Protein 4OZR (pdb70)

Secondary structure (DSSP, 8-state):
-PPP-THHHHHHHHHHHHHHTSS-S-----STTHHHHHHHHHHHHHHHHSTTSTTS-HHHHHHHHHHHHHHHHHHHHHTT--SS-------THHHHHHHHHHHHHT--HHHHHHHHHHHHT---TT-TTHHHHHHHHHHHHHHHHHHHHHHS--SS-THHHHHHHHHHHHHHHHHHHHHHHHHHHHHS---SSS---/-TT--TTHHHHHHHHHHHHHHHHHTSTTTTTS-HHHHHHHHHHHHHHHHHHHHHHHGGGSSSEEE-SSS-EEEHHHHHHHT-HHHHHHHIIIIIHHHHHHT--HHHHHHHHHHHHS-TTSTT-SSHHHHHHHHHHHHHHHHHHHHHH-TT-TTHHHHHHTHHHHHHHHHHHS-S-TTTT-GGGGHHHHTTTT----

Solvent-accessible surface area: 21493 Å² total; per-residue (Å²): 210,91,138,36,78,123,45,62,42,24,14,107,99,1,39,123,32,16,62,91,45,68,124,25,111,106,93,175,143,47,73,140,62,100,73,51,108,20,13,54,89,15,6,42,53,11,0,123,69,3,45,18,9,104,138,9,57,162,106,1,22,87,26,0,32,153,43,0,23,24,7,7,44,13,4,73,53,6,65,81,36,90,95,66,75,131,100,96,203,128,78,78,56,26,12,65,46,7,2,130,43,2,86,58,12,122,18,58,61,9,1,10,0,0,0,14,0,0,0,0,0,5,40,23,62,117,27,114,29,26,146,45,0,31,101,24,6,55,84,0,11,37,0,0,47,32,20,3,49,69,166,60,199,47,235,42,10,23,25,4,2,39,0,2,10,0,4,12,22,0,23,26,11,8,36,55,32,58,96,115,74,124,64,84,66,111,79,79,139,180,80,91,139,138,151,58,157,132,50,94,74,45,56,92,20,69,52,38,66,70,69,26,79,158,98,10,52,88,53,0,97,140,25,89,94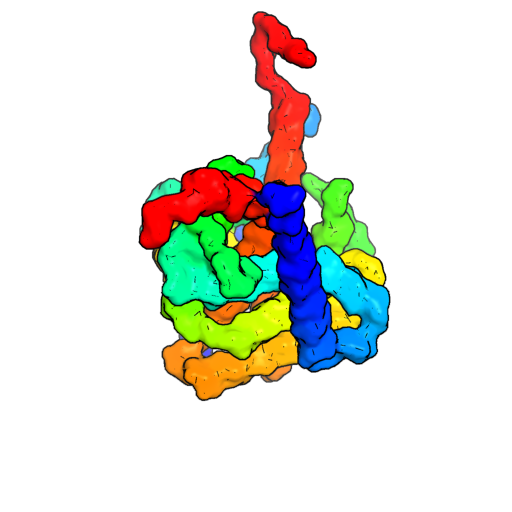,1,68,88,6,54,133,61,0,24,62,27,2,28,154,60,5,78,23,19,0,20,13,0,10,21,0,28,105,0,33,168,42,167,90,1,4,22,36,26,118,74,39,50,5,96,116,126,37,0,89,117,18,58,4,4,110,12,2,38,44,0,27,85,20,0,2,25,41,3,68,112,18,110,9,46,201,66,2,16,17,21,1,20,8,1,15,0,2,20,26,31,24,156,54,27,154,32,19,153,79,0,45,78,5,22,40,113,22,3,36,65,1,43,84,59,8,143,87,62,64,98,160,68,117,47,8,8,6,58,0,2,19,10,10,2,6,1,32,15,0,5,51,88,4,114,107,63,36,112,74,28,164,57,33,13,66,68,48,34,69,82,129,121,142,62,86,106,122

Foldseek 3Di:
DDDDDCVVVVLVVLLVLCVVLLDDPDDVVVPNCVVLVSNLVSLVSSLVSHPLSVVDDPVLLVQLSVQQVQLLVLLSVLVVADPDDDDPCQPCVLSVVLSVLSVVLVQDRSLSSLLSLLSSLDQDPPRPCNVSSVVVSVSSLVSLVNVCVPPPDDVVNPVSVVSVCSSVSSVVSSVSVVVVVVVVVVVDDDDDPDDDD/DLLPLLCVVVVVVVVLVVVLVLQCPPPPSVVFDPVQQVQLCVQQVLLLQLLVQLLVCLPDPQWTARDDPDIGHLVNCVVLVRSVLSVLSVVLHSVLCNVLVPDPVLSSLLSLLSSLDLPGPPRPPSVSSVVVSVVSLVVNQVVCCVVVVPCNCVSVSSVVSNVSSVVSSVVCVVPPVSVSVVSCVVSVCVVVVDPD

Sequence (393 aa):
KPISPEEQEELIHRLVYFQNEYEQPSDDEDFRHITEITILTVQLIVEFAKRLPGFDKLLREDQIALLKACSSEVMMLRMARRYDVGSDSILATVDDLLRFCRQMYGMKVDNAEYALLTAIVIFSERPSLIEGWKVEKIQEIYLEALKVYVDNRRKPRSGTIFAKLLSVLTELRTLGNLNSEMCFSLKLKNKKLPPFLAEAANAVANICQATNTQLYQLVEWAKHIPHFSSLPIEDQVLLLRAGWNELLIAAFSHRSVEVRDGIVLGAGITVHRNSAHQQAGVGTIFDRVLTELVAKMRDMNMDRTELGSLRSIILFNPEVRGLKSGQEVELLREKVYAALEEYTRVTRPEEPGRFAKLLLRLPALRSIGLKCLEHHLFFFRLIGDIPIDTFLMDMLG

B-factor: mean 56.28, std 26.5, range [16.67, 193.62]

Radius of gyration: 22.84 Å; Cα contacts (8 Å, |Δi|>4): 346; chains: 2; bounding box: 64×42×73 Å

Nearest PDB structures (foldseek):
  4ozr-assembly1_E  TM=1.005E+00  e=4.031E-26  Pediculus humanus corporis
  2nxx-assembly4_H  TM=9.150E-01  e=2.242E-17  Tribolium castaneum
  1z5x-assembly1_E  TM=9.210E-01  e=8.944E-17  Bemisia tabaci
  2acl-assembly1_B  TM=8.586E-01  e=4.633E-10  Mus musculus
  4dor-assembly2_A  TM=7.286E-01  e=1.455E-05  Homo sapiens

Structure (mmCIF, N/CA/C/O backbone):
data_4OZR
#
_entry.id   4OZR
#
_cell.length_a   153.671
_cell.length_b   42.430
_cell.length_c   86.669
_cell.angle_alpha   90.00
_cell.angle_beta   117.70
_cell.angle_gamma   90.00
#
_symmetry.space_group_name_H-M   'C 1 2 1'
#
loop_
_entity.id
_entity.type
_entity.pdbx_description
1 polymer 'Ecdysone receptor'
2 polymer 'Retinoid X receptor'
3 water water
#
loop_
_atom_site.group_PDB
_atom_site.id
_atom_site.type_symbol
_atom_site.label_atom_id
_atom_site.label_alt_id
_atom_site.label_comp_id
_atom_site.label_asym_id
_atom_site.label_entity_id
_atom_site.label_seq_id
_atom_site.pdbx_PDB_ins_code
_atom_site.Cartn_x
_atom_site.Cartn_y
_atom_site.Cartn_z
_atom_site.occupancy
_atom_site.B_iso_or_equiv
_atom_site.auth_seq_id
_atom_site.auth_comp_id
_atom_site.auth_asym_id
_atom_site.auth_atom_id
_atom_site.pdbx_PDB_model_num
ATOM 1 N N . LYS A 1 1 ? 17.719 -12.589 13.609 1.00 100.68 282 LYS E N 1
ATOM 2 C CA . LYS A 1 1 ? 18.315 -13.543 12.681 1.00 104.94 282 LYS E CA 1
ATOM 3 C C . LYS A 1 1 ? 17.412 -14.723 12.273 1.00 108.63 282 LYS E C 1
ATOM 4 O O . LYS A 1 1 ? 17.524 -15.210 11.148 1.00 112.90 282 LYS E O 1
ATOM 10 N N . PRO A 1 2 ? 16.506 -15.180 13.165 1.00 105.12 283 PRO E N 1
ATOM 11 C CA . PRO A 1 2 ? 15.524 -16.157 12.693 1.00 101.33 283 PRO E CA 1
ATOM 12 C C . PRO A 1 2 ? 14.725 -15.619 11.523 1.00 93.78 283 PRO E C 1
ATOM 13 O O . PRO A 1 2 ? 14.616 -14.402 11.358 1.00 90.53 283 PRO E O 1
ATOM 17 N N . ILE A 1 3 ? 14.173 -16.525 10.723 1.00 89.37 284 ILE E N 1
ATOM 18 C CA . ILE A 1 3 ? 13.567 -16.170 9.442 1.00 83.46 284 ILE E CA 1
ATOM 19 C C . ILE A 1 3 ? 12.038 -16.064 9.479 1.00 81.86 284 ILE E C 1
ATOM 20 O O . ILE A 1 3 ? 11.372 -16.697 10.302 1.00 90.39 284 ILE E O 1
ATOM 25 N N . SER A 1 4 ? 11.495 -15.245 8.582 1.00 69.97 285 SER E N 1
ATOM 26 C CA . SER A 1 4 ? 10.052 -15.124 8.413 1.00 59.78 285 SER E CA 1
ATOM 27 C C . SER A 1 4 ? 9.591 -15.953 7.219 1.00 63.32 285 SER E C 1
ATOM 28 O O . SER A 1 4 ? 10.086 -15.770 6.108 1.00 70.87 285 SER E O 1
ATOM 31 N N . PRO A 1 5 ? 8.645 -16.877 7.450 1.00 62.47 286 PRO E N 1
ATOM 32 C CA . PRO A 1 5 ? 8.072 -17.729 6.409 1.00 70.09 286 PRO E CA 1
ATOM 33 C C . PRO A 1 5 ? 6.928 -17.008 5.730 1.00 71.15 286 PRO E C 1
ATOM 34 O O . PRO A 1 5 ? 7.005 -15.799 5.519 1.00 68.97 286 PRO E O 1
ATOM 38 N N . GLU A 1 6 ? 5.867 -17.743 5.413 1.00 71.88 287 GLU E N 1
ATOM 39 C CA A GLU A 1 6 ? 4.737 -17.075 4.759 0.50 65.78 287 GLU E CA 1
ATOM 40 C CA B GLU A 1 6 ? 4.645 -17.233 4.819 0.50 65.13 287 GLU E CA 1
ATOM 41 C C . GLU A 1 6 ? 3.825 -16.380 5.780 1.00 64.20 287 GLU E C 1
ATOM 42 O O . GLU A 1 6 ? 2.600 -16.338 5.656 1.00 56.67 287 GLU E O 1
ATOM 53 N N . GLN A 1 7 ? 4.474 -15.771 6.768 1.00 55.58 288 GLN E N 1
ATOM 54 C CA . GLN A 1 7 ? 3.827 -14.800 7.630 1.00 39.09 288 GLN E CA 1
ATOM 55 C C . GLN A 1 7 ? 3.840 -13.543 6.780 1.00 37.55 288 GLN E C 1
ATOM 56 O O . GLN A 1 7 ? 3.112 -12.581 7.029 1.00 37.08 288 GLN E O 1
ATOM 62 N N . GLU A 1 8 ? 4.686 -13.579 5.752 1.00 46.88 289 GLU E N 1
ATOM 63 C CA . GLU A 1 8 ? 4.812 -12.485 4.803 1.00 50.57 289 GLU E CA 1
ATOM 64 C C . GLU A 1 8 ? 3.606 -12.364 3.879 1.00 51.23 289 GLU E C 1
ATOM 65 O O . GLU A 1 8 ? 3.316 -11.279 3.403 1.00 53.96 289 GLU E O 1
ATOM 71 N N . GLU A 1 9 ? 2.911 -13.466 3.616 1.00 49.60 290 GLU E N 1
ATOM 72 C CA . GLU A 1 9 ? 1.669 -13.387 2.855 1.00 53.20 290 GLU E CA 1
ATOM 73 C C . GLU A 1 9 ? 0.602 -12.707 3.702 1.00 50.12 290 GLU E C 1
ATOM 74 O O . GLU A 1 9 ? -0.148 -11.852 3.219 1.00 49.29 290 GLU E O 1
ATOM 76 N N . LEU A 1 10 ? 0.542 -13.108 4.969 1.00 32.12 291 LEU E N 1
ATOM 77 C CA . LEU A 1 10 ? -0.322 -12.471 5.950 1.00 31.29 291 LEU E CA 1
ATOM 78 C C . LEU A 1 10 ? -0.062 -10.970 5.964 1.00 31.66 291 LEU E C 1
ATOM 79 O O . LEU A 1 10 ? -0.991 -10.168 5.887 1.00 36.03 291 LEU E O 1
ATOM 84 N N . ILE A 1 11 ? 1.212 -10.600 6.045 1.00 27.75 292 ILE E N 1
ATOM 85 C CA . ILE A 1 11 ? 1.608 -9.194 6.018 1.00 28.79 292 ILE E CA 1
ATOM 86 C C . ILE A 1 11 ? 1.209 -8.508 4.704 1.00 33.13 292 ILE E C 1
ATOM 87 O O . ILE A 1 11 ? 0.815 -7.341 4.694 1.00 28.29 292 ILE E O 1
ATOM 92 N N . HIS A 1 12 ? 1.291 -9.247 3.601 1.00 30.42 293 HIS E N 1
ATOM 93 C CA . HIS A 1 12 ? 0.941 -8.716 2.288 1.00 32.32 293 HIS E CA 1
ATOM 94 C C . HIS A 1 12 ? -0.539 -8.367 2.207 1.00 42.32 293 HIS E C 1
ATOM 95 O O . HIS A 1 12 ? -0.897 -7.272 1.777 1.00 38.22 293 HIS E O 1
ATOM 102 N N . ARG A 1 13 ? -1.401 -9.295 2.614 1.00 45.34 294 ARG E N 1
ATOM 103 C CA . ARG A 1 13 ? -2.838 -9.037 2.554 1.00 41.68 294 ARG E CA 1
ATOM 104 C C . ARG A 1 13 ? -3.253 -8.024 3.615 1.00 38.29 294 ARG E C 1
ATOM 105 O O . ARG A 1 13 ? -4.214 -7.281 3.428 1.00 33.94 294 ARG E O 1
ATOM 113 N N . LEU A 1 14 ? -2.517 -7.990 4.721 1.00 36.03 295 LEU E N 1
ATOM 114 C CA . LEU A 1 14 ? -2.761 -7.005 5.767 1.00 32.23 295 LEU E CA 1
ATOM 115 C C . LEU A 1 14 ? -2.510 -5.599 5.231 1.00 35.92 295 LEU E C 1
ATOM 116 O O . LEU A 1 14 ? -3.353 -4.711 5.375 1.00 36.77 295 LEU E O 1
ATOM 121 N N . VAL A 1 15 ? -1.354 -5.409 4.599 1.00 33.87 296 VAL E N 1
ATOM 122 C CA . VAL A 1 15 ? -1.011 -4.129 3.986 1.00 35.89 296 VAL E CA 1
ATOM 123 C C . VAL A 1 15 ? -1.989 -3.776 2.869 1.00 40.05 296 VAL E C 1
ATOM 124 O O . VAL A 1 15 ? -2.446 -2.636 2.764 1.00 49.52 296 VAL E O 1
ATOM 128 N N . TYR A 1 16 ? -2.315 -4.769 2.048 1.00 30.03 297 TYR E N 1
ATOM 129 C CA . TYR A 1 16 ? -3.217 -4.587 0.917 1.00 32.31 297 TYR E CA 1
ATOM 130 C C . TYR A 1 16 ? -4.589 -4.088 1.351 1.00 31.48 297 TYR E C 1
ATOM 131 O O . TYR A 1 16 ? -5.072 -3.065 0.861 1.00 35.75 297 TYR E O 1
ATOM 140 N N . PHE A 1 17 ? -5.211 -4.815 2.274 1.00 39.85 298 PHE E N 1
ATOM 141 C CA . PHE A 1 17 ? -6.539 -4.456 2.756 1.00 37.71 298 PHE E CA 1
ATOM 142 C C . PHE A 1 17 ? -6.514 -3.201 3.622 1.00 28.33 298 PHE E C 1
ATOM 143 O O . PHE A 1 17 ? -7.506 -2.478 3.700 1.00 44.82 298 PHE E O 1
ATOM 151 N N . GLN A 1 18 ? -5.381 -2.941 4.268 1.00 40.53 299 GLN E N 1
ATOM 152 C CA . GLN A 1 18 ? -5.210 -1.686 4.989 1.00 38.68 299 GLN E CA 1
ATOM 153 C C . GLN A 1 18 ? -5.292 -0.536 3.999 1.00 32.66 299 GLN E C 1
ATOM 154 O O . GLN A 1 18 ? -5.963 0.466 4.242 1.00 33.02 299 GLN E O 1
ATOM 160 N N . ASN A 1 19 ? -4.608 -0.700 2.874 1.00 45.66 300 ASN E N 1
ATOM 161 C CA . ASN A 1 19 ? -4.574 0.317 1.833 1.00 47.60 300 ASN E CA 1
ATOM 162 C C . ASN A 1 19 ? -5.898 0.494 1.104 1.00 46.15 300 ASN E C 1
ATOM 163 O O . ASN A 1 19 ? -6.255 1.603 0.715 1.00 48.41 300 ASN E O 1
ATOM 168 N N . GLU A 1 20 ? -6.620 -0.603 0.908 1.00 46.84 301 GLU E N 1
ATOM 169 C CA . GLU A 1 20 ? -7.907 -0.540 0.227 1.00 51.68 301 GLU E CA 1
ATOM 170 C C . GLU A 1 20 ? -8.947 0.220 1.044 1.00 49.66 301 GLU E C 1
ATOM 171 O O . GLU A 1 20 ? -9.723 1.005 0.501 1.00 52.02 301 GLU E O 1
ATOM 177 N N . TYR A 1 21 ? -8.945 -0.007 2.353 1.00 75.74 302 TYR E N 1
ATOM 178 C CA . TYR A 1 21 ? -9.989 0.519 3.226 1.00 78.79 302 TYR E CA 1
ATOM 179 C C . TYR A 1 21 ? -9.528 1.700 4.076 1.00 59.89 302 TYR E C 1
ATOM 180 O O . TYR A 1 21 ? -10.055 1.934 5.162 1.00 63.85 302 TYR E O 1
ATOM 189 N N . GLU A 1 22 ? -8.550 2.447 3.574 1.00 69.38 303 GLU E N 1
ATOM 190 C CA . GLU A 1 22 ? -8.004 3.582 4.310 1.00 71.63 303 GLU E CA 1
ATOM 191 C C . GLU A 1 22 ? -8.789 4.863 4.050 1.00 76.24 303 GLU E C 1
ATOM 192 O O . GLU A 1 22 ? -8.685 5.825 4.809 1.00 78.42 303 GLU E O 1
ATOM 198 N N . GLN A 1 23 ? -9.574 4.876 2.980 1.00 70.88 304 GLN E N 1
ATOM 199 C CA . GLN A 1 23 ? -10.341 6.062 2.624 1.00 82.08 304 GLN E CA 1
ATOM 200 C C . GLN A 1 23 ? -11.635 5.682 1.908 1.00 85.26 304 GLN E C 1
ATOM 201 O O . GLN A 1 23 ? -11.649 4.745 1.111 1.00 88.22 304 GLN E O 1
ATOM 207 N N . PRO A 1 24 ? -12.730 6.397 2.219 1.00 84.45 305 PRO E N 1
ATOM 208 C CA . PRO A 1 24 ? -14.048 6.287 1.588 1.00 85.88 305 PRO E CA 1
ATOM 209 C C . PRO A 1 24 ? -14.002 6.027 0.087 1.00 89.55 305 PRO E C 1
ATOM 210 O O . PRO A 1 24 ? -13.386 6.798 -0.649 1.00 96.60 305 PRO E O 1
ATOM 214 N N . SER A 1 25 ? -14.646 4.949 -0.351 1.00 88.54 306 SER E N 1
ATOM 215 C CA . SER A 1 25 ? -14.815 4.678 -1.774 1.00 94.34 306 SER E CA 1
ATOM 216 C C . SER A 1 25 ? -15.610 5.816 -2.399 1.00 101.47 306 SER E C 1
ATOM 217 O O . SER A 1 25 ? -15.202 6.400 -3.402 1.00 106.56 306 SER E O 1
ATOM 220 N N . ASP A 1 26 ? -16.753 6.119 -1.793 1.00 103.96 307 ASP E N 1
ATOM 221 C CA A ASP A 1 26 ? -17.592 7.236 -2.216 0.50 113.27 307 ASP E CA 1
ATOM 222 C CA B ASP A 1 26 ? -17.541 7.272 -2.199 0.50 113.22 307 ASP E CA 1
ATOM 223 C C . ASP A 1 26 ? -18.239 7.912 -1.008 1.00 114.08 307 ASP E C 1
ATOM 224 O O . ASP A 1 26 ? -18.772 7.233 -0.131 1.00 107.98 307 ASP E O 1
ATOM 233 N N . GLU A 1 27 ? -18.211 9.239 -0.981 1.00 120.85 308 GLU E N 1
ATOM 234 C CA . GLU A 1 27 ? -18.731 9.998 0.148 1.00 122.99 308 GLU E CA 1
ATOM 235 C C . GLU A 1 27 ? -20.147 10.506 -0.098 1.00 127.91 308 GLU E C 1
ATOM 236 O O . GLU A 1 27 ? -20.813 10.959 0.829 1.00 130.65 308 GLU E O 1
ATOM 242 N N . ASP A 1 28 ? -20.587 10.432 -1.352 1.00 128.61 309 ASP E N 1
ATOM 243 C CA . ASP A 1 28 ? -21.938 10.835 -1.756 1.00 134.79 309 ASP E CA 1
ATOM 244 C C . ASP A 1 28 ? -22.284 12.286 -1.408 1.00 138.69 309 ASP E C 1
ATOM 245 O O . ASP A 1 28 ? -21.478 13.194 -1.619 1.00 135.34 309 ASP E O 1
ATOM 250 N N . PHE A 1 29 ? -26.750 19.392 13.961 1.00 145.11 328 PHE E N 1
ATOM 251 C CA . PHE A 1 29 ? -25.394 19.409 13.422 1.00 143.60 328 PHE E CA 1
ATOM 252 C C . PHE A 1 29 ? -24.609 18.182 13.867 1.00 140.49 328 PHE E C 1
ATOM 253 O O . PHE A 1 29 ? -23.379 18.195 13.887 1.00 136.28 328 PHE E O 1
ATOM 255 N N . ARG A 1 30 ? -25.329 17.127 14.231 1.00 116.46 329 ARG E N 1
ATOM 256 C CA . ARG A 1 30 ? -24.704 15.879 14.644 1.00 113.71 329 ARG E CA 1
ATOM 257 C C . ARG A 1 30 ? -25.081 14.759 13.683 1.00 116.64 329 ARG E C 1
ATOM 258 O O . ARG A 1 30 ? -25.127 13.591 14.064 1.00 119.70 329 ARG E O 1
ATOM 260 N N . HIS A 1 31 ? -25.353 15.123 12.434 1.00 117.29 330 HIS E N 1
ATOM 261 C CA . HIS A 1 31 ? -25.724 14.148 11.416 1.00 114.34 330 HIS E CA 1
ATOM 262 C C . HIS A 1 31 ? -24.729 14.165 10.259 1.00 115.84 330 HIS E C 1
ATOM 263 O O . HIS A 1 31 ? -24.739 13.282 9.403 1.00 117.36 330 HIS E O 1
ATOM 265 N N . ILE A 1 32 ? -23.865 15.175 10.243 1.00 115.21 331 ILE E N 1
ATOM 266 C CA . ILE A 1 32 ? -22.798 15.257 9.250 1.00 109.99 33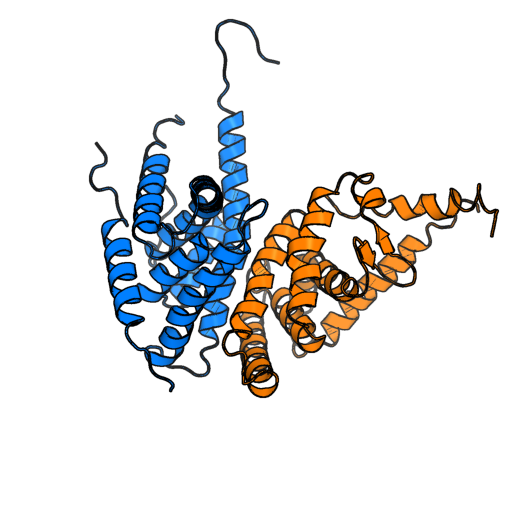1 ILE E CA 1
ATOM 267 C C . ILE A 1 32 ? -21.594 14.443 9.762 1.00 101.46 331 ILE E C 1
ATOM 268 O O . ILE A 1 32 ? -20.497 14.471 9.202 1.00 96.67 331 ILE E O 1
ATOM 273 N N . THR A 1 33 ? -21.830 13.694 10.835 1.00 99.76 332 THR E N 1
ATOM 274 C CA . THR A 1 33 ? -20.873 12.704 11.315 1.00 98.79 332 THR E CA 1
ATOM 275 C C . THR A 1 33 ? -21.223 11.311 10.785 1.00 101.65 332 THR E C 1
ATOM 276 O O . THR A 1 33 ? -20.938 10.298 11.422 1.00 99.52 332 THR E O 1
ATOM 280 N N . GLU A 1 34 ? -21.848 11.276 9.611 1.00 103.26 333 GLU E N 1
ATOM 281 C CA . GLU A 1 34 ? -22.034 10.038 8.863 1.00 99.66 333 GLU E CA 1
ATOM 282 C C . GLU A 1 34 ? -20.663 9.576 8.371 1.00 89.99 333 GLU E C 1
ATOM 283 O O . GLU A 1 34 ? -20.444 8.401 8.040 1.00 87.57 333 GLU E O 1
ATOM 289 N N . ILE A 1 35 ? -19.729 10.519 8.347 1.00 83.05 334 ILE E N 1
ATOM 290 C CA . ILE A 1 35 ? -18.342 10.200 8.081 1.00 78.39 334 ILE E CA 1
ATOM 291 C C . ILE A 1 35 ? -17.846 9.188 9.119 1.00 70.65 334 ILE E C 1
ATOM 292 O O . ILE A 1 35 ? -17.057 8.309 8.796 1.00 65.99 334 ILE E O 1
ATOM 297 N N . THR A 1 36 ? -18.354 9.280 10.348 1.00 58.35 335 THR E N 1
ATOM 298 C CA . THR A 1 36 ? -17.958 8.359 11.413 1.00 57.20 335 THR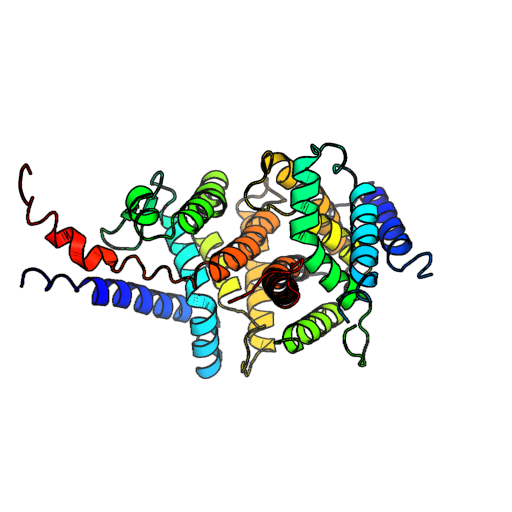 E CA 1
ATOM 299 C C . THR A 1 36 ? -18.412 6.927 11.137 1.00 57.53 335 THR E C 1
ATOM 300 O O . THR A 1 36 ? -17.612 5.997 11.223 1.00 56.49 335 THR E O 1
ATOM 304 N N . ILE A 1 37 ? -19.687 6.747 10.797 1.00 63.36 336 ILE E N 1
ATOM 305 C CA . ILE A 1 37 ? -20.182 5.422 10.435 1.00 64.61 336 ILE E CA 1
ATOM 306 C C . ILE A 1 37 ? -19.454 4.925 9.183 1.00 60.59 336 ILE E C 1
ATOM 307 O O . ILE A 1 37 ? -19.301 3.718 8.973 1.00 56.54 336 ILE E O 1
ATOM 312 N N . LEU A 1 38 ? -18.991 5.867 8.364 1.00 48.33 337 LEU E N 1
ATOM 313 C CA . LEU A 1 38 ? -18.167 5.524 7.204 1.00 67.12 337 LEU E CA 1
ATOM 314 C C . LEU A 1 38 ? -16.799 4.913 7.596 1.00 63.53 337 LEU E C 1
ATOM 315 O O . LEU A 1 38 ? -16.467 3.791 7.176 1.00 64.20 337 LEU E O 1
ATOM 320 N N . THR A 1 39 ? -16.011 5.626 8.406 1.00 61.82 338 THR E N 1
ATOM 321 C CA . THR A 1 39 ? -14.714 5.082 8.823 1.00 56.66 338 THR E CA 1
ATOM 322 C C . THR A 1 39 ? -14.918 3.794 9.598 1.00 49.54 338 THR E C 1
ATOM 323 O O . THR A 1 39 ? -14.110 2.872 9.503 1.00 45.71 338 THR E O 1
ATOM 327 N N . VAL A 1 40 ? -15.999 3.743 10.370 1.00 37.78 339 VAL E N 1
ATOM 328 C CA . VAL A 1 40 ? -16.357 2.537 11.102 1.00 48.45 339 VAL E CA 1
ATOM 329 C C . VAL A 1 40 ? -16.517 1.368 10.141 1.00 51.50 339 VAL E C 1
ATOM 330 O O . VAL A 1 40 ? -15.840 0.351 10.285 1.00 54.63 339 VAL E O 1
ATOM 334 N N . GLN A 1 41 ? -17.389 1.524 9.146 1.00 38.16 340 GLN E N 1
ATOM 335 C CA . GLN A 1 41 ? -17.625 0.443 8.193 1.00 48.44 340 GLN E CA 1
ATOM 336 C C . GLN A 1 41 ? -16.338 0.036 7.461 1.00 50.67 340 GLN E C 1
ATOM 337 O O . GLN A 1 41 ? -16.115 -1.152 7.204 1.00 53.99 340 GLN E O 1
ATOM 343 N N . LEU A 1 42 ? -15.478 1.010 7.164 1.00 49.67 341 LEU E N 1
ATOM 344 C CA . LEU A 1 42 ? -14.153 0.691 6.623 1.00 52.19 341 LEU E CA 1
ATOM 345 C C . LEU A 1 42 ? -13.373 -0.225 7.575 1.00 51.50 341 LEU E C 1
ATOM 346 O O . LEU A 1 42 ? -12.778 -1.237 7.160 1.00 47.05 341 LEU E O 1
ATOM 351 N N . ILE A 1 43 ? -13.394 0.137 8.856 1.00 43.39 342 ILE E N 1
ATOM 352 C CA . ILE A 1 43 ? -12.711 -0.625 9.894 1.00 29.51 342 ILE E CA 1
ATOM 353 C C . ILE A 1 43 ? -13.221 -2.059 9.965 1.00 32.14 342 ILE E C 1
ATOM 354 O O . ILE A 1 43 ? -12.425 -2.999 10.039 1.00 28.70 342 ILE E O 1
ATOM 359 N N . VAL A 1 44 ? -14.539 -2.240 9.930 1.00 37.61 343 VAL E N 1
ATOM 360 C CA . VAL A 1 44 ? -15.074 -3.601 9.956 1.00 45.11 343 VAL E CA 1
ATOM 361 C C . VAL A 1 44 ? -14.793 -4.365 8.659 1.00 48.00 343 VAL E C 1
ATOM 362 O O . VAL A 1 44 ? -14.708 -5.589 8.673 1.00 46.61 343 VAL E O 1
ATOM 366 N N . GLU A 1 45 ? -14.630 -3.654 7.545 1.00 45.53 344 GLU E N 1
ATOM 367 C CA . GLU A 1 45 ? -14.166 -4.314 6.323 1.00 52.54 344 GLU E CA 1
ATOM 368 C C . GLU A 1 45 ? -12.763 -4.889 6.538 1.00 58.34 344 GLU E C 1
ATOM 369 O O . GLU A 1 45 ? -12.502 -6.081 6.272 1.00 32.84 344 GLU E O 1
ATOM 375 N N . PHE A 1 46 ? -11.867 -4.033 7.029 1.00 30.97 345 PHE E N 1
ATOM 376 C CA . PHE A 1 46 ? -10.507 -4.461 7.345 1.00 44.38 345 PHE E CA 1
ATOM 377 C C . PHE A 1 46 ? -10.498 -5.658 8.295 1.00 36.28 345 PHE E C 1
ATOM 378 O O . PHE A 1 46 ? -9.771 -6.626 8.075 1.00 35.15 345 PHE E O 1
ATOM 386 N N . ALA A 1 47 ? -11.314 -5.591 9.344 1.00 27.42 346 ALA E N 1
ATOM 387 C CA . ALA A 1 47 ? -11.398 -6.673 10.321 1.00 34.18 346 ALA E CA 1
ATOM 388 C C . ALA A 1 47 ? -11.960 -7.951 9.704 1.00 36.20 346 ALA E C 1
ATOM 389 O O . ALA A 1 47 ? -11.588 -9.058 10.093 1.00 37.04 346 ALA E O 1
ATOM 391 N N . LYS A 1 48 ? -12.862 -7.787 8.742 1.00 33.35 347 LYS E N 1
ATOM 392 C CA . LYS A 1 48 ? -13.464 -8.910 8.037 1.00 39.73 347 LYS E CA 1
ATOM 393 C C . LYS A 1 48 ? -12.402 -9.635 7.236 1.00 50.06 347 LYS E C 1
ATOM 394 O O . LYS A 1 48 ? -12.341 -10.865 7.241 1.00 57.42 347 LYS E O 1
ATOM 400 N N . ARG A 1 49 ? -11.556 -8.868 6.554 1.00 52.40 348 ARG E N 1
ATOM 401 C CA . ARG A 1 49 ? -10.481 -9.472 5.769 1.00 47.34 348 ARG E CA 1
ATOM 402 C C . ARG A 1 49 ? -9.439 -10.182 6.637 1.00 32.91 348 ARG E C 1
ATOM 403 O O . ARG A 1 49 ? -8.714 -11.059 6.166 1.00 50.80 348 ARG E O 1
ATOM 411 N N . LEU A 1 50 ? -9.379 -9.801 7.909 1.00 41.70 349 LEU E N 1
ATOM 412 C CA . LEU A 1 50 ? -8.404 -10.354 8.844 1.00 37.03 349 LEU E CA 1
ATOM 413 C C . LEU A 1 50 ? -8.618 -11.840 9.121 1.00 38.58 349 LEU E C 1
ATOM 414 O O . LEU A 1 50 ? -9.696 -12.246 9.556 1.00 36.33 349 LEU E O 1
ATOM 419 N N . PRO A 1 51 ? -7.585 -12.655 8.860 1.00 40.99 350 PRO E N 1
ATOM 420 C CA . PRO A 1 51 ? -7.590 -14.097 9.135 1.00 48.75 350 PRO E CA 1
ATOM 421 C C . PRO A 1 51 ? -7.821 -14.413 10.610 1.00 50.50 350 PRO E C 1
ATOM 422 O O . PRO A 1 51 ? -7.160 -13.839 11.476 1.00 47.21 350 PRO E O 1
ATOM 426 N N . GLY A 1 52 ? -8.749 -15.323 10.883 1.00 56.24 351 GLY E N 1
ATOM 427 C CA . GLY A 1 52 ? -9.058 -15.717 12.245 1.00 45.41 351 GLY E CA 1
ATOM 428 C C . GLY A 1 52 ? -10.299 -15.036 12.790 1.00 36.42 351 GLY E C 1
ATOM 429 O O . GLY A 1 52 ? -10.845 -15.447 13.813 1.00 39.37 351 GLY E O 1
ATOM 430 N N . PHE A 1 53 ? -10.747 -13.990 12.102 1.00 33.05 352 PHE E N 1
ATOM 431 C CA . PHE A 1 53 ? -11.919 -13.234 12.532 1.00 38.79 352 PHE E CA 1
ATOM 432 C C . PHE A 1 53 ? -13.194 -14.024 12.270 1.00 47.45 352 PHE E C 1
ATOM 433 O O . PHE A 1 53 ? -14.181 -13.892 12.994 1.00 42.51 352 PHE E O 1
ATOM 441 N N . ASP A 1 54 ? -13.163 -14.847 11.226 1.00 58.14 353 ASP E N 1
ATOM 442 C CA . ASP A 1 54 ? -14.296 -15.695 10.875 1.00 60.96 353 ASP E CA 1
ATOM 443 C C . ASP A 1 54 ? -14.477 -16.824 11.886 1.00 57.63 353 ASP E C 1
ATOM 444 O O . ASP A 1 54 ? -15.571 -17.370 12.030 1.00 60.33 353 ASP E O 1
ATOM 449 N N . LYS A 1 55 ? -13.397 -17.167 12.581 1.00 50.88 354 LYS E N 1
ATOM 450 C CA . LYS A 1 55 ? -13.421 -18.220 13.591 1.00 42.77 354 LYS E CA 1
ATOM 451 C C . LYS A 1 55 ? -14.188 -17.769 14.829 1.00 49.98 354 LYS E C 1
ATOM 452 O O . LYS A 1 55 ? -14.610 -18.590 15.644 1.00 57.88 354 LYS E O 1
ATOM 458 N N . LEU A 1 56 ? -14.376 -16.458 14.949 1.00 48.93 355 LEU E N 1
ATOM 459 C CA . LEU A 1 56 ? -15.094 -15.873 16.074 1.00 44.99 355 LEU E CA 1
ATOM 460 C C . LEU A 1 56 ? -16.606 -15.983 15.883 1.00 50.00 355 LEU E C 1
ATOM 461 O O . LEU A 1 56 ? -17.098 -16.039 14.754 1.00 51.10 355 LEU E O 1
ATOM 466 N N . LEU A 1 57 ? -17.342 -16.029 16.990 1.00 59.09 356 LEU E N 1
ATOM 467 C CA . LEU A 1 57 ? -18.797 -15.977 16.925 1.00 64.60 356 LEU E CA 1
ATOM 468 C C . LEU A 1 57 ? -19.276 -14.528 16.898 1.00 59.05 356 LEU E C 1
ATOM 469 O O . LEU A 1 57 ? -18.630 -13.640 17.453 1.00 47.34 356 LEU E O 1
ATOM 474 N N . ARG A 1 58 ? -20.417 -14.317 16.250 1.00 65.97 357 ARG E N 1
ATOM 475 C CA . ARG A 1 58 ? -20.944 -12.992 15.921 1.00 46.80 357 ARG E 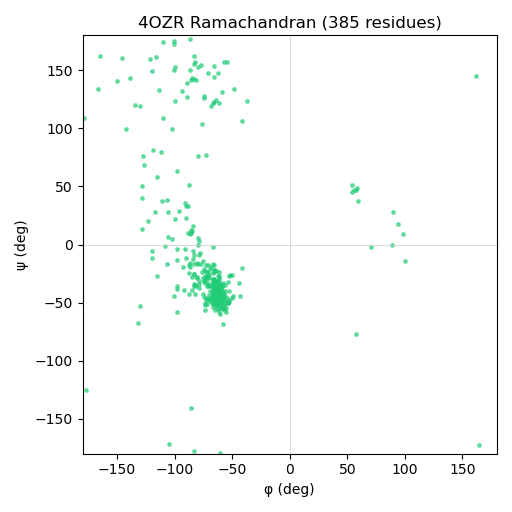CA 1
ATOM 476 C C . ARG A 1 58 ? -20.866 -11.934 17.029 1.00 59.21 357 ARG E C 1
ATOM 477 O O . ARG A 1 58 ? -20.655 -10.758 16.748 1.00 53.62 357 ARG E O 1
ATOM 485 N N . GLU A 1 59 ? -20.998 -12.351 18.283 1.00 46.37 358 GLU E N 1
ATOM 486 C CA . GLU A 1 59 ? -21.032 -11.404 19.399 1.00 61.45 358 GLU E CA 1
ATOM 487 C C . GLU A 1 59 ? -19.644 -10.958 19.849 1.00 61.47 358 GLU E C 1
ATOM 488 O O . GLU A 1 59 ? -19.447 -9.808 20.250 1.00 66.09 358 GLU E O 1
ATOM 494 N N . ASP A 1 60 ? -18.678 -11.873 19.767 1.00 58.43 359 ASP E N 1
ATOM 495 C CA . ASP A 1 60 ? -17.272 -11.517 20.019 1.00 48.94 359 ASP E CA 1
ATOM 496 C C . ASP A 1 60 ? -16.761 -10.516 18.992 1.00 34.24 359 ASP E C 1
ATOM 497 O O . ASP A 1 60 ? -15.989 -9.613 19.333 1.00 33.46 359 ASP E O 1
ATOM 502 N N . GLN A 1 61 ? -17.196 -10.668 17.744 1.00 34.77 360 GLN E N 1
ATOM 503 C CA . GLN A 1 61 ? -16.842 -9.740 16.680 1.00 38.33 360 GLN E CA 1
ATOM 504 C C . GLN A 1 61 ? -17.421 -8.365 16.965 1.00 38.26 360 GLN E C 1
ATOM 505 O O . GLN A 1 61 ? -16.710 -7.366 16.853 1.00 32.53 360 GLN E O 1
ATOM 511 N N . ILE A 1 62 ? -18.702 -8.318 17.341 1.00 38.83 361 ILE E N 1
ATOM 512 C CA . ILE A 1 62 ? -19.351 -7.058 17.703 1.00 45.54 361 ILE E CA 1
ATOM 513 C C . ILE A 1 62 ? -18.593 -6.385 18.834 1.00 40.61 361 ILE E C 1
ATOM 514 O O . ILE A 1 62 ? -18.242 -5.216 18.740 1.00 48.50 361 ILE E O 1
ATOM 519 N N . ALA A 1 63 ? -18.332 -7.138 19.898 1.00 39.46 362 ALA E N 1
ATOM 520 C CA . ALA A 1 63 ? -17.632 -6.599 21.061 1.00 44.60 362 ALA E CA 1
ATOM 521 C C . ALA A 1 63 ? -16.266 -6.030 20.690 1.00 39.63 362 ALA E C 1
ATOM 522 O O . ALA A 1 63 ? -15.926 -4.909 21.084 1.00 35.65 362 ALA E O 1
ATOM 524 N N . LEU A 1 64 ? -15.493 -6.800 19.926 1.00 32.11 363 LEU E N 1
ATOM 525 C CA . LEU A 1 64 ? -14.173 -6.354 19.492 1.00 27.53 363 LEU E CA 1
ATOM 526 C C . LEU A 1 64 ? -14.230 -5.074 18.661 1.00 45.49 363 LEU E C 1
ATOM 527 O O . LEU A 1 64 ? -13.504 -4.117 18.936 1.00 26.35 363 LEU E O 1
ATOM 532 N N . LEU A 1 65 ? -15.092 -5.062 17.647 1.00 27.79 364 LEU E N 1
ATOM 533 C CA . LEU A 1 65 ? -15.216 -3.897 16.773 1.00 41.31 364 LEU E CA 1
ATOM 534 C C . LEU A 1 65 ? -15.645 -2.652 17.541 1.00 29.04 364 LEU E C 1
ATOM 535 O O . LEU A 1 65 ? -15.085 -1.567 17.370 1.00 68.42 364 LEU E O 1
ATOM 540 N N . LYS A 1 66 ? -16.646 -2.828 18.392 1.00 48.03 365 LYS E N 1
ATOM 541 C CA . LYS A 1 66 ? -17.210 -1.740 19.173 1.00 43.72 365 LYS E CA 1
ATOM 542 C C . LYS A 1 66 ? -16.199 -1.208 20.186 1.00 44.18 365 LYS E C 1
ATOM 543 O O . LYS A 1 66 ? -16.199 -0.020 20.512 1.00 39.04 365 LYS E O 1
ATOM 549 N N . ALA A 1 67 ? -15.329 -2.089 20.670 1.00 47.14 366 ALA E N 1
ATOM 550 C CA . ALA A 1 67 ? -14.317 -1.703 21.649 1.00 30.49 366 ALA E CA 1
ATOM 551 C C . ALA A 1 67 ? -13.075 -1.078 21.013 1.00 43.85 366 ALA E C 1
ATOM 552 O O . ALA A 1 67 ? -12.369 -0.299 21.655 1.00 55.09 366 ALA E O 1
ATOM 554 N N . CYS A 1 68 ? -12.812 -1.417 19.755 1.00 28.99 367 CYS E N 1
ATOM 555 C CA . CYS A 1 68 ? -11.550 -1.046 19.120 1.00 32.10 367 CYS E CA 1
ATOM 556 C C . CYS A 1 68 ? -11.679 0.075 18.094 1.00 36.49 367 CYS E C 1
ATOM 557 O O . CYS A 1 68 ? -10.679 0.685 17.717 1.00 38.88 367 CYS E O 1
ATOM 560 N N . SER A 1 69 ? -12.903 0.333 17.640 1.00 33.96 368 SER E N 1
ATOM 561 C CA . SER A 1 69 ? -13.153 1.299 16.568 1.00 38.96 368 SER E CA 1
ATOM 562 C C . SER A 1 69 ? -12.471 2.657 16.784 1.00 30.31 368 SER E C 1
ATOM 563 O O . SER A 1 69 ? -11.870 3.212 15.865 1.00 44.19 368 SER E O 1
ATOM 566 N N . SER A 1 70 ? -12.554 3.180 18.002 1.00 31.58 369 SER E N 1
ATOM 567 C CA . SER A 1 70 ? -11.914 4.451 18.327 1.00 41.02 369 SER E CA 1
ATOM 568 C C . SER A 1 70 ? -10.391 4.405 18.216 1.00 44.94 369 SER E C 1
ATOM 569 O O . SER A 1 70 ? -9.787 5.246 17.548 1.00 53.62 369 SER E O 1
ATOM 572 N N . GLU A 1 71 ? -9.778 3.425 18.873 1.00 36.50 370 GLU E N 1
ATOM 573 C CA . GLU A 1 71 ? -8.327 3.260 18.837 1.00 34.43 370 GLU E CA 1
ATOM 574 C C . GLU A 1 71 ? -7.829 3.123 17.399 1.00 38.70 370 GLU E C 1
ATOM 575 O O . GLU A 1 71 ? -6.821 3.732 17.004 1.00 48.82 370 GLU E O 1
ATOM 581 N N . VAL A 1 72 ? -8.549 2.321 16.622 1.00 35.58 371 VAL E N 1
ATOM 582 C CA . VAL A 1 72 ? -8.257 2.154 15.208 1.00 36.50 371 VAL E CA 1
ATOM 583 C C . VAL A 1 72 ? -8.387 3.484 14.473 1.00 30.30 371 VAL E C 1
ATOM 584 O O . VAL A 1 72 ? -7.600 3.770 13.582 1.00 40.62 371 VAL E O 1
ATOM 588 N N . MET A 1 73 ? -9.371 4.299 14.850 1.00 45.81 372 MET E N 1
ATOM 589 C CA . MET A 1 73 ? -9.488 5.636 14.271 1.00 49.80 372 MET E CA 1
ATOM 590 C C . MET A 1 73 ? -8.257 6.481 14.593 1.00 53.84 372 MET E C 1
ATOM 591 O O . MET A 1 73 ? -7.798 7.267 13.760 1.00 64.80 372 MET E O 1
ATOM 596 N N . MET A 1 74 ? -7.717 6.307 15.798 1.00 48.01 373 MET E N 1
ATOM 597 C CA . MET A 1 74 ? -6.515 7.032 16.207 1.00 48.37 373 MET E CA 1
ATOM 598 C C . MET A 1 74 ? -5.298 6.615 15.383 1.00 48.05 373 MET E C 1
ATOM 599 O O . MET A 1 74 ? -4.507 7.462 14.957 1.00 46.32 373 MET E O 1
ATOM 604 N N . LEU A 1 75 ? -5.140 5.310 15.174 1.00 47.25 374 LEU E N 1
ATOM 605 C CA . LEU A 1 75 ? -4.060 4.807 14.320 1.00 43.23 374 LEU E CA 1
ATOM 606 C C . LEU A 1 75 ? -4.227 5.309 12.881 1.00 44.01 374 LEU E C 1
ATOM 607 O O . LEU A 1 75 ? -3.264 5.705 12.217 1.00 53.51 374 LEU E O 1
ATOM 612 N N . ARG A 1 76 ? -5.476 5.298 12.429 1.00 43.90 375 ARG E N 1
ATOM 613 C CA . ARG A 1 76 ? -5.876 5.744 11.104 1.00 37.41 375 ARG E CA 1
ATOM 614 C C . ARG A 1 76 ? -5.538 7.215 10.926 1.00 43.32 375 ARG E C 1
ATOM 615 O O . ARG A 1 76 ? -5.299 7.685 9.812 1.00 50.88 375 ARG E O 1
ATOM 623 N N . MET A 1 77 ? -5.537 7.942 12.038 1.00 44.77 376 MET E N 1
ATOM 624 C CA . MET A 1 77 ? -5.223 9.363 12.024 1.00 52.79 376 MET E CA 1
ATOM 625 C C . MET A 1 77 ? -3.716 9.592 12.035 1.00 48.66 376 MET E C 1
ATOM 626 O O . MET A 1 77 ? -3.198 10.443 11.308 1.00 54.52 376 MET E O 1
ATOM 631 N N . ALA A 1 78 ? -3.021 8.820 12.864 1.00 52.85 377 ALA E N 1
ATOM 632 C CA . ALA A 1 78 ? -1.574 8.930 12.995 1.00 53.21 377 ALA E CA 1
ATOM 633 C C . ALA A 1 78 ? -0.861 8.532 11.707 1.00 55.56 377 ALA E C 1
ATOM 634 O O . ALA A 1 78 ? 0.226 9.033 11.415 1.00 58.79 377 ALA E O 1
ATOM 636 N N . ARG A 1 79 ? -1.470 7.630 10.941 1.00 51.31 378 ARG E N 1
ATOM 637 C CA . ARG A 1 79 ? -0.883 7.212 9.671 1.00 56.32 378 ARG E CA 1
ATOM 638 C C . ARG A 1 79 ? -1.109 8.268 8.588 1.00 66.36 378 ARG E C 1
ATOM 639 O O . ARG A 1 79 ? -0.441 8.266 7.554 1.00 72.03 378 ARG E O 1
ATOM 647 N N . ARG A 1 80 ? -2.052 9.171 8.837 1.00 70.50 379 ARG E N 1
ATOM 648 C CA . ARG A 1 80 ? -2.344 10.256 7.908 1.00 74.42 379 ARG E CA 1
ATOM 649 C C . ARG A 1 80 ? -1.534 11.501 8.258 1.00 78.59 379 ARG E C 1
ATOM 650 O O . ARG A 1 80 ? -1.359 12.395 7.430 1.00 75.03 379 ARG E O 1
ATOM 652 N N . TYR A 1 81 ? -1.045 11.547 9.494 1.00 82.88 380 TYR E N 1
ATOM 653 C CA . TYR A 1 81 ? -0.265 12.678 9.983 1.00 88.94 380 TYR E CA 1
ATOM 654 C C . TYR A 1 81 ? 1.029 12.858 9.198 1.00 92.71 380 TYR E C 1
ATOM 655 O O . TYR A 1 81 ? 1.622 11.889 8.723 1.00 90.61 380 TYR E O 1
ATOM 664 N N . ASP A 1 82 ? 1.450 14.112 9.069 1.00 99.75 381 ASP E N 1
ATOM 665 C CA . ASP A 1 82 ? 2.743 14.460 8.493 1.00 103.23 381 ASP E CA 1
ATOM 666 C C . ASP A 1 82 ? 3.044 15.919 8.798 1.00 108.59 381 ASP E C 1
ATOM 667 O O . ASP A 1 82 ? 2.179 16.779 8.632 1.00 112.60 381 ASP E O 1
ATOM 672 N N . VAL A 1 83 ? 4.264 16.199 9.247 1.00 110.61 382 VAL E N 1
ATOM 673 C CA . VAL A 1 83 ? 4.667 17.576 9.516 1.00 119.29 382 VAL E CA 1
ATOM 674 C C . VAL A 1 83 ? 4.614 18.433 8.249 1.00 121.22 382 VAL E C 1
ATOM 675 O O . VAL A 1 83 ? 5.269 18.131 7.250 1.00 120.88 382 VAL E O 1
ATOM 679 N N . GLY A 1 84 ? 3.820 19.498 8.300 1.00 121.95 383 GLY E N 1
ATOM 680 C CA . GLY A 1 84 ? 3.056 19.810 9.494 1.00 120.69 383 GLY E CA 1
ATOM 681 C C . GLY A 1 84 ? 2.559 21.241 9.579 1.00 128.80 383 GLY E C 1
ATOM 682 O O . GLY A 1 84 ? 3.238 22.168 9.136 1.00 138.33 383 GLY E O 1
ATOM 683 N N . SER A 1 85 ? 1.368 21.428 10.144 1.00 126.21 384 SER E N 1
ATOM 684 C CA . SER A 1 85 ? 0.526 20.327 10.613 1.00 119.09 384 SER E CA 1
ATOM 685 C C . SER A 1 85 ? -0.947 20.662 10.415 1.00 119.34 384 SER E C 1
ATOM 686 O O . SER A 1 85 ? -1.312 21.827 10.265 1.00 120.77 384 SER E O 1
ATOM 689 N N . ASP A 1 86 ? -1.792 19.636 10.419 1.00 116.82 385 ASP E N 1
ATOM 690 C CA . ASP A 1 86 ? -3.225 19.837 10.239 1.00 118.66 385 ASP E CA 1
ATOM 691 C C . ASP A 1 86 ? -4.027 19.425 11.468 1.00 120.41 385 ASP E C 1
ATOM 692 O O . ASP A 1 86 ? -3.540 18.685 12.324 1.00 117.71 385 ASP E O 1
ATOM 697 N N . SER A 1 87 ? -5.262 19.911 11.544 1.00 123.01 386 SER E N 1
ATOM 698 C CA . SER A 1 87 ? -6.130 19.631 12.681 1.00 118.08 386 SER E CA 1
ATOM 699 C C . SER A 1 87 ? -7.156 18.537 12.385 1.00 114.93 386 SER E C 1
ATOM 700 O O . SER A 1 87 ? -7.272 18.061 11.255 1.00 114.01 386 SER E O 1
ATOM 703 N N . ILE A 1 88 ? -7.911 18.167 13.415 1.00 115.98 387 ILE E N 1
ATOM 704 C CA . ILE A 1 88 ? -8.793 17.001 13.377 1.00 109.51 387 ILE E CA 1
ATOM 705 C C . ILE A 1 88 ? -10.171 17.285 12.768 1.00 106.21 387 ILE E C 1
ATOM 706 O O . ILE A 1 88 ? -10.740 18.360 12.959 1.00 104.68 387 ILE E O 1
ATOM 711 N N . LEU A 1 89 ? -10.691 16.312 12.024 1.00 102.18 388 LEU E N 1
ATOM 712 C CA . LEU A 1 89 ? -12.051 16.376 11.501 1.00 101.86 388 LEU E CA 1
ATOM 713 C C . LEU A 1 89 ? -12.914 15.276 12.107 1.00 88.76 388 LEU E C 1
ATOM 714 O O . LEU A 1 89 ? -13.984 14.954 11.588 1.00 83.87 388 LEU E O 1
ATOM 719 N N . ALA A 1 90 ? -10.456 19.706 25.267 1.00 111.59 407 ALA E N 1
ATOM 720 C CA . ALA A 1 90 ? -10.869 18.314 25.169 1.00 108.10 407 ALA E CA 1
ATOM 721 C C . ALA A 1 90 ? -9.657 17.396 25.101 1.00 112.07 407 ALA E C 1
ATOM 722 O O . ALA A 1 90 ? -9.770 16.242 24.683 1.00 106.50 407 ALA E O 1
ATOM 724 N N . THR A 1 91 ? -8.504 17.924 25.506 1.00 118.54 408 THR E N 1
ATOM 725 C CA . THR A 1 91 ? -7.272 17.148 25.609 1.00 122.13 408 THR E CA 1
ATOM 726 C C . THR A 1 91 ? -6.869 16.497 24.281 1.00 119.31 408 THR E C 1
ATOM 727 O O . THR A 1 91 ? -6.536 15.312 24.234 1.00 110.61 408 THR E O 1
ATOM 731 N N . VAL A 1 92 ? -6.906 17.277 23.205 1.00 123.29 409 VAL E N 1
ATOM 732 C CA . VAL A 1 92 ? -6.574 16.775 21.873 1.00 119.30 409 VAL E CA 1
ATOM 733 C C . VAL A 1 92 ? -5.070 16.847 21.592 1.00 123.74 409 VAL E C 1
ATOM 734 O O . VAL A 1 92 ? -4.556 16.200 20.665 1.00 123.86 409 VAL E O 1
ATOM 738 N N . ASP A 1 93 ? -4.366 17.624 22.410 1.00 117.81 410 ASP E N 1
ATOM 739 C CA . ASP A 1 93 ? -2.920 17.751 22.288 1.00 115.32 410 ASP E CA 1
ATOM 740 C C . ASP A 1 93 ? -2.225 16.428 22.598 1.00 102.66 410 ASP E C 1
ATOM 741 O O . ASP A 1 93 ? -1.060 16.241 22.259 1.00 100.36 410 ASP E O 1
ATOM 746 N N . ASP A 1 94 ? -2.941 15.517 23.251 1.00 95.22 411 ASP E N 1
ATOM 747 C CA . ASP A 1 94 ? -2.419 14.179 23.501 1.00 89.93 411 ASP E CA 1
ATOM 748 C C . ASP A 1 94 ? -2.586 13.300 22.272 1.00 74.58 411 ASP E C 1
ATOM 749 O O . ASP A 1 94 ? -1.814 12.368 22.054 1.00 67.35 411 ASP E O 1
ATOM 754 N N . LEU A 1 95 ? -3.611 13.593 21.481 1.00 67.85 412 LEU E N 1
ATOM 755 C CA . LEU A 1 95 ? -3.825 12.899 20.221 1.00 62.86 412 LEU E CA 1
ATOM 756 C C . LEU A 1 95 ? -2.751 13.361 19.243 1.00 63.55 412 LEU E C 1
ATOM 757 O O . LEU A 1 95 ? -2.118 12.548 18.558 1.00 52.32 412 LEU E O 1
ATOM 762 N N . LEU A 1 96 ? -2.530 14.672 19.192 1.00 70.88 413 LEU E N 1
ATOM 763 C CA . LEU A 1 96 ? -1.470 15.205 18.340 1.00 79.69 413 LEU E CA 1
ATOM 764 C C . LEU A 1 96 ? -0.085 14.742 18.801 1.00 77.82 413 LEU E C 1
ATOM 765 O O . LEU A 1 96 ? 0.782 14.435 17.977 1.00 80.07 413 LEU E O 1
ATOM 770 N N . ARG A 1 97 ? 0.114 14.680 20.116 1.00 73.21 414 ARG E N 1
ATOM 771 C CA . ARG A 1 97 ? 1.366 14.166 20.665 1.00 72.99 414 ARG E CA 1
ATOM 772 C C . ARG A 1 97 ? 1.551 12.702 20.288 1.00 64.92 414 ARG E C 1
ATOM 773 O O . ARG A 1 97 ? 2.662 12.265 19.998 1.00 60.09 414 ARG E O 1
ATOM 781 N N . PHE A 1 98 ? 0.452 11.954 20.300 1.00 51.62 415 PHE E N 1
ATOM 782 C CA . PHE A 1 98 ? 0.452 10.560 19.879 1.00 47.15 415 PHE E CA 1
ATOM 783 C C . PHE A 1 98 ? 0.905 10.464 18.429 1.00 53.23 415 PHE E C 1
ATOM 784 O O . PHE A 1 98 ? 1.727 9.612 18.075 1.00 47.51 415 PHE E O 1
ATOM 792 N N . CYS A 1 99 ? 0.368 11.350 17.594 1.00 58.78 416 CYS E N 1
ATOM 793 C CA . CYS A 1 99 ? 0.764 11.410 16.191 1.00 58.37 416 CYS E CA 1
ATOM 794 C C . CYS A 1 99 ? 2.256 11.701 16.038 1.00 63.06 416 CYS E C 1
ATOM 795 O O . CYS A 1 99 ? 2.928 11.110 15.189 1.00 60.13 416 CYS E O 1
ATOM 798 N N . ARG A 1 100 ? 2.767 12.610 16.865 1.00 68.96 417 ARG E N 1
ATOM 799 C CA . ARG A 1 100 ? 4.187 12.956 16.837 1.00 66.87 417 ARG E CA 1
ATOM 800 C C . ARG A 1 100 ? 5.067 11.788 17.284 1.00 64.43 417 ARG E C 1
ATOM 801 O O . ARG A 1 100 ? 6.177 11.605 16.779 1.00 56.72 417 ARG E O 1
ATOM 809 N N . GLN A 1 101 ? 4.562 11.000 18.229 1.00 64.55 418 GLN E N 1
ATOM 810 C CA . GLN A 1 101 ? 5.258 9.806 18.688 1.00 64.36 418 GLN E CA 1
ATOM 811 C C . GLN A 1 101 ? 5.327 8.795 17.554 1.00 55.98 418 GLN E C 1
ATOM 812 O O . GLN A 1 101 ? 6.381 8.220 17.282 1.00 50.70 418 GLN E O 1
ATOM 818 N N . MET A 1 102 ? 4.189 8.589 16.897 1.00 44.95 419 MET E N 1
ATOM 819 C CA . MET A 1 102 ? 4.099 7.658 15.777 1.00 47.39 419 MET E CA 1
ATOM 820 C C . MET A 1 102 ? 5.026 8.042 14.629 1.00 54.74 419 MET E C 1
ATOM 821 O O . MET A 1 102 ? 5.722 7.191 14.075 1.00 52.97 419 MET E O 1
ATOM 826 N N . TYR A 1 103 ? 5.032 9.323 14.275 1.00 49.31 420 TYR E N 1
ATOM 827 C CA . TYR A 1 103 ? 5.919 9.810 13.224 1.00 55.46 420 TYR E CA 1
ATOM 828 C C . TYR A 1 103 ? 7.378 9.697 13.658 1.00 57.93 420 TYR E C 1
ATOM 829 O O . TYR A 1 103 ? 8.265 9.469 12.835 1.00 62.39 420 TYR E O 1
ATOM 838 N N . GLY A 1 104 ? 7.618 9.858 14.956 1.00 54.44 421 GLY E N 1
ATOM 839 C CA . GLY A 1 104 ? 8.959 9.755 15.500 1.00 56.34 421 GLY E CA 1
ATOM 840 C C . GLY A 1 104 ? 9.543 8.360 15.381 1.00 53.61 421 GLY E C 1
ATOM 841 O O . GLY A 1 104 ? 10.749 8.195 15.204 1.00 55.85 421 GLY E O 1
ATOM 842 N N . MET A 1 105 ? 8.684 7.350 15.475 1.00 49.20 422 MET E N 1
ATOM 843 C CA . MET A 1 105 ? 9.134 5.965 15.396 1.00 49.02 422 MET E CA 1
ATOM 844 C C . MET A 1 105 ? 9.283 5.486 13.954 1.00 54.90 422 MET E C 1
ATOM 845 O O . MET A 1 105 ? 9.809 4.403 13.715 1.00 61.83 422 MET E O 1
ATOM 850 N N . LYS A 1 106 ? 8.827 6.300 13.005 1.00 53.33 423 LYS E N 1
ATOM 851 C CA . LYS A 1 106 ? 8.846 5.937 11.587 1.00 55.32 423 LYS E CA 1
ATOM 852 C C . LYS A 1 106 ? 8.146 4.607 11.324 1.00 52.30 423 LYS E C 1
ATOM 853 O O . LYS A 1 106 ? 8.699 3.715 10.683 1.00 57.57 423 LYS E O 1
ATOM 859 N N . VAL A 1 107 ? 6.925 4.485 11.830 1.00 44.64 424 VAL E N 1
ATOM 860 C CA . VAL A 1 107 ? 6.143 3.270 11.671 1.00 43.04 424 VAL E CA 1
ATOM 861 C C . VAL A 1 107 ? 5.731 3.078 10.217 1.00 49.05 424 VAL E C 1
ATOM 862 O O . VAL A 1 107 ? 5.032 3.917 9.650 1.00 54.30 424 VAL E O 1
ATOM 866 N N . ASP A 1 108 ? 6.162 1.974 9.614 1.00 49.39 425 ASP E N 1
ATOM 867 C CA . ASP A 1 108 ? 5.810 1.688 8.224 1.00 51.01 425 ASP E CA 1
ATOM 868 C C . ASP A 1 108 ? 4.424 1.041 8.116 1.00 54.35 425 ASP E C 1
ATOM 869 O O . ASP A 1 108 ? 3.741 0.855 9.123 1.00 57.12 425 ASP E O 1
ATOM 874 N N . ASN A 1 109 ? 4.018 0.695 6.900 1.00 50.36 426 ASN E N 1
ATOM 875 C CA . ASN A 1 109 ? 2.661 0.214 6.659 1.00 44.48 426 ASN E CA 1
ATOM 876 C C . ASN A 1 109 ? 2.336 -1.187 7.193 1.00 41.13 426 ASN E C 1
ATOM 877 O O . ASN A 1 109 ? 1.205 -1.460 7.583 1.00 39.19 426 ASN E O 1
ATOM 882 N N . ALA A 1 110 ? 3.322 -2.074 7.193 1.00 42.17 427 ALA E N 1
ATOM 883 C CA . ALA A 1 110 ? 3.132 -3.416 7.736 1.00 45.07 427 ALA E CA 1
ATOM 884 C C . ALA A 1 110 ? 3.012 -3.379 9.257 1.00 29.27 427 ALA E C 1
ATOM 885 O O . ALA A 1 110 ? 2.262 -4.155 9.851 1.00 58.31 427 ALA E O 1
ATOM 887 N N . GLU A 1 111 ? 3.764 -2.479 9.880 1.00 36.07 428 GLU E N 1
ATOM 888 C CA . GLU A 1 111 ? 3.689 -2.287 11.320 1.00 37.04 428 GLU E CA 1
ATOM 889 C C . GLU A 1 111 ? 2.360 -1.651 11.700 1.00 41.61 428 GLU E C 1
ATOM 890 O O . GLU A 1 111 ? 1.801 -1.956 12.749 1.00 36.35 428 GLU E O 1
ATOM 896 N N . TYR A 1 112 ? 1.859 -0.766 10.842 1.00 40.97 429 TYR E N 1
ATOM 897 C CA . TYR A 1 112 ? 0.558 -0.147 11.060 1.00 35.79 429 TYR E CA 1
ATOM 898 C C . TYR A 1 112 ? -0.564 -1.172 10.928 1.00 35.57 429 TYR E C 1
ATOM 899 O O . TYR A 1 112 ? -1.482 -1.209 11.748 1.00 32.50 429 TYR E O 1
ATOM 908 N N . ALA A 1 113 ? -0.481 -1.998 9.888 1.00 37.33 430 ALA E N 1
ATOM 909 C CA . ALA A 1 113 ? -1.491 -3.019 9.632 1.00 38.87 430 ALA E CA 1
ATOM 910 C C . ALA A 1 113 ? -1.511 -4.052 10.753 1.00 33.85 430 ALA E C 1
ATOM 911 O O . ALA A 1 113 ? -2.573 -4.383 11.290 1.00 39.03 430 ALA E O 1
ATOM 913 N N . LEU A 1 114 ? -0.330 -4.554 11.102 1.00 27.00 431 LEU E N 1
ATOM 914 C CA . LEU A 1 114 ? -0.199 -5.514 12.190 1.00 26.25 431 LEU E CA 1
ATOM 915 C C . LEU A 1 114 ? -0.652 -4.916 13.518 1.00 30.77 431 LEU E C 1
ATOM 916 O O . LEU A 1 114 ? -1.288 -5.594 14.320 1.00 30.00 431 LEU E O 1
ATOM 921 N N . LEU A 1 115 ? -0.332 -3.644 13.744 1.00 22.38 432 LEU E N 1
ATOM 922 C CA . LEU A 1 115 ? -0.787 -2.963 14.951 1.00 32.83 432 LEU E CA 1
ATOM 923 C C . LEU A 1 115 ? -2.302 -2.891 14.980 1.00 28.45 432 LEU E C 1
ATOM 924 O O . LEU A 1 115 ? -2.907 -3.067 16.025 1.00 30.32 432 LEU E O 1
ATOM 929 N N . THR A 1 116 ? -2.904 -2.630 13.826 1.00 22.43 433 THR E N 1
ATOM 930 C CA . THR A 1 116 ? -4.353 -2.544 13.719 1.00 22.70 433 THR E CA 1
ATOM 931 C C . THR A 1 116 ? -4.979 -3.894 14.043 1.00 40.93 433 THR E C 1
ATOM 932 O O . THR A 1 116 ? -5.956 -3.976 14.793 1.00 33.84 433 THR E O 1
ATOM 936 N N . ALA A 1 117 ? -4.401 -4.951 13.480 1.00 42.69 434 ALA E N 1
ATOM 937 C CA . ALA A 1 117 ? -4.873 -6.308 13.730 1.00 39.39 434 ALA E CA 1
ATOM 938 C C . ALA A 1 117 ? -4.788 -6.648 15.214 1.00 38.72 434 ALA E C 1
ATOM 939 O O . ALA A 1 117 ? -5.728 -7.192 15.791 1.00 43.90 434 ALA E O 1
ATOM 941 N N . ILE A 1 118 ? -3.659 -6.312 15.827 1.00 33.23 435 ILE E N 1
ATOM 942 C CA . ILE A 1 118 ? -3.437 -6.576 17.244 1.00 32.57 435 ILE E CA 1
ATOM 943 C C . ILE A 1 118 ? -4.402 -5.771 18.125 1.00 28.62 435 ILE E C 1
ATOM 944 O O . ILE A 1 118 ? -4.855 -6.250 19.166 1.00 32.89 435 ILE E O 1
ATOM 949 N N . VAL A 1 119 ? -4.726 -4.556 17.689 1.00 24.09 436 VAL E N 1
ATOM 950 C CA . VAL A 1 119 ? -5.699 -3.715 18.377 1.00 32.91 436 VAL E CA 1
ATOM 951 C C . VAL A 1 119 ? -7.070 -4.373 18.335 1.00 21.73 436 VAL E C 1
ATOM 952 O O . VAL A 1 119 ? -7.742 -4.502 19.357 1.00 31.58 436 VAL E O 1
ATOM 956 N N . ILE A 1 120 ? -7.472 -4.792 17.139 1.00 32.65 437 ILE E N 1
ATOM 957 C CA . ILE A 1 120 ? -8.748 -5.469 16.942 1.00 29.01 437 ILE E CA 1
ATOM 958 C C . ILE A 1 120 ? -8.850 -6.747 17.778 1.00 36.71 437 ILE E C 1
ATOM 959 O O . ILE A 1 120 ? -9.867 -6.993 18.430 1.00 38.22 437 ILE E O 1
ATOM 964 N N . PHE A 1 121 ? -7.788 -7.547 17.774 1.00 33.09 438 PHE E N 1
ATOM 965 C CA . PHE A 1 121 ? -7.776 -8.797 18.528 1.00 22.37 438 PHE E CA 1
ATOM 966 C C . PHE A 1 121 ? -7.230 -8.633 19.944 1.00 37.26 438 PHE E C 1
ATOM 967 O O . PHE A 1 121 ? -6.565 -9.527 20.466 1.00 35.55 438 PHE E O 1
ATOM 975 N N . SER A 1 122 ? -7.518 -7.495 20.567 1.00 37.91 439 SER E N 1
ATOM 976 C CA . SER A 1 122 ? -7.094 -7.258 21.942 1.00 37.27 439 SER E CA 1
ATOM 977 C C . SER A 1 122 ? -8.062 -7.899 22.929 1.00 45.23 439 SER E C 1
ATOM 978 O O . SER A 1 122 ? -9.226 -8.136 22.604 1.00 50.23 439 SER E O 1
ATOM 981 N N . GLU A 1 123 ? -7.575 -8.178 24.133 1.00 46.14 440 GLU E N 1
ATOM 982 C CA . GLU A 1 123 ? -8.408 -8.763 25.175 1.00 47.98 440 GLU E CA 1
ATOM 983 C C . GLU A 1 123 ? -9.328 -7.711 25.777 1.00 48.08 440 GLU E C 1
ATOM 984 O O . GLU A 1 123 ? -8.898 -6.877 26.572 1.00 57.12 440 GLU E O 1
ATOM 986 N N . ARG A 1 124 ? -10.597 -7.753 25.386 1.00 40.94 441 ARG E N 1
ATOM 987 C CA . ARG A 1 124 ? -11.588 -6.820 25.901 1.00 45.61 441 ARG E CA 1
ATOM 988 C C . ARG A 1 124 ? -12.422 -7.495 26.984 1.00 49.63 441 ARG E C 1
ATOM 989 O O . ARG A 1 124 ? -12.617 -8.710 26.950 1.00 53.94 441 ARG E O 1
ATOM 997 N N . PRO A 1 125 ? -12.912 -6.711 27.955 1.00 52.55 442 PRO E N 1
ATOM 998 C CA . PRO A 1 125 ? -13.739 -7.278 29.026 1.00 50.58 442 PRO E CA 1
ATOM 999 C C . PRO A 1 125 ? -15.067 -7.819 28.503 1.00 44.51 442 PRO E C 1
ATOM 1000 O O . PRO A 1 125 ? -15.562 -7.354 27.476 1.00 44.43 442 PRO E O 1
ATOM 1004 N N . SER A 1 126 ? -15.621 -8.799 29.211 1.00 53.85 443 SER E N 1
ATOM 1005 C CA . SER A 1 126 ? -16.909 -9.406 28.868 1.00 69.99 443 SER E CA 1
ATOM 1006 C C . SER A 1 126 ? -16.949 -10.043 27.477 1.00 62.36 443 SER E C 1
ATOM 1007 O O . SER A 1 126 ? -17.962 -9.974 26.783 1.00 61.94 443 SER E O 1
ATOM 1010 N N . LEU A 1 127 ? -15.842 -10.658 27.074 1.00 55.28 444 LEU E N 1
ATOM 1011 C CA . LEU A 1 127 ? -15.832 -11.500 25.885 1.00 47.77 444 LEU E CA 1
ATOM 1012 C C . LEU A 1 127 ? -16.193 -12.919 26.306 1.00 49.95 444 LEU E C 1
ATOM 1013 O O . LEU A 1 127 ? -15.738 -13.385 27.348 1.00 53.69 444 LEU E O 1
ATOM 1018 N N . ILE A 1 128 ? -17.012 -13.608 25.517 1.00 48.69 445 ILE E N 1
ATOM 1019 C CA . ILE A 1 128 ? -17.357 -14.994 25.838 1.00 50.11 445 ILE E CA 1
ATOM 1020 C C . ILE A 1 128 ? -16.181 -15.930 25.558 1.00 48.67 445 ILE E C 1
ATOM 1021 O O . ILE A 1 128 ? -15.976 -16.917 26.265 1.00 71.05 445 ILE E O 1
ATOM 1026 N N . GLU A 1 129 ? -15.397 -15.603 24.537 1.00 50.99 446 GLU E N 1
ATOM 1027 C CA . GLU A 1 129 ? -14.211 -16.388 24.208 1.00 53.59 446 GLU E CA 1
ATOM 1028 C C . GLU A 1 129 ? -12.965 -15.515 24.102 1.00 53.90 446 GLU E C 1
ATOM 1029 O O . GLU A 1 129 ? -12.494 -15.227 23.003 1.00 56.84 446 GLU E O 1
ATOM 1035 N N . GLY A 1 130 ? -12.433 -15.100 25.247 1.00 39.88 447 GLY E N 1
ATOM 1036 C CA . GLY A 1 130 ? -11.237 -14.278 25.278 1.00 36.92 447 GLY E CA 1
ATOM 1037 C C . GLY A 1 130 ? -9.983 -15.073 24.974 1.00 36.16 447 GLY E C 1
ATOM 1038 O O . GLY A 1 130 ? -9.021 -14.546 24.410 1.00 52.98 447 GLY E O 1
ATOM 1039 N N . TRP A 1 131 ? -10.000 -16.349 25.352 1.00 38.93 448 TRP E N 1
ATOM 1040 C CA . TRP A 1 131 ? -8.883 -17.259 25.105 1.00 61.66 448 TRP E CA 1
ATOM 1041 C C . TRP A 1 131 ? -8.546 -17.346 23.620 1.00 54.37 448 TRP E C 1
ATOM 1042 O O . TRP A 1 131 ? -7.375 -17.343 23.238 1.00 59.43 448 TRP E O 1
ATOM 1053 N N . LYS A 1 132 ? -9.581 -17.414 22.789 1.00 40.47 449 LYS E N 1
ATOM 1054 C CA . LYS A 1 132 ? -9.409 -17.531 21.347 1.00 41.36 449 LYS E CA 1
ATOM 1055 C C . LYS A 1 132 ? -8.779 -16.251 20.792 1.00 35.38 449 LYS E C 1
ATOM 1056 O O . LYS A 1 132 ? -7.737 -16.300 20.129 1.00 37.63 449 LYS E O 1
ATOM 1062 N N . VAL A 1 133 ? -9.406 -15.113 21.095 1.00 31.76 450 VAL E N 1
ATOM 1063 C CA . VAL A 1 133 ? -8.920 -13.794 20.687 1.00 28.83 450 VAL E CA 1
ATOM 1064 C C . VAL A 1 133 ? -7.453 -13.615 21.048 1.00 27.48 450 VAL E C 1
ATOM 1065 O O . VAL A 1 133 ? -6.655 -13.165 20.232 1.00 25.84 450 VAL E O 1
ATOM 1069 N N . GLU A 1 134 ? -7.115 -13.985 22.278 1.00 29.45 451 GLU E N 1
ATOM 1070 C CA . GLU A 1 134 ? -5.739 -13.964 22.762 1.00 30.58 451 GLU E CA 1
ATOM 1071 C C . GLU A 1 134 ? -4.833 -14.829 21.884 1.00 32.25 451 GLU E C 1
ATOM 1072 O O . GLU A 1 134 ? -3.807 -14.364 21.357 1.00 31.54 451 GLU E O 1
ATOM 1078 N N . LYS A 1 135 ? -5.231 -16.089 21.726 1.00 38.70 452 LYS E N 1
ATOM 1079 C CA . LYS A 1 135 ? -4.457 -17.064 20.965 1.00 43.24 452 LYS E CA 1
ATOM 1080 C C . LYS A 1 135 ? -4.162 -16.635 19.531 1.00 47.54 452 LYS E C 1
ATOM 1081 O O . LYS A 1 135 ? -3.058 -16.860 19.034 1.00 60.24 452 LYS E O 1
ATOM 1087 N N . ILE A 1 136 ? -5.132 -16.023 18.861 1.00 35.46 453 ILE E N 1
ATOM 1088 C CA . ILE A 1 136 ? -4.875 -15.580 17.494 1.00 37.31 453 ILE E CA 1
ATOM 1089 C C . ILE A 1 136 ? -4.170 -14.227 17.449 1.00 46.99 453 ILE E C 1
ATOM 1090 O O . ILE A 1 136 ? -3.482 -13.920 16.478 1.00 59.99 453 ILE E O 1
ATOM 1095 N N . GLN A 1 137 ? -4.339 -13.419 18.494 1.00 42.20 454 GLN E N 1
ATOM 1096 C CA . GLN A 1 137 ? -3.582 -12.175 18.610 1.00 36.97 454 GLN E CA 1
ATOM 1097 C C . GLN A 1 137 ? -2.097 -12.503 18.700 1.00 37.85 454 GLN E C 1
ATOM 1098 O O . GLN A 1 137 ? -1.246 -11.754 18.203 1.00 39.30 454 GLN E O 1
ATOM 1104 N N . GLU A 1 138 ? -1.799 -13.632 19.342 1.00 39.25 455 GLU E N 1
ATOM 1105 C CA . GLU A 1 138 ? -0.428 -14.125 19.439 1.00 42.57 455 GLU E CA 1
ATOM 1106 C C . GLU A 1 138 ? 0.265 -14.267 18.082 1.00 42.01 455 GLU E C 1
ATOM 1107 O O . GLU A 1 138 ? 1.477 -14.087 17.985 1.00 49.16 455 GLU E O 1
ATOM 1113 N N . ILE A 1 139 ? -0.494 -14.591 17.037 1.00 32.93 456 ILE E N 1
ATOM 1114 C CA . ILE A 1 139 ? 0.112 -14.825 15.727 1.00 41.89 456 ILE E CA 1
ATOM 1115 C C . ILE A 1 139 ? 0.424 -13.526 14.981 1.00 46.76 456 ILE E C 1
ATOM 1116 O O . ILE A 1 139 ? 1.349 -13.477 14.171 1.00 48.10 456 ILE E O 1
ATOM 1121 N N . TYR A 1 140 ? -0.344 -12.477 15.256 1.00 38.89 457 TYR E N 1
ATOM 1122 C CA . TYR A 1 140 ? -0.061 -11.173 14.673 1.00 37.78 457 TYR E CA 1
ATOM 1123 C C . TYR A 1 140 ? 1.074 -10.530 15.451 1.00 35.78 457 TYR E C 1
ATOM 1124 O O . TYR A 1 140 ? 1.910 -9.818 14.886 1.00 32.49 457 TYR E O 1
ATOM 1133 N N . LEU A 1 141 ? 1.101 -10.800 16.754 1.00 36.33 458 LEU E N 1
ATOM 1134 C CA . LEU A 1 141 ? 2.231 -10.416 17.585 1.00 33.25 458 LEU E CA 1
ATOM 1135 C C . LEU A 1 141 ? 3.484 -11.131 17.104 1.00 39.87 458 LEU E C 1
ATOM 1136 O O . LEU A 1 141 ? 4.586 -10.604 17.207 1.00 41.20 458 LEU E O 1
ATOM 1141 N N . GLU A 1 142 ? 3.303 -12.340 16.581 1.00 44.40 459 GLU E N 1
ATOM 1142 C CA . GLU A 1 142 ? 4.411 -13.147 16.089 1.00 45.71 459 GLU E CA 1
ATOM 1143 C C . GLU A 1 142 ? 4.928 -12.592 14.770 1.00 45.99 459 GLU E C 1
ATOM 1144 O O . GLU A 1 142 ? 6.135 -12.389 14.600 1.00 41.75 459 GLU E O 1
ATOM 1146 N N . ALA A 1 143 ? 4.006 -12.357 13.839 1.00 46.35 460 ALA E N 1
ATOM 1147 C CA . ALA A 1 143 ? 4.341 -11.761 12.554 1.00 27.75 460 ALA E CA 1
ATOM 1148 C C . ALA A 1 143 ? 5.081 -10.452 12.778 1.00 33.58 460 ALA E C 1
ATOM 1149 O O . ALA A 1 143 ? 6.136 -10.227 12.194 1.00 46.71 460 ALA E O 1
ATOM 1151 N N . LEU A 1 144 ? 4.535 -9.606 13.647 1.00 28.16 461 LEU E N 1
ATOM 1152 C CA . LEU A 1 144 ? 5.167 -8.335 13.986 1.00 26.13 461 LEU E CA 1
ATOM 1153 C C . LEU A 1 144 ? 6.537 -8.533 14.626 1.00 27.81 461 LEU E C 1
ATOM 1154 O O . LEU A 1 144 ? 7.472 -7.780 14.353 1.00 29.27 461 LEU E O 1
ATOM 1159 N N . LYS A 1 145 ? 6.647 -9.551 15.475 1.00 51.72 462 LYS E N 1
ATOM 1160 C CA . LYS A 1 145 ? 7.892 -9.850 16.177 1.00 30.12 462 LYS E CA 1
ATOM 1161 C C . LYS A 1 145 ? 9.012 -10.188 15.204 1.00 44.90 462 LYS E C 1
ATOM 1162 O O . LYS A 1 145 ? 10.056 -9.536 15.197 1.00 34.28 462 LYS E O 1
ATOM 1168 N N . VAL A 1 146 ? 8.791 -11.210 14.382 1.00 33.03 463 VAL E N 1
ATOM 1169 C CA . VAL A 1 146 ? 9.803 -11.634 13.423 1.00 45.19 463 VAL E CA 1
A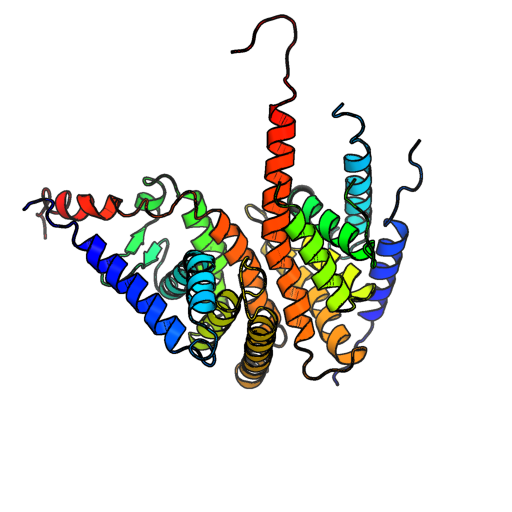TOM 1170 C C . VAL A 1 146 ? 9.999 -10.600 12.319 1.00 50.18 463 VAL E C 1
ATOM 1171 O O . VAL A 1 146 ? 11.038 -10.576 11.660 1.00 51.60 463 VAL E O 1
ATOM 1175 N N . TYR A 1 147 ? 8.999 -9.747 12.117 1.00 49.62 464 TYR E N 1
ATOM 1176 C CA . TYR A 1 147 ? 9.109 -8.688 11.122 1.00 44.58 464 TYR E CA 1
ATOM 1177 C C . TYR A 1 147 ? 10.068 -7.605 11.588 1.00 46.67 464 TYR E C 1
ATOM 1178 O O . TYR A 1 147 ? 10.983 -7.220 10.860 1.00 55.77 464 TYR E O 1
ATOM 1187 N N . VAL A 1 148 ? 9.837 -7.116 12.803 1.00 42.18 465 VAL E N 1
ATOM 1188 C CA . VAL A 1 148 ? 10.624 -6.038 13.397 1.00 37.56 465 VAL E CA 1
ATOM 1189 C C . VAL A 1 148 ? 12.126 -6.317 13.362 1.00 45.23 465 VAL E C 1
ATOM 1190 O O . VAL A 1 148 ? 12.905 -5.460 12.951 1.00 53.02 465 VAL E O 1
ATOM 1194 N N . ASP A 1 149 ? 12.526 -7.520 13.766 1.00 39.99 466 ASP E N 1
ATOM 1195 C CA . ASP A 1 149 ? 13.940 -7.877 13.809 1.00 61.55 466 ASP E CA 1
ATOM 1196 C C . ASP A 1 149 ? 14.453 -8.455 12.488 1.00 66.21 466 ASP E C 1
ATOM 1197 O O . ASP A 1 149 ? 15.335 -9.316 12.478 1.00 74.34 466 ASP E O 1
ATOM 1202 N N . ASN A 1 150 ? 13.899 -7.978 11.378 1.00 59.54 467 ASN E N 1
ATOM 1203 C CA . ASN A 1 150 ? 14.334 -8.404 10.052 1.00 61.81 467 ASN E CA 1
ATOM 1204 C C . ASN A 1 150 ? 14.617 -7.215 9.129 1.00 72.74 467 ASN E C 1
ATOM 1205 O O . ASN A 1 150 ? 15.699 -7.109 8.550 1.00 90.58 467 ASN E O 1
ATOM 1210 N N . ARG A 1 151 ? 13.638 -6.319 9.021 1.00 90.80 468 ARG E N 1
ATOM 1211 C CA . ARG A 1 151 ? 13.691 -5.186 8.096 1.00 93.02 468 ARG E CA 1
ATOM 1212 C C . ARG A 1 151 ? 14.273 -3.925 8.720 1.00 92.16 468 ARG E C 1
ATOM 1213 O O . ARG A 1 151 ? 15.021 -3.191 8.068 1.00 98.59 468 ARG E O 1
ATOM 1221 N N . ARG A 1 152 ? 13.923 -3.677 9.981 1.00 86.94 469 ARG E N 1
ATOM 1222 C CA . ARG A 1 152 ? 14.478 -2.566 10.758 1.00 87.65 469 ARG E CA 1
ATOM 1223 C C . ARG A 1 152 ? 15.985 -2.724 10.890 1.00 97.44 469 ARG E C 1
ATOM 1224 O O . ARG A 1 152 ? 16.554 -3.678 10.371 1.00 104.39 469 ARG E O 1
ATOM 1232 N N . LYS A 1 153 ? 16.637 -1.795 11.582 1.00 99.37 470 LYS E N 1
ATOM 1233 C CA . LYS A 1 153 ? 18.078 -1.902 11.798 1.00 104.43 470 LYS E CA 1
ATOM 1234 C C . LYS A 1 153 ? 18.338 -2.164 13.272 1.00 105.77 470 LYS E C 1
ATOM 1235 O O . LYS A 1 153 ? 18.718 -1.246 14.022 1.00 103.79 470 LYS E O 1
ATOM 1241 N N . PRO A 1 154 ? 18.167 -3.425 13.699 1.00 105.59 471 PRO E N 1
ATOM 1242 C CA . PRO A 1 154 ? 18.061 -3.322 15.148 1.00 108.77 471 PRO E CA 1
ATOM 1243 C C . PRO A 1 154 ? 19.085 -4.039 16.054 1.00 117.24 471 PRO E C 1
ATOM 1244 O O . PRO A 1 154 ? 19.708 -5.054 15.737 1.00 122.76 471 PRO E O 1
ATOM 1248 N N . ARG A 1 155 ? 19.288 -3.384 17.190 1.00 117.76 472 ARG E N 1
ATOM 1249 C CA . ARG A 1 155 ? 19.400 -4.013 18.494 1.00 121.78 472 ARG E CA 1
ATOM 1250 C C . ARG A 1 155 ? 18.504 -3.096 19.311 1.00 119.13 472 ARG E C 1
ATOM 1251 O O . ARG A 1 155 ? 18.742 -1.890 19.359 1.00 117.57 472 ARG E O 1
ATOM 1259 N N . SER A 1 156 ? 17.446 -3.632 19.909 1.00 112.47 473 SER E N 1
ATOM 1260 C CA . SER A 1 156 ? 17.103 -5.055 19.871 1.00 107.56 473 SER E CA 1
ATOM 1261 C C . SER A 1 156 ? 16.291 -5.614 18.676 1.00 109.87 473 SER E C 1
ATOM 1262 O O . SER A 1 156 ? 16.581 -6.726 18.234 1.00 115.95 473 SER E O 1
ATOM 1265 N N . GLY A 1 157 ? 15.289 -4.904 18.145 1.00 101.90 474 GLY E N 1
ATOM 1266 C CA . GLY A 1 157 ? 14.921 -3.546 18.498 1.00 91.63 474 GLY E CA 1
ATOM 1267 C C . GLY A 1 157 ? 13.991 -3.432 19.675 1.00 86.17 474 GLY E C 1
ATOM 1268 O O . GLY A 1 157 ? 13.060 -4.227 19.844 1.00 84.21 474 GLY E O 1
ATOM 1269 N N . THR A 1 158 ? 14.227 -2.413 20.490 1.00 76.63 475 THR E N 1
ATOM 1270 C CA . THR A 1 158 ? 13.326 -2.123 21.594 1.00 65.08 475 THR E CA 1
ATOM 1271 C C . THR A 1 158 ? 12.120 -1.370 21.035 1.00 58.78 475 THR E C 1
ATOM 1272 O O . THR A 1 158 ? 11.249 -0.918 21.773 1.00 59.63 475 THR E O 1
ATOM 1276 N N . ILE A 1 159 ? 12.094 -1.257 19.710 1.00 27.28 476 ILE E N 1
ATOM 1277 C CA . ILE A 1 159 ? 11.013 -0.633 18.963 1.00 34.62 476 ILE E CA 1
ATOM 1278 C C . ILE A 1 159 ? 9.773 -1.518 18.870 1.00 31.69 476 ILE E C 1
ATOM 1279 O O . ILE A 1 159 ? 8.700 -1.051 18.486 1.00 42.12 476 ILE E O 1
ATOM 1284 N N . PHE A 1 160 ? 9.926 -2.798 19.199 1.00 26.21 477 PHE E N 1
ATOM 1285 C CA . PHE A 1 160 ? 8.793 -3.719 19.244 1.00 28.87 477 PHE E CA 1
ATOM 1286 C C . PHE A 1 160 ? 7.938 -3.404 20.466 1.00 28.41 477 PHE E C 1
ATOM 1287 O O . PHE A 1 160 ? 6.714 -3.302 20.375 1.00 28.47 477 PHE E O 1
ATOM 1295 N N . ALA A 1 161 ? 8.600 -3.230 21.606 1.00 20.97 478 ALA E N 1
ATOM 1296 C CA . ALA A 1 161 ? 7.933 -2.804 22.828 1.00 25.37 478 ALA E CA 1
ATOM 1297 C C . ALA A 1 161 ? 7.349 -1.402 22.652 1.00 25.41 478 ALA E C 1
ATOM 1298 O O . ALA A 1 161 ? 6.248 -1.114 23.126 1.00 35.06 478 ALA E O 1
ATOM 1300 N N . LYS A 1 162 ? 8.100 -0.535 21.977 1.00 27.55 479 LYS E N 1
ATOM 1301 C CA . LYS A 1 162 ? 7.646 0.820 21.679 1.00 24.56 479 LYS E CA 1
ATOM 1302 C C . LYS A 1 162 ? 6.398 0.784 20.803 1.00 33.34 479 LYS E C 1
ATOM 1303 O O . LYS A 1 162 ? 5.527 1.650 20.899 1.00 34.87 479 LYS E O 1
ATOM 1309 N N . LEU A 1 163 ? 6.323 -0.225 19.943 1.00 37.11 480 LEU E N 1
ATOM 1310 C CA . LEU A 1 163 ? 5.159 -0.422 19.091 1.00 43.71 480 LEU E CA 1
ATOM 1311 C C . LEU A 1 163 ? 3.992 -0.959 19.908 1.00 41.79 480 LEU E C 1
ATOM 1312 O O . LEU A 1 163 ? 2.830 -0.669 19.616 1.00 43.20 480 LEU E O 1
ATOM 1317 N N . LEU A 1 164 ? 4.311 -1.738 20.938 1.00 36.27 481 LEU E N 1
ATOM 1318 C CA . LEU A 1 164 ? 3.286 -2.317 21.802 1.00 23.86 481 LEU E CA 1
ATOM 1319 C C . LEU A 1 164 ? 2.753 -1.351 22.869 1.00 28.02 481 LEU E C 1
ATOM 1320 O O . LEU A 1 164 ? 1.704 -1.601 23.461 1.00 38.17 481 LEU E O 1
ATOM 1325 N N . SER A 1 165 ? 3.471 -0.255 23.115 1.00 21.90 482 SER E N 1
ATOM 1326 C CA . SER A 1 165 ? 3.013 0.761 24.066 1.00 27.87 482 SER E CA 1
ATOM 1327 C C . SER A 1 165 ? 1.860 1.570 23.471 1.00 38.99 482 SER E C 1
ATOM 1328 O O . SER A 1 165 ? 1.043 2.183 24.190 1.00 56.82 482 SER E O 1
ATOM 1331 N N . VAL A 1 166 ? 1.803 1.559 22.143 1.00 34.58 483 VAL E N 1
ATOM 1332 C CA . VAL A 1 166 ? 0.748 2.237 21.407 1.00 35.50 483 VAL E CA 1
ATOM 1333 C C . VAL A 1 166 ? -0.632 1.758 21.838 1.00 40.41 483 VAL E C 1
ATOM 1334 O O . VAL A 1 166 ? -1.566 2.545 21.885 1.00 44.98 483 VAL E O 1
ATOM 1338 N N . LEU A 1 167 ? -0.749 0.478 22.178 1.00 23.28 484 LEU E N 1
ATOM 1339 C CA . LEU A 1 167 ? -2.011 -0.070 22.658 1.00 33.30 484 LEU E CA 1
ATOM 1340 C C . LEU A 1 167 ? -2.375 0.578 23.989 1.00 30.16 484 LEU E C 1
ATOM 1341 O O . LEU A 1 167 ? -3.532 0.958 24.228 1.00 29.41 484 LEU E O 1
ATOM 1346 N N . THR A 1 168 ? -1.366 0.706 24.847 1.00 26.82 485 THR E N 1
ATOM 1347 C CA . THR A 1 168 ? -1.534 1.314 26.159 1.00 29.86 485 THR E CA 1
ATOM 1348 C C . THR A 1 168 ? -2.003 2.760 26.035 1.00 34.70 485 THR E C 1
ATOM 1349 O O . THR A 1 168 ? -2.854 3.206 26.806 1.00 44.20 485 THR E O 1
ATOM 1353 N N . GLU A 1 169 ? -1.467 3.491 25.061 1.00 31.43 486 GLU E N 1
ATOM 1354 C CA . GLU A 1 169 ? -1.959 4.857 24.830 1.00 38.75 486 GLU E CA 1
ATOM 1355 C C . GLU A 1 169 ? -3.368 4.887 24.207 1.00 35.06 486 GLU E C 1
ATOM 1356 O O . GLU A 1 169 ? -4.198 5.762 24.514 1.00 44.09 486 GLU E O 1
ATOM 1362 N N . LEU A 1 170 ? -3.630 3.916 23.338 1.00 31.03 487 LEU E N 1
ATOM 1363 C CA . LEU A 1 170 ? -4.920 3.785 22.674 1.00 32.03 487 LEU E CA 1
ATOM 1364 C C . LEU A 1 170 ? -6.027 3.464 23.668 1.00 37.23 487 LEU E C 1
ATOM 1365 O O . LEU A 1 170 ? -7.198 3.723 23.400 1.00 42.74 487 LEU E O 1
ATOM 1370 N N . ARG A 1 171 ? -5.661 2.887 24.809 1.00 27.35 488 ARG E N 1
ATOM 1371 C CA . ARG A 1 171 ? -6.637 2.696 25.878 1.00 28.76 488 ARG E CA 1
ATOM 1372 C C . ARG A 1 171 ? -7.141 4.049 26.376 1.00 32.00 488 ARG E C 1
ATOM 1373 O O . ARG A 1 171 ? -8.346 4.262 26.522 1.00 35.34 488 ARG E O 1
ATOM 1381 N N . THR A 1 172 ? -6.205 4.961 26.620 1.00 33.96 489 THR E N 1
ATOM 1382 C CA . THR A 1 172 ? -6.524 6.310 27.075 1.00 33.74 489 THR E CA 1
ATOM 1383 C C . THR A 1 172 ? -7.331 7.068 26.029 1.00 33.66 489 THR E C 1
ATOM 1384 O O . THR A 1 172 ? -8.421 7.590 26.316 1.00 34.59 489 THR E O 1
ATOM 1388 N N . LEU A 1 173 ? -6.791 7.128 24.815 1.00 36.92 490 LEU E N 1
ATOM 1389 C CA . LEU A 1 173 ? -7.459 7.851 23.735 1.00 39.41 490 LEU E CA 1
ATOM 1390 C C . LEU A 1 173 ? -8.867 7.311 23.470 1.00 40.37 490 LEU E C 1
ATOM 1391 O O . LEU A 1 173 ? -9.815 8.077 23.288 1.00 42.89 490 LEU E O 1
ATOM 1396 N N . GLY A 1 174 ? -8.990 5.988 23.468 1.00 30.56 491 GLY E N 1
ATOM 1397 C CA . GLY A 1 174 ? -10.257 5.327 23.228 1.00 30.48 491 GLY E CA 1
ATOM 1398 C C . GLY A 1 174 ? -11.249 5.606 24.335 1.00 39.14 491 GLY E C 1
ATOM 1399 O O . GLY A 1 174 ? -12.418 5.863 24.069 1.00 39.43 491 GLY E O 1
ATOM 1400 N N . ASN A 1 175 ? -10.783 5.548 25.579 1.00 30.36 492 ASN E N 1
ATOM 1401 C CA . ASN A 1 175 ? -11.612 5.910 26.723 1.00 31.10 492 ASN E CA 1
ATOM 1402 C C . ASN A 1 175 ? -12.174 7.322 26.571 1.00 42.24 492 ASN E C 1
ATOM 1403 O O . ASN A 1 175 ? -13.393 7.539 26.629 1.00 45.26 492 ASN E O 1
ATOM 1408 N N . LEU A 1 176 ? -11.274 8.277 26.361 1.00 33.70 493 LEU E N 1
ATOM 1409 C CA . LEU A 1 176 ? -11.663 9.670 26.155 1.00 50.54 493 LEU E CA 1
ATOM 1410 C C . LEU A 1 176 ? -12.694 9.840 25.032 1.00 51.64 493 LEU E C 1
ATOM 1411 O O . LEU A 1 176 ? -13.735 10.477 25.220 1.00 56.83 493 LEU E O 1
ATOM 1416 N N . ASN A 1 177 ? -12.404 9.259 23.871 1.00 46.01 494 ASN E N 1
ATOM 1417 C CA . ASN A 1 177 ? -13.277 9.395 22.709 1.00 55.39 494 ASN E CA 1
ATOM 1418 C C . ASN A 1 177 ? -14.646 8.758 22.953 1.00 65.96 494 ASN E C 1
ATOM 1419 O O . ASN A 1 177 ? -15.665 9.291 22.523 1.00 73.95 494 ASN E O 1
ATOM 1424 N N . SER A 1 178 ? -14.666 7.624 23.650 1.00 59.44 495 SER E N 1
ATOM 1425 C CA . SER A 1 178 ? -15.924 6.990 24.038 1.00 58.98 495 SER E CA 1
ATOM 1426 C C . SER A 1 178 ? -16.725 7.912 24.947 1.00 57.21 495 SER E C 1
ATOM 1427 O O . SER A 1 178 ? -17.941 8.038 24.799 1.00 64.34 495 SER E O 1
ATOM 1430 N N . GLU A 1 179 ? -16.033 8.564 25.877 1.00 56.78 496 GLU E N 1
ATOM 1431 C CA . GLU A 1 179 ? -16.674 9.541 26.755 1.00 52.27 496 GLU E CA 1
ATOM 1432 C C . GLU A 1 179 ? -17.290 10.711 25.980 1.00 58.08 496 GLU E C 1
ATOM 1433 O O . GLU A 1 179 ? -18.444 11.082 26.217 1.00 65.27 496 GLU E O 1
ATOM 1439 N N . MET A 1 180 ? -16.528 11.286 25.052 1.00 54.73 497 MET E N 1
ATOM 1440 C CA . MET A 1 180 ? -17.015 12.429 24.278 1.00 55.22 497 MET E CA 1
ATOM 1441 C C . MET A 1 180 ? -18.172 12.038 23.353 1.00 56.99 497 MET E C 1
ATOM 1442 O O . MET A 1 180 ? -19.113 12.811 23.164 1.00 59.76 497 MET E O 1
ATOM 1447 N N . CYS A 1 181 ? -18.101 10.833 22.794 1.00 58.77 498 CYS E N 1
ATOM 1448 C CA . CYS A 1 181 ? -19.144 10.329 21.910 1.00 63.40 498 CYS E CA 1
ATOM 1449 C C . CYS A 1 181 ? -20.406 10.123 22.721 1.00 70.22 498 CYS E C 1
ATOM 1450 O O . CYS A 1 181 ? -21.523 10.367 22.259 1.00 77.26 498 CYS E O 1
ATOM 1453 N N . PHE A 1 182 ? -20.210 9.669 23.950 1.00 67.78 499 PHE E N 1
ATOM 1454 C CA . PHE A 1 182 ? -21.324 9.428 24.846 1.00 67.41 499 PHE E CA 1
ATOM 1455 C C . PHE A 1 182 ? -22.027 10.709 25.273 1.00 72.69 499 PHE E C 1
ATOM 1456 O O . PHE A 1 182 ? -23.256 10.799 25.214 1.00 73.17 499 PHE E O 1
ATOM 1464 N N . SER A 1 183 ? -21.246 11.684 25.732 1.00 70.13 500 SER E N 1
ATOM 1465 C CA . SER A 1 183 ? -21.789 12.988 26.092 1.00 72.90 500 SER E CA 1
ATOM 1466 C C . SER A 1 183 ? -22.479 13.619 24.890 1.00 72.47 500 SER E C 1
ATOM 1467 O O . SER A 1 183 ? -23.500 14.298 25.028 1.00 74.98 500 SER E O 1
ATOM 1470 N N . LEU A 1 184 ? -21.915 13.384 23.710 1.00 70.01 501 LEU E N 1
ATOM 1471 C CA . LEU A 1 184 ? -22.531 13.841 22.475 1.00 71.43 501 LEU E CA 1
ATOM 1472 C C . LEU A 1 184 ? -23.908 13.205 22.328 1.00 73.17 501 LEU E C 1
ATOM 1473 O O . LEU A 1 184 ? -24.883 13.891 22.029 1.00 73.31 501 LEU E O 1
ATOM 1478 N N . LYS A 1 185 ? -23.984 11.896 22.556 1.00 76.83 502 LYS E N 1
ATOM 1479 C CA . LYS A 1 185 ? -25.256 11.179 22.482 1.00 74.14 502 LYS E CA 1
ATOM 1480 C C . LYS A 1 185 ? -26.274 11.708 23.494 1.00 71.41 502 LYS E C 1
ATOM 1481 O O . LYS A 1 185 ? -27.475 11.743 23.220 1.00 73.75 502 LYS E O 1
ATOM 1483 N N . LEU A 1 186 ? -25.787 12.118 24.662 1.00 65.76 503 LEU E N 1
ATOM 1484 C CA . LEU A 1 186 ? -26.651 12.665 25.703 1.00 51.88 503 LEU E CA 1
ATOM 1485 C C . LEU A 1 186 ? -27.208 14.035 25.330 1.00 74.07 503 LEU E C 1
ATOM 1486 O O . LEU A 1 186 ? -28.404 14.288 25.476 1.00 74.81 503 LEU E O 1
ATOM 1491 N N . LYS A 1 187 ? -26.338 14.915 24.845 1.00 77.33 504 LYS E N 1
ATOM 1492 C CA . LYS A 1 187 ? -26.729 16.289 24.531 1.00 79.41 504 LYS E CA 1
ATOM 1493 C C . LYS A 1 187 ? -27.814 16.398 23.454 1.00 87.08 504 LYS E C 1
ATOM 1494 O O . LYS A 1 187 ? -28.533 17.397 23.397 1.00 90.27 504 LYS E O 1
ATOM 1496 N N . ASN A 1 188 ? -27.929 15.376 22.607 1.00 92.06 505 ASN E N 1
ATOM 1497 C CA . ASN A 1 188 ? -28.941 15.362 21.549 1.00 94.29 505 ASN E CA 1
ATOM 1498 C C . ASN A 1 188 ? -30.119 14.464 21.935 1.00 102.48 505 ASN E C 1
ATOM 1499 O O . ASN A 1 188 ? -30.056 13.244 21.784 1.00 105.60 505 ASN E O 1
ATOM 1504 N N . LYS A 1 189 ? -31.198 15.077 22.414 1.00 108.29 506 LYS E N 1
ATOM 1505 C CA . LYS A 1 189 ? -32.254 14.341 23.116 1.00 110.73 506 LYS E CA 1
ATOM 1506 C C . LYS A 1 189 ? -33.331 13.645 22.271 1.00 118.21 506 LYS E C 1
ATOM 1507 O O . LYS A 1 189 ? -33.615 14.026 21.135 1.00 123.97 506 LYS E O 1
ATOM 1513 N N . LYS A 1 190 ? -33.919 12.615 22.875 1.00 115.38 507 LYS E N 1
ATOM 1514 C CA . LYS A 1 190 ? -35.044 11.864 22.330 1.00 107.89 507 LYS E CA 1
ATOM 1515 C C . LYS A 1 190 ? -36.348 12.460 22.860 1.00 110.57 507 LYS E C 1
ATOM 1516 O O . LYS A 1 190 ? -36.462 12.677 24.066 1.00 119.30 507 LYS E O 1
ATOM 1522 N N . LEU A 1 191 ? -37.328 12.704 21.980 1.00 104.80 508 LEU E N 1
ATOM 1523 C CA . LEU A 1 191 ? -38.602 13.321 22.398 1.00 105.46 508 LEU E CA 1
ATOM 1524 C C . LEU A 1 191 ? -39.677 13.543 21.318 1.00 106.76 508 LEU E C 1
ATOM 1525 O O . LEU A 1 191 ? -39.527 14.420 20.466 1.00 111.27 508 LEU E O 1
ATOM 1530 N N . PRO A 1 192 ? -40.768 12.758 21.357 1.00 107.83 509 PRO E N 1
ATOM 1531 C CA . PRO A 1 192 ? -42.014 13.248 20.753 1.00 118.09 509 PRO E CA 1
ATOM 1532 C C . PRO A 1 192 ? -42.730 14.141 21.766 1.00 134.91 509 PRO E C 1
ATOM 1533 O O . PRO A 1 192 ? -42.395 14.055 22.945 1.00 132.44 509 PRO E O 1
ATOM 1537 N N . PRO A 1 193 ? -43.685 14.983 21.320 1.00 76.23 510 PRO E N 1
ATOM 1538 C CA . PRO A 1 193 ? -44.390 15.934 22.191 1.00 85.48 510 PRO E CA 1
ATOM 1539 C C . PRO A 1 193 ? -44.804 15.414 23.571 1.00 89.28 510 PRO E C 1
ATOM 1540 O O . PRO A 1 193 ? -45.736 14.619 23.728 1.00 87.34 510 PRO E O 1
ATOM 1544 N N . PHE A 1 194 ? -44.048 15.906 24.544 1.00 94.52 511 PHE E N 1
ATOM 1545 C CA . PHE A 1 194 ? -44.199 15.736 25.984 1.00 98.56 511 PHE E CA 1
ATOM 1546 C C . PHE A 1 194 ? -42.822 16.183 26.472 1.00 111.21 511 PHE E C 1
ATOM 1547 O O . PHE A 1 194 ? -42.023 16.647 25.659 1.00 119.24 511 PHE E O 1
ATOM 1555 N N . LEU A 1 195 ? -42.508 16.039 27.750 1.00 107.69 512 LEU E N 1
ATOM 1556 C CA . LEU A 1 195 ? -41.502 16.929 28.336 1.00 100.92 512 LEU E CA 1
ATOM 1557 C C . LEU A 1 195 ? -40.131 16.375 28.740 1.00 99.29 512 LEU E C 1
ATOM 1558 O O . LEU A 1 195 ? -39.880 15.173 28.685 1.00 99.35 512 LEU E O 1
ATOM 1563 N N . ALA A 1 196 ? -39.259 17.294 29.157 1.00 101.47 513 ALA E N 1
ATOM 1564 C CA . ALA A 1 196 ? -37.908 16.982 29.618 1.00 101.68 513 ALA E CA 1
ATOM 1565 C C . ALA A 1 196 ? -37.544 17.822 30.847 1.00 101.34 513 ALA E C 1
ATOM 1566 O O . ALA A 1 196 ? -37.910 18.996 30.936 1.00 103.98 513 ALA E O 1
ATOM 1568 N N . GLU A 1 197 ? -36.813 17.223 31.784 1.00 98.67 514 GLU E N 1
ATOM 1569 C CA . GLU A 1 197 ? -36.450 17.896 33.030 1.00 95.40 514 GLU E CA 1
ATOM 1570 C C . GLU A 1 197 ? -35.355 18.940 32.829 1.00 96.33 514 GLU E C 1
ATOM 1571 O O . GLU A 1 197 ? -34.826 19.492 33.797 1.00 97.40 514 GLU E O 1
ATOM 1573 N N . ALA B 2 1 ? -11.968 5.821 71.024 1.00 97.21 194 ALA U N 1
ATOM 1574 C CA . ALA B 2 1 ? -11.077 4.676 71.194 1.00 95.33 194 ALA U CA 1
ATOM 1575 C C . ALA B 2 1 ? -11.559 3.457 70.411 1.00 93.71 194 ALA U C 1
ATOM 1576 O O . ALA B 2 1 ? -10.771 2.567 70.079 1.00 90.65 194 ALA U O 1
ATOM 1578 N N . ALA B 2 2 ? -12.857 3.422 70.127 1.00 96.29 195 ALA U N 1
ATOM 1579 C CA . ALA B 2 2 ? -13.452 2.320 69.385 1.00 101.36 195 ALA U CA 1
ATOM 1580 C C . ALA B 2 2 ? -13.167 2.509 67.906 1.00 104.27 195 ALA U C 1
ATOM 1581 O O . ALA B 2 2 ? -12.931 1.546 67.176 1.00 100.83 195 ALA U O 1
ATOM 1583 N N . ASN B 2 3 ? -13.197 3.762 67.468 1.00 108.16 196 ASN U N 1
ATOM 1584 C CA . ASN B 2 3 ? -12.821 4.088 66.100 1.00 104.61 196 ASN U CA 1
ATOM 1585 C C . ASN B 2 3 ? -11.520 4.866 66.041 1.00 104.26 196 ASN U C 1
ATOM 1586 O O . ASN B 2 3 ? -11.361 5.769 65.222 1.00 107.70 196 ASN U O 1
ATOM 1591 N N . ALA B 2 4 ? -10.598 4.501 66.925 1.00 103.88 197 ALA U N 1
ATOM 1592 C CA . ALA B 2 4 ? -9.227 4.982 66.866 1.00 99.51 197 ALA U CA 1
ATOM 1593 C C . ALA B 2 4 ? -8.437 4.029 65.977 1.00 94.25 197 ALA U C 1
ATOM 1594 O O . ALA B 2 4 ? -7.208 4.093 65.901 1.00 98.82 197 ALA U O 1
ATOM 1596 N N . VAL B 2 5 ? -9.171 3.144 65.308 1.00 93.10 198 VAL U N 1
ATOM 1597 C CA . VAL B 2 5 ? -8.607 2.164 64.393 1.00 94.05 198 VAL U CA 1
ATOM 1598 C C . VAL B 2 5 ? -8.551 2.753 62.982 1.00 90.15 198 VAL U C 1
ATOM 1599 O O . VAL B 2 5 ? -8.711 2.051 61.984 1.00 85.65 198 VAL U O 1
ATOM 1603 N N . ALA B 2 6 ? -8.328 4.062 62.912 1.00 90.09 199 ALA U N 1
ATOM 1604 C CA . ALA B 2 6 ? -8.074 4.735 61.646 1.00 81.52 199 ALA U CA 1
ATOM 1605 C C . ALA B 2 6 ? -6.586 4.646 61.317 1.00 88.98 199 ALA U C 1
ATOM 1606 O O . ALA B 2 6 ? -6.098 5.319 60.410 1.00 97.94 199 ALA U O 1
ATOM 1608 N N . ASN B 2 7 ? -5.885 3.791 62.062 1.00 89.47 200 ASN U N 1
ATOM 1609 C CA . ASN B 2 7 ? -4.468 3.521 61.849 1.00 89.37 200 ASN U CA 1
ATOM 1610 C C . ASN B 2 7 ? -4.178 3.127 60.403 1.00 92.53 200 ASN U C 1
ATOM 1611 O O . ASN B 2 7 ? -3.073 3.330 59.894 1.00 100.42 200 ASN U O 1
ATOM 1616 N N . ILE B 2 8 ? -5.198 2.560 59.757 1.00 88.66 201 ILE U N 1
ATOM 1617 C CA . ILE B 2 8 ? -5.162 2.215 58.339 1.00 87.92 201 ILE U CA 1
ATOM 1618 C C . ILE B 2 8 ? -4.698 3.382 57.474 1.00 84.36 201 ILE U C 1
ATOM 1619 O O . ILE B 2 8 ? -4.161 3.182 56.386 1.00 85.35 201 ILE U O 1
ATOM 1624 N N . CYS B 2 9 ? -4.919 4.599 57.963 1.00 78.97 202 CYS U N 1
ATOM 1625 C CA . CYS B 2 9 ? -4.385 5.786 57.319 1.00 72.85 202 CYS U CA 1
ATOM 1626 C C . CYS B 2 9 ? -2.865 5.682 57.324 1.00 68.66 202 CYS U C 1
ATOM 1627 O O . CYS B 2 9 ? -2.224 5.893 56.303 1.00 66.73 202 CYS U O 1
ATOM 1630 N N . GLN B 2 10 ? -2.298 5.326 58.473 1.00 67.63 203 GLN U N 1
ATOM 1631 C CA . GLN B 2 10 ? -0.850 5.165 58.594 1.00 71.78 203 GLN U CA 1
ATOM 1632 C C . GLN B 2 10 ? -0.350 3.915 57.869 1.00 75.40 203 GLN U C 1
ATOM 1633 O O . GLN B 2 10 ? 0.819 3.837 57.493 1.00 79.72 203 GLN U O 1
ATOM 1635 N N . ALA B 2 11 ? -1.234 2.940 57.677 1.00 69.22 204 ALA U N 1
ATOM 1636 C CA . ALA B 2 11 ? -0.876 1.721 56.953 1.00 65.70 204 ALA U CA 1
ATOM 1637 C C . ALA B 2 11 ? -0.721 2.019 55.465 1.00 64.99 204 ALA U C 1
ATOM 1638 O O . ALA B 2 11 ? 0.261 1.623 54.830 1.00 64.06 204 ALA U O 1
ATOM 1640 N N . THR B 2 12 ? -1.709 2.719 54.920 1.00 62.32 205 THR U N 1
ATOM 1641 C CA . THR B 2 12 ? -1.670 3.172 53.539 1.00 57.53 205 THR U CA 1
ATOM 1642 C C . THR B 2 12 ? -0.551 4.187 53.358 1.00 59.04 205 THR U C 1
ATOM 1643 O O . THR B 2 12 ? 0.026 4.293 52.281 1.00 70.58 205 THR U O 1
ATOM 1647 N N . ASN B 2 13 ? -0.254 4.938 54.414 1.00 58.65 206 ASN U N 1
ATOM 1648 C CA . ASN B 2 13 ? 0.877 5.856 54.392 1.00 60.57 206 ASN U CA 1
ATOM 1649 C C . ASN B 2 13 ? 2.178 5.080 54.264 1.00 63.52 206 ASN U C 1
ATOM 1650 O O . ASN B 2 13 ? 3.077 5.477 53.524 1.00 71.31 206 ASN U O 1
ATOM 1655 N N . THR B 2 14 ? 2.267 3.970 54.988 1.00 57.88 207 THR U N 1
ATOM 1656 C CA . THR B 2 14 ? 3.420 3.087 54.890 1.00 55.74 207 THR U CA 1
ATOM 1657 C C . THR B 2 14 ? 3.528 2.548 53.468 1.00 52.08 207 THR U C 1
ATOM 1658 O O . THR B 2 14 ? 4.608 2.534 52.880 1.00 50.54 207 THR U O 1
ATOM 1662 N N . GLN B 2 15 ? 2.393 2.130 52.917 1.00 51.79 208 GLN U N 1
ATOM 1663 C CA . GLN B 2 15 ? 2.336 1.578 51.567 1.00 44.88 208 GLN U CA 1
ATOM 1664 C C . GLN B 2 15 ? 2.837 2.576 50.522 1.00 46.93 208 GLN U C 1
ATOM 1665 O O . GLN B 2 15 ? 3.665 2.240 49.672 1.00 47.09 208 GLN U O 1
ATOM 1671 N N . LEU B 2 16 ? 2.328 3.802 50.600 1.00 47.69 209 LEU U N 1
ATOM 1672 C CA . LEU B 2 16 ? 2.718 4.882 49.697 1.00 49.57 209 LEU U CA 1
ATOM 1673 C C . LEU B 2 16 ? 4.197 5.246 49.846 1.00 44.46 209 LEU U C 1
ATOM 1674 O O . LEU B 2 16 ? 4.912 5.380 48.850 1.00 39.98 209 LEU U O 1
ATOM 1679 N N . TYR B 2 17 ? 4.644 5.400 51.090 1.00 45.34 210 TYR U N 1
ATOM 1680 C CA . TYR B 2 17 ? 6.050 5.629 51.386 1.00 53.74 210 TYR U CA 1
ATOM 1681 C C . TYR B 2 17 ? 6.913 4.558 50.732 1.00 56.29 210 TYR U C 1
ATOM 1682 O O . TYR B 2 17 ? 7.985 4.842 50.206 1.00 65.13 210 TYR U O 1
ATOM 1691 N N . GLN B 2 18 ? 6.427 3.323 50.765 1.00 53.58 211 GLN U N 1
ATOM 1692 C CA . GLN B 2 18 ? 7.149 2.196 50.189 1.00 50.79 211 GLN U CA 1
ATOM 1693 C C . GLN B 2 18 ? 7.099 2.213 48.669 1.00 49.65 211 GLN U C 1
ATOM 1694 O O . GLN B 2 18 ? 7.989 1.683 48.009 1.00 56.47 211 GLN U O 1
ATOM 1700 N N . LEU B 2 19 ? 6.053 2.815 48.116 1.00 24.83 212 LEU U N 1
ATOM 1701 C CA . LEU B 2 19 ? 5.997 3.031 46.679 1.00 23.27 212 LEU U CA 1
ATOM 1702 C C . LEU B 2 19 ? 7.096 4.016 46.298 1.00 40.86 212 LEU U C 1
ATOM 1703 O O . LEU B 2 19 ? 7.827 3.808 45.325 1.00 34.61 212 LEU U O 1
ATOM 1708 N N . VAL B 2 20 ? 7.213 5.083 47.085 1.00 23.42 213 VAL U N 1
ATOM 1709 C CA . VAL B 2 20 ? 8.236 6.098 46.853 1.00 23.50 213 VAL U CA 1
ATOM 1710 C C . VAL B 2 20 ? 9.642 5.513 46.971 1.00 29.41 213 VAL U C 1
ATOM 1711 O O . VAL B 2 20 ? 10.502 5.771 46.131 1.00 34.39 213 VAL U O 1
ATOM 1715 N N . GLU B 2 21 ? 9.865 4.719 48.014 1.00 33.16 214 GLU U N 1
ATOM 1716 C CA . GLU B 2 21 ? 11.156 4.078 48.235 1.00 27.55 214 GLU U CA 1
ATOM 1717 C C . GLU B 2 21 ? 11.478 3.085 47.129 1.00 40.49 214 GLU U C 1
ATOM 1718 O O . GLU B 2 21 ? 12.629 2.970 46.705 1.00 38.97 214 GLU U O 1
ATOM 1724 N N . TRP B 2 22 ? 10.459 2.366 46.668 1.00 42.23 215 TRP U N 1
ATOM 1725 C CA . TRP B 2 22 ? 10.633 1.438 45.561 1.00 36.72 215 TRP U CA 1
ATOM 1726 C C . TRP B 2 22 ? 11.065 2.189 44.310 1.00 30.96 215 TRP U C 1
ATOM 1727 O O . TRP B 2 22 ? 11.999 1.777 43.623 1.00 35.07 215 TRP U O 1
ATOM 1738 N N . ALA B 2 23 ? 10.382 3.294 44.024 1.00 23.26 216 ALA U N 1
ATOM 1739 C CA . ALA B 2 23 ? 10.707 4.116 42.864 1.00 28.68 216 ALA U CA 1
ATOM 1740 C C . ALA B 2 23 ? 12.133 4.648 42.949 1.00 35.18 216 ALA U C 1
ATOM 1741 O O . ALA B 2 23 ? 12.883 4.602 41.973 1.00 38.08 216 ALA U O 1
ATOM 1743 N N . LYS B 2 24 ? 12.502 5.146 44.125 1.00 35.44 217 LYS U N 1
ATOM 1744 C CA . LYS B 2 24 ? 13.834 5.697 44.347 1.00 38.99 217 LYS U CA 1
ATOM 1745 C C . LYS B 2 24 ? 14.939 4.667 44.113 1.00 37.91 217 LYS U C 1
ATOM 1746 O O . LYS B 2 24 ? 16.024 5.007 43.641 1.00 35.80 217 LYS U O 1
ATOM 1752 N N . HIS B 2 25 ? 14.657 3.410 44.441 1.00 32.22 218 HIS U N 1
ATOM 1753 C CA . HIS B 2 25 ? 15.637 2.341 44.282 1.00 29.35 218 HIS U CA 1
ATOM 1754 C C . HIS B 2 25 ? 15.655 1.774 42.866 1.00 45.94 218 HIS U C 1
ATOM 1755 O O . HIS B 2 25 ? 16.491 0.931 42.539 1.00 43.99 218 HIS U O 1
ATOM 1762 N N . ILE B 2 26 ? 14.730 2.230 42.029 1.00 26.81 219 ILE U N 1
ATOM 1763 C CA . ILE B 2 26 ? 14.740 1.853 40.622 1.00 38.58 219 ILE U CA 1
ATOM 1764 C C . ILE B 2 26 ? 15.862 2.598 39.905 1.00 43.20 219 ILE U C 1
ATOM 1765 O O . ILE B 2 26 ? 15.967 3.819 40.019 1.00 40.80 219 ILE U O 1
ATOM 1770 N N . PRO B 2 27 ? 16.717 1.856 39.180 1.00 45.93 220 PRO U N 1
ATOM 1771 C CA . PRO B 2 27 ? 17.859 2.415 38.449 1.00 45.10 220 PRO U CA 1
ATOM 1772 C C . PRO B 2 27 ? 17.490 3.623 37.592 1.00 50.31 220 PRO U C 1
ATOM 1773 O O . PRO B 2 27 ? 16.470 3.600 36.900 1.00 49.14 220 PRO U O 1
ATOM 1777 N N . HIS B 2 28 ? 18.312 4.666 37.676 1.00 54.89 221 HIS U N 1
ATOM 1778 C CA . HIS B 2 28 ? 18.172 5.886 36.878 1.00 27.30 221 HIS U CA 1
ATOM 1779 C C . HIS B 2 28 ? 16.979 6.769 37.250 1.00 38.29 221 HIS U C 1
ATOM 1780 O O . HIS B 2 28 ? 16.796 7.833 36.661 1.00 43.81 221 HIS U O 1
ATOM 1787 N N . PHE B 2 29 ? 16.174 6.341 38.219 1.00 33.85 222 PHE U N 1
ATOM 1788 C CA . PHE B 2 29 ? 15.019 7.136 38.633 1.00 23.25 222 PHE U CA 1
ATOM 1789 C C . PHE B 2 29 ? 15.429 8.338 39.477 1.00 30.22 222 PHE U C 1
ATOM 1790 O O . PHE B 2 29 ? 14.905 9.435 39.300 1.00 29.43 222 PHE U O 1
ATOM 1798 N N . SER B 2 30 ? 16.363 8.127 40.400 1.00 36.80 223 SER U N 1
ATOM 1799 C CA . SER B 2 30 ? 16.817 9.201 41.277 1.00 48.45 223 SER U CA 1
ATOM 1800 C C . SER B 2 30 ? 17.786 10.137 40.560 1.00 51.82 223 SER U C 1
ATOM 1801 O O . SER B 2 30 ? 18.170 11.177 41.095 1.00 55.56 223 SER U O 1
ATOM 1804 N N . SER B 2 31 ? 18.174 9.762 39.346 1.00 50.90 224 SER U N 1
ATOM 1805 C CA . SER B 2 31 ? 19.101 10.562 38.557 1.00 48.69 224 SER U CA 1
ATOM 1806 C C . SER B 2 31 ? 18.390 11.714 37.851 1.00 49.99 224 SER U C 1
ATOM 1807 O O . SER B 2 31 ? 18.951 12.799 37.702 1.00 52.08 224 SER U O 1
ATOM 1810 N N . LEU B 2 32 ? 17.157 11.475 37.417 1.00 47.86 225 LEU U N 1
ATOM 1811 C CA . LEU B 2 32 ? 16.372 12.509 36.749 1.00 39.71 225 LEU U CA 1
ATOM 1812 C C . LEU B 2 32 ? 15.825 13.504 37.774 1.00 32.89 225 LEU U C 1
ATOM 1813 O O . LEU B 2 32 ? 15.675 13.155 38.945 1.00 41.94 225 LEU U O 1
ATOM 1818 N N . PRO B 2 33 ? 15.549 14.752 37.344 1.00 34.10 226 PRO U N 1
ATOM 1819 C CA . PRO B 2 33 ? 15.164 15.825 38.272 1.00 38.45 226 PRO U CA 1
ATOM 1820 C C . PRO B 2 33 ? 13.969 15.491 39.163 1.00 41.80 226 PRO U C 1
ATOM 1821 O O . PRO B 2 33 ? 13.157 14.630 38.828 1.00 45.96 226 PRO U O 1
ATOM 1825 N N . ILE B 2 34 ? 13.879 16.185 40.293 1.00 52.06 227 ILE U N 1
ATOM 1826 C CA . ILE B 2 34 ? 12.857 15.915 41.299 1.00 49.82 227 ILE U CA 1
ATOM 1827 C C . ILE B 2 34 ? 11.437 16.201 40.804 1.00 57.23 227 ILE U C 1
ATOM 1828 O O . ILE B 2 34 ? 10.514 15.443 41.095 1.00 64.28 227 ILE U O 1
ATOM 1833 N N . GLU B 2 35 ? 11.269 17.281 40.048 1.00 58.05 228 GLU U N 1
ATOM 1834 C CA . GLU B 2 35 ? 9.972 17.615 39.463 1.00 57.71 228 GLU U CA 1
ATOM 1835 C C . GLU B 2 35 ? 9.465 16.463 38.596 1.00 53.23 228 GLU U C 1
ATOM 1836 O O . GLU B 2 35 ? 8.297 16.063 38.684 1.00 56.08 228 GLU U O 1
ATOM 1842 N N . ASP B 2 36 ? 10.360 15.925 37.773 1.00 46.98 229 ASP U N 1
ATOM 1843 C CA . ASP B 2 36 ? 10.047 14.781 36.926 1.00 40.13 229 ASP U CA 1
ATOM 1844 C C . ASP B 2 36 ? 9.647 13.566 37.756 1.00 38.83 229 ASP U C 1
ATOM 1845 O O . ASP B 2 36 ? 8.699 12.862 37.413 1.00 29.42 229 ASP U O 1
ATOM 1850 N N . GLN B 2 37 ? 10.374 13.327 38.844 1.00 40.94 230 GLN U N 1
ATOM 1851 C CA . GLN B 2 37 ? 10.087 12.207 39.737 1.00 42.97 230 GLN U CA 1
ATOM 1852 C C . GLN B 2 37 ? 8.680 12.323 40.307 1.00 39.87 230 GLN U C 1
ATOM 1853 O O . GLN B 2 37 ? 7.891 11.376 40.259 1.00 43.63 230 GLN U O 1
ATOM 1859 N N . VAL B 2 38 ? 8.378 13.500 40.843 1.00 40.25 231 VAL U N 1
ATOM 1860 C CA . VAL B 2 38 ? 7.080 13.774 41.440 1.00 38.08 231 VAL U CA 1
ATOM 1861 C C . VAL B 2 38 ? 5.960 13.606 40.419 1.00 33.83 231 VAL U C 1
ATOM 1862 O O . VAL B 2 38 ? 4.935 12.995 40.713 1.00 30.98 231 VAL U O 1
ATOM 1866 N N . LEU B 2 39 ? 6.167 14.138 39.218 1.00 32.45 232 LEU U N 1
ATOM 1867 C CA . LEU B 2 39 ? 5.181 14.005 38.147 1.00 31.79 232 LEU U CA 1
ATOM 1868 C C . LEU B 2 39 ? 4.937 12.542 37.767 1.00 29.25 232 LEU U C 1
ATOM 1869 O O . LEU B 2 39 ? 3.791 12.114 37.603 1.00 46.52 232 LEU U O 1
ATOM 1874 N N . LEU B 2 40 ? 6.020 11.781 37.639 1.00 27.79 233 LEU U N 1
ATOM 1875 C CA . LEU B 2 40 ? 5.929 10.367 37.284 1.00 41.13 233 LEU U CA 1
ATOM 1876 C C . LEU B 2 40 ? 5.189 9.561 38.344 1.00 41.96 233 LEU U C 1
ATOM 1877 O O . LEU B 2 40 ? 4.310 8.762 38.021 1.00 43.33 233 LEU U O 1
ATOM 1882 N N . LEU B 2 41 ? 5.554 9.771 39.606 1.00 42.83 234 LEU U N 1
ATOM 1883 C CA . LEU B 2 41 ? 4.906 9.078 40.716 1.00 42.56 234 LEU U CA 1
ATOM 1884 C C . LEU B 2 41 ? 3.429 9.436 40.812 1.00 40.89 234 LEU U C 1
ATOM 1885 O O . LEU B 2 41 ? 2.576 8.563 40.979 1.00 41.60 234 LEU U O 1
ATOM 1890 N N . ARG B 2 42 ? 3.135 10.727 40.703 1.00 36.32 235 ARG U N 1
ATOM 1891 C CA . ARG B 2 42 ? 1.763 11.211 40.772 1.00 39.37 235 ARG U CA 1
ATOM 1892 C C . ARG B 2 42 ? 0.916 10.650 39.633 1.00 41.10 235 ARG U C 1
ATOM 1893 O O . ARG B 2 42 ? -0.269 10.367 39.812 1.00 50.12 235 ARG U O 1
ATOM 1901 N N . ALA B 2 43 ? 1.528 10.484 38.466 1.00 35.62 236 ALA U N 1
ATOM 1902 C CA . ALA B 2 43 ? 0.800 9.997 37.299 1.00 37.30 236 ALA U CA 1
ATOM 1903 C C . ALA B 2 43 ? 0.664 8.475 37.257 1.00 41.32 236 ALA U C 1
ATOM 1904 O O . ALA B 2 43 ? -0.169 7.947 36.521 1.00 47.44 236 ALA U O 1
ATOM 1906 N N . GLY B 2 44 ? 1.470 7.769 38.044 1.00 24.12 237 GLY U N 1
ATOM 1907 C CA . GLY B 2 44 ? 1.539 6.325 37.914 1.00 22.62 237 GLY U CA 1
ATOM 1908 C C . GLY B 2 44 ? 1.170 5.484 39.121 1.00 24.65 237 GLY U C 1
ATOM 1909 O O . GLY B 2 44 ? 1.097 4.260 39.014 1.00 37.98 237 GLY U O 1
ATOM 1910 N N . TRP B 2 45 ? 0.919 6.126 40.259 1.00 25.33 238 TRP U N 1
ATOM 1911 C CA . TRP B 2 45 ? 0.742 5.404 41.520 1.00 23.84 238 TRP U CA 1
ATOM 1912 C C . TRP B 2 45 ? -0.399 4.380 41.510 1.00 31.23 238 TRP U C 1
ATOM 1913 O O . TRP B 2 45 ? -0.291 3.324 42.136 1.00 38.36 238 TRP U O 1
ATOM 1924 N N . ASN B 2 46 ? -1.477 4.683 40.794 1.00 27.29 239 ASN U N 1
ATOM 1925 C CA . ASN B 2 46 ? -2.590 3.742 40.671 1.00 39.12 239 ASN U CA 1
ATOM 1926 C C . ASN B 2 46 ? -2.184 2.420 40.025 1.00 47.31 239 ASN U C 1
ATOM 1927 O O . ASN B 2 46 ? -2.324 1.354 40.630 1.00 50.09 239 ASN U O 1
ATOM 1932 N N . GLU B 2 47 ? -1.680 2.498 38.797 1.00 44.72 240 GLU U N 1
ATOM 1933 C CA . GLU B 2 47 ? -1.271 1.310 38.054 1.00 34.05 240 GLU U CA 1
ATOM 1934 C C . GLU B 2 47 ? -0.166 0.541 38.778 1.00 29.56 240 GLU U C 1
ATOM 1935 O O . GLU B 2 47 ? -0.162 -0.692 38.789 1.00 24.14 240 GLU U O 1
ATOM 1941 N N . LEU B 2 48 ? 0.761 1.278 39.383 1.00 20.60 241 LEU U N 1
ATOM 1942 C CA . LEU B 2 48 ? 1.858 0.681 40.139 1.00 32.73 241 LEU U CA 1
ATOM 1943 C C . LEU B 2 48 ? 1.318 -0.136 41.309 1.00 34.56 241 LEU U C 1
ATOM 1944 O O . LEU B 2 48 ? 1.610 -1.337 41.445 1.00 46.62 241 LEU U O 1
ATOM 1949 N N . LEU B 2 49 ? 0.522 0.526 42.145 1.00 33.26 242 LEU U N 1
ATOM 1950 C CA . LEU B 2 49 ? -0.060 -0.114 43.317 1.00 33.37 242 LEU U CA 1
ATOM 1951 C C . LEU B 2 49 ? -0.906 -1.324 42.944 1.00 33.41 242 LEU U C 1
ATOM 1952 O O . LEU B 2 49 ? -0.770 -2.384 43.549 1.00 26.26 242 LEU U O 1
ATOM 1957 N N . ILE B 2 50 ? -1.762 -1.182 41.938 1.00 23.31 243 ILE U N 1
ATOM 1958 C CA . ILE B 2 50 ? -2.601 -2.307 41.544 1.00 25.32 243 ILE U CA 1
ATOM 1959 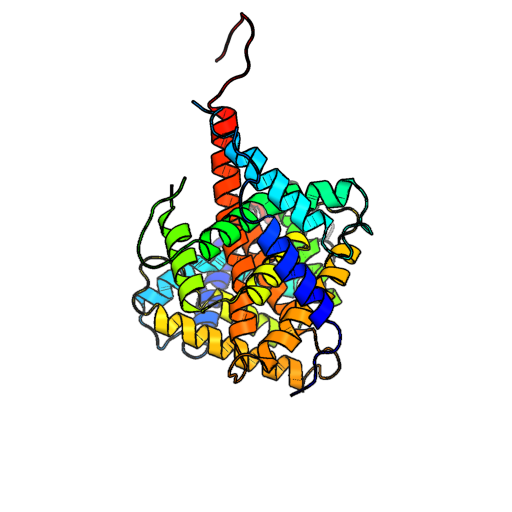C C . ILE B 2 50 ? -1.783 -3.452 40.949 1.00 26.49 243 ILE U C 1
ATOM 1960 O O . ILE B 2 50 ? -2.149 -4.613 41.079 1.00 28.64 243 ILE U O 1
ATOM 1965 N N . ALA B 2 51 ? -0.662 -3.119 40.317 1.00 29.93 244 ALA U N 1
ATOM 1966 C CA . ALA B 2 51 ? 0.222 -4.140 39.768 1.00 21.73 244 ALA U CA 1
ATOM 1967 C C . ALA B 2 51 ? 0.834 -4.950 40.905 1.00 35.35 244 ALA U C 1
ATOM 1968 O O . ALA B 2 51 ? 0.784 -6.190 40.907 1.00 36.20 244 ALA U O 1
ATOM 1970 N N . ALA B 2 52 ? 1.403 -4.238 41.876 1.00 31.10 245 ALA U N 1
ATOM 1971 C CA . ALA B 2 52 ? 1.977 -4.880 43.055 1.00 24.19 245 ALA U CA 1
ATOM 1972 C C . ALA B 2 52 ? 0.954 -5.747 43.801 1.00 43.93 245 ALA U C 1
ATOM 1973 O O . ALA B 2 52 ? 1.196 -6.930 44.057 1.00 36.62 245 ALA U O 1
ATOM 1975 N N . PHE B 2 53 ? -0.189 -5.152 44.135 1.00 26.06 246 PHE U N 1
ATOM 1976 C CA . PHE B 2 53 ? -1.239 -5.843 44.880 1.00 34.96 246 PHE U CA 1
ATOM 1977 C C . PHE B 2 53 ? -1.749 -7.071 44.138 1.00 35.33 246 PHE U C 1
ATOM 1978 O O . PHE B 2 53 ? -1.892 -8.142 44.724 1.00 37.17 246 PHE U O 1
ATOM 1986 N N . SER B 2 54 ? -2.030 -6.909 42.848 1.00 35.09 247 SER U N 1
ATOM 1987 C CA . SER B 2 54 ? -2.538 -8.015 42.047 1.00 31.12 247 SER U CA 1
ATOM 1988 C C . SER B 2 54 ? -1.498 -9.119 41.919 1.00 27.96 247 SER U C 1
ATOM 1989 O O . SER B 2 54 ? -1.848 -10.294 41.825 1.00 36.50 247 SER U O 1
ATOM 1992 N N . HIS B 2 55 ? -0.220 -8.748 41.923 1.00 29.49 248 HIS U N 1
ATOM 1993 C CA . HIS B 2 55 ? 0.827 -9.765 41.915 1.00 28.10 248 HIS U CA 1
ATOM 1994 C C . HIS B 2 55 ? 0.932 -10.464 43.270 1.00 39.14 248 HIS U C 1
ATOM 1995 O O . HIS B 2 55 ? 1.334 -11.625 43.349 1.00 32.09 248 HIS U O 1
ATOM 2002 N N . ARG B 2 56 ? 0.567 -9.756 44.334 1.00 32.91 249 ARG U N 1
ATOM 2003 C CA . ARG B 2 56 ? 0.546 -10.351 45.667 1.00 33.11 249 ARG U CA 1
ATOM 2004 C C . ARG B 2 56 ? -0.651 -11.280 45.845 1.00 34.95 249 ARG U C 1
ATOM 2005 O O . ARG B 2 56 ? -0.594 -12.239 46.613 1.00 49.84 249 ARG U O 1
ATOM 2013 N N . SER B 2 57 ? -1.731 -10.988 45.128 1.00 50.00 250 SER U N 1
ATOM 2014 C CA . SER B 2 57 ? -3.000 -11.683 45.323 1.00 45.31 250 SER U CA 1
ATOM 2015 C C . SER B 2 57 ? -3.087 -12.986 44.536 1.00 43.25 250 SER U C 1
ATOM 2016 O O . SER B 2 57 ? -4.160 -13.577 44.415 1.00 40.43 250 SER U O 1
ATOM 2019 N N . VAL B 2 58 ? -1.954 -13.427 44.002 1.00 46.28 251 VAL U N 1
ATOM 2020 C CA . VAL B 2 58 ? -1.892 -14.676 43.255 1.00 43.64 251 VAL U CA 1
ATOM 2021 C C . VAL B 2 58 ? -2.189 -15.873 44.155 1.00 43.21 251 VAL U C 1
ATOM 2022 O O . VAL B 2 58 ? -2.946 -16.770 43.782 1.00 43.03 251 VAL U O 1
ATOM 2026 N N . GLU B 2 59 ? -1.606 -15.872 45.350 1.00 49.39 252 GLU U N 1
ATOM 2027 C CA . GLU B 2 59 ? -1.726 -17.009 46.260 1.00 63.94 252 GLU U CA 1
ATOM 2028 C C . GLU B 2 59 ? -3.056 -17.067 47.011 1.00 64.57 252 GLU U C 1
ATOM 2029 O O . GLU B 2 59 ? -3.259 -17.941 47.853 1.00 66.58 252 GLU U O 1
ATOM 2035 N N . VAL B 2 60 ? -3.958 -16.137 46.711 1.00 61.60 253 VAL U N 1
ATOM 2036 C CA . VAL B 2 60 ? -5.290 -16.150 47.309 1.00 51.90 253 VAL U CA 1
ATOM 2037 C C . VAL B 2 60 ? -6.362 -16.226 46.227 1.00 54.24 253 VAL U C 1
ATOM 2038 O O . VAL B 2 60 ? -6.114 -15.896 45.067 1.00 55.08 253 VAL U O 1
ATOM 2042 N N . ARG B 2 61 ? -7.557 -16.663 46.611 1.00 65.01 254 ARG U N 1
ATOM 2043 C CA . ARG B 2 61 ? -8.654 -16.781 45.659 1.00 71.99 254 ARG U CA 1
ATOM 2044 C C . ARG B 2 61 ? -9.789 -15.808 45.954 1.00 70.16 254 ARG U C 1
ATOM 2045 O O . ARG B 2 61 ? -10.232 -15.680 47.097 1.00 75.47 254 ARG U O 1
ATOM 2053 N N . ASP B 2 62 ? -10.244 -15.127 44.905 1.00 61.72 255 ASP U N 1
ATOM 2054 C CA . ASP B 2 62 ? -11.331 -14.156 44.997 1.00 58.22 255 ASP U CA 1
ATOM 2055 C C . ASP B 2 62 ? -11.039 -13.064 46.021 1.00 49.44 255 ASP U C 1
ATOM 2056 O O . ASP B 2 62 ? -11.885 -12.736 46.852 1.00 60.40 255 ASP U O 1
ATOM 2061 N N . GLY B 2 63 ? -9.835 -12.508 45.954 1.00 43.59 256 GLY U N 1
ATOM 2062 C CA . GLY B 2 63 ? -9.426 -11.465 46.874 1.00 43.04 256 GLY U CA 1
ATOM 2063 C C . GLY B 2 63 ? -8.193 -10.711 46.416 1.00 42.35 256 GLY U C 1
ATOM 2064 O O . GLY B 2 63 ? -7.449 -11.173 45.550 1.00 42.44 256 GLY U O 1
ATOM 2065 N N . ILE B 2 64 ? -7.985 -9.536 47.000 1.00 43.61 257 ILE U N 1
ATOM 2066 C CA . ILE B 2 64 ? -6.819 -8.712 46.714 1.00 41.88 257 ILE U CA 1
ATOM 2067 C C . ILE B 2 64 ? -6.160 -8.293 48.020 1.00 44.74 257 ILE U C 1
ATOM 2068 O O . ILE B 2 64 ? -6.784 -7.634 48.855 1.00 44.16 257 ILE U O 1
ATOM 2073 N N . VAL B 2 65 ? -4.902 -8.683 48.202 1.00 46.47 258 VAL U N 1
ATOM 2074 C CA . VAL B 2 65 ? -4.166 -8.305 49.402 1.00 52.72 258 VAL U CA 1
ATOM 2075 C C . VAL B 2 65 ? -3.615 -6.890 49.242 1.00 50.01 258 VAL U C 1
ATOM 2076 O O . VAL B 2 65 ? -3.192 -6.496 48.154 1.00 51.59 258 VAL U O 1
ATOM 2080 N N . LEU B 2 66 ? -3.650 -6.120 50.324 1.00 50.75 259 LEU U N 1
ATOM 2081 C CA . LEU B 2 66 ? -3.282 -4.709 50.268 1.00 51.32 259 LEU U CA 1
ATOM 2082 C C . LEU B 2 66 ? -2.033 -4.388 51.083 1.00 65.74 259 LEU U C 1
ATOM 2083 O O . LEU B 2 66 ? -1.321 -3.432 50.779 1.00 71.28 259 LEU U O 1
ATOM 2088 N N . GLY B 2 67 ? -1.768 -5.181 52.117 1.00 71.73 260 GLY U N 1
ATOM 2089 C CA . GLY B 2 67 ? -0.612 -4.936 52.961 1.00 77.85 260 GLY U CA 1
ATOM 2090 C C . GLY B 2 67 ? -0.374 -5.948 54.067 1.00 85.01 260 GLY U C 1
ATOM 2091 O O . GLY B 2 67 ? -0.270 -7.150 53.814 1.00 84.73 260 GLY U O 1
ATOM 2092 N N . ALA B 2 68 ? -0.286 -5.448 55.297 1.00 86.12 261 ALA U N 1
ATOM 2093 C CA . ALA B 2 68 ? 0.076 -6.259 56.458 1.00 88.79 261 ALA U CA 1
ATOM 2094 C C . ALA B 2 68 ? -0.863 -7.441 56.689 1.00 91.99 261 ALA U C 1
ATOM 2095 O O . ALA B 2 68 ? -0.468 -8.596 56.533 1.00 95.60 261 ALA U O 1
ATOM 2097 N N . GLY B 2 69 ? -2.102 -7.148 57.069 1.00 90.57 262 GLY U N 1
ATOM 2098 C CA . GLY B 2 69 ? -3.085 -8.186 57.315 1.00 87.28 262 GLY U CA 1
ATOM 2099 C C . GLY B 2 69 ? -4.372 -7.934 56.558 1.00 84.90 262 GLY U C 1
ATOM 2100 O O . GLY B 2 69 ? -5.395 -8.567 56.818 1.00 86.99 262 GLY U O 1
ATOM 2101 N N . ILE B 2 70 ? -4.315 -7.002 55.613 1.00 82.37 263 ILE U N 1
ATOM 2102 C CA . ILE B 2 70 ? -5.489 -6.620 54.839 1.00 78.76 263 ILE U CA 1
ATOM 2103 C C . ILE B 2 70 ? -5.649 -7.465 53.582 1.00 71.00 263 ILE U C 1
ATOM 2104 O O . ILE B 2 70 ? -4.729 -7.580 52.773 1.00 67.55 263 ILE U O 1
ATOM 2109 N N . THR B 2 71 ? -6.829 -8.055 53.428 1.00 67.82 264 THR U N 1
ATOM 2110 C CA . THR B 2 71 ? -7.162 -8.806 52.228 1.00 62.86 264 THR U CA 1
ATOM 2111 C C . THR B 2 71 ? -8.623 -8.565 51.869 1.00 71.16 264 THR U C 1
ATOM 2112 O O . THR B 2 71 ? -9.524 -9.167 52.456 1.00 51.08 264 THR U O 1
ATOM 2116 N N . VAL B 2 72 ? -8.850 -7.670 50.912 1.00 45.52 265 VAL U N 1
ATOM 2117 C CA . VAL B 2 72 ? -10.202 -7.327 50.488 1.00 46.14 265 VAL U CA 1
ATOM 2118 C C . VAL B 2 72 ? -10.810 -8.443 49.650 1.00 46.28 265 VAL U C 1
ATOM 2119 O O . VAL B 2 72 ? -10.223 -8.872 48.663 1.00 44.07 265 VAL U O 1
ATOM 2123 N N . HIS B 2 73 ? -11.989 -8.912 50.042 1.00 49.17 266 HIS U N 1
ATOM 2124 C CA . HIS B 2 73 ? -12.649 -9.982 49.305 1.00 49.83 266 HIS U CA 1
ATOM 2125 C C . HIS B 2 73 ? -13.739 -9.445 48.379 1.00 64.34 266 HIS U C 1
ATOM 2126 O O . HIS B 2 73 ? -14.068 -8.259 48.416 1.00 53.59 266 HIS U O 1
ATOM 2133 N N . ARG B 2 74 ? -14.286 -10.325 47.547 1.00 49.82 267 ARG U N 1
ATOM 2134 C CA . ARG B 2 74 ? -15.242 -9.930 46.514 1.00 70.80 267 ARG U CA 1
ATOM 2135 C C . ARG B 2 74 ? -16.528 -9.321 47.077 1.00 64.11 267 ARG U C 1
ATOM 2136 O O . ARG B 2 74 ? -17.055 -8.352 46.525 1.00 57.52 267 ARG U O 1
ATOM 2144 N N . ASN B 2 75 ? -17.025 -9.886 48.173 1.00 67.32 268 ASN U N 1
ATOM 2145 C CA . ASN B 2 75 ? -18.225 -9.369 48.823 1.00 71.12 268 ASN U CA 1
ATOM 2146 C C . ASN B 2 75 ? -18.040 -7.935 49.311 1.00 71.44 268 ASN U C 1
ATOM 2147 O O . ASN B 2 75 ? -18.881 -7.069 49.059 1.00 72.98 268 ASN U O 1
ATOM 2152 N N . SER B 2 76 ? -16.930 -7.691 50.002 1.00 69.87 269 SER U N 1
ATOM 2153 C CA . SER B 2 76 ? -16.611 -6.363 50.515 1.00 56.60 269 SER U CA 1
ATOM 2154 C C . SER B 2 76 ? -16.456 -5.359 49.380 1.00 53.73 269 SER U C 1
ATOM 2155 O O . SER B 2 76 ? -16.838 -4.196 49.510 1.00 54.50 269 SER U O 1
ATOM 2158 N N . ALA B 2 77 ? -15.891 -5.820 48.268 1.00 57.18 270 ALA U N 1
ATOM 2159 C CA . ALA B 2 77 ? -15.659 -4.967 47.109 1.00 53.20 270 ALA U CA 1
ATOM 2160 C C . ALA B 2 77 ? -16.967 -4.577 46.436 1.00 57.32 270 ALA U C 1
ATOM 2161 O O . ALA B 2 77 ? -17.193 -3.404 46.137 1.00 49.80 270 ALA U O 1
ATOM 2163 N N . HIS B 2 78 ? -17.820 -5.568 46.190 1.00 56.02 271 HIS U N 1
ATOM 2164 C CA . HIS B 2 78 ? -19.135 -5.311 45.616 1.00 55.40 271 HIS U CA 1
ATOM 2165 C C . HIS B 2 78 ? -19.942 -4.400 46.531 1.00 65.53 271 HIS U C 1
ATOM 2166 O O . HIS B 2 78 ? -20.694 -3.545 46.065 1.00 73.82 271 HIS U O 1
ATOM 2173 N N . GLN B 2 79 ? -19.778 -4.585 47.837 1.00 64.97 272 GLN U N 1
ATOM 2174 C CA A GLN B 2 79 ? -20.474 -3.741 48.790 0.50 68.44 272 GLN U CA 1
ATOM 2175 C CA B GLN B 2 79 ? -20.431 -3.742 48.840 0.50 68.32 272 GLN U CA 1
ATOM 2176 C C . GLN B 2 79 ? -19.915 -2.314 48.762 1.00 67.11 272 GLN U C 1
ATOM 2177 O O . GLN B 2 79 ? -20.648 -1.354 49.001 1.00 74.84 272 GLN U O 1
ATOM 2188 N N . ALA B 2 80 ? -18.632 -2.182 48.443 1.00 60.02 273 ALA U N 1
ATOM 2189 C CA . ALA B 2 80 ? -17.996 -0.873 48.342 1.00 64.29 273 ALA U CA 1
ATOM 2190 C C . ALA B 2 80 ? -18.456 -0.122 47.096 1.00 65.35 273 ALA U C 1
ATOM 2191 O O . ALA B 2 80 ? -18.296 1.095 46.999 1.00 58.21 273 ALA U O 1
ATOM 2193 N N . GLY B 2 81 ? -19.025 -0.855 46.144 1.00 63.33 274 GLY U N 1
ATOM 2194 C CA . GLY B 2 81 ? -19.539 -0.259 44.925 1.00 65.96 274 GLY U CA 1
ATOM 2195 C C . GLY B 2 81 ? -18.579 -0.375 43.757 1.00 66.16 274 GLY U C 1
ATOM 2196 O O . GLY B 2 81 ? -18.792 0.229 42.705 1.00 68.73 274 GLY U O 1
ATOM 2197 N N . VAL B 2 82 ? -17.518 -1.154 43.942 1.00 60.27 275 VAL U N 1
ATOM 2198 C CA . VAL B 2 82 ? -16.518 -1.341 42.896 1.00 46.60 275 VAL U CA 1
ATOM 2199 C C . VAL B 2 82 ? -16.235 -2.814 42.619 1.00 42.01 275 VAL U C 1
ATOM 2200 O O . VAL B 2 82 ? -15.088 -3.203 42.401 1.00 37.20 275 VAL U O 1
ATOM 2204 N N . GLY B 2 83 ? -17.285 -3.629 42.623 1.00 41.43 276 GLY U N 1
ATOM 2205 C CA . GLY B 2 83 ? -17.153 -5.043 42.322 1.00 61.67 276 GLY U CA 1
ATOM 2206 C C . GLY B 2 83 ? -16.690 -5.279 40.896 1.00 58.64 276 GLY U C 1
ATOM 2207 O O . GLY B 2 83 ? -15.991 -6.251 40.615 1.00 52.04 276 GLY U O 1
ATOM 2208 N N . THR B 2 84 ? -17.074 -4.372 40.001 1.00 53.46 277 THR U N 1
ATOM 2209 C CA . THR B 2 84 ? -16.680 -4.429 38.596 1.00 46.10 277 THR U CA 1
ATOM 2210 C C . THR B 2 84 ? -15.165 -4.390 38.426 1.00 48.02 277 THR U C 1
ATOM 2211 O O . THR B 2 84 ? -14.573 -5.250 37.768 1.00 35.16 277 THR U O 1
ATOM 2215 N N . ILE B 2 85 ? -14.549 -3.378 39.025 1.00 46.87 278 ILE U N 1
ATOM 2216 C CA . ILE B 2 85 ? -13.104 -3.197 38.960 1.00 48.36 278 ILE U CA 1
ATOM 2217 C C . ILE B 2 85 ? -12.380 -4.327 39.687 1.00 52.37 278 ILE U C 1
ATOM 2218 O O . ILE B 2 85 ? -11.290 -4.729 39.288 1.00 56.31 278 ILE U O 1
ATOM 2223 N N . PHE B 2 86 ? -12.998 -4.839 40.748 1.00 44.03 279 PHE U N 1
ATOM 2224 C CA . PHE B 2 86 ? -12.433 -5.946 41.512 1.00 41.74 279 PHE U CA 1
ATOM 2225 C C . PHE B 2 86 ? -12.349 -7.205 40.653 1.00 44.90 279 PHE U C 1
ATOM 2226 O O . PHE B 2 86 ? -11.292 -7.835 40.555 1.00 40.31 279 PHE U O 1
ATOM 2234 N N . ASP B 2 87 ? -13.470 -7.563 40.031 1.00 45.41 280 ASP U N 1
ATOM 2235 C CA . ASP B 2 87 ? -13.526 -8.724 39.150 1.00 44.22 280 ASP U CA 1
ATOM 2236 C C . ASP B 2 87 ? -12.592 -8.539 37.963 1.00 42.58 280 ASP U C 1
ATOM 2237 O O . ASP B 2 87 ? -11.928 -9.480 37.530 1.00 33.37 280 ASP U O 1
ATOM 2242 N N . ARG B 2 88 ? -12.548 -7.317 37.441 1.00 40.84 281 ARG U N 1
ATOM 2243 C CA . ARG B 2 88 ? -11.677 -6.989 36.318 1.00 34.85 281 ARG U CA 1
ATOM 2244 C C . ARG B 2 88 ? -10.212 -7.230 36.682 1.00 35.89 281 ARG U C 1
ATOM 2245 O O . ARG B 2 88 ? -9.450 -7.801 35.900 1.00 34.87 281 ARG U O 1
ATOM 2253 N N . VAL B 2 89 ? -9.830 -6.793 37.878 1.00 34.83 282 VAL U N 1
ATOM 2254 C CA . VAL B 2 89 ? -8.472 -6.985 38.375 1.00 27.12 282 VAL U CA 1
ATOM 2255 C C . VAL B 2 89 ? -8.176 -8.468 38.571 1.00 36.09 282 VAL U C 1
ATOM 2256 O O . VAL B 2 89 ? -7.103 -8.954 38.207 1.00 35.23 282 VAL U O 1
ATOM 2260 N N . LEU B 2 90 ? -9.142 -9.185 39.135 1.00 34.82 283 LEU U N 1
ATOM 2261 C CA . LEU B 2 90 ? -9.000 -10.616 39.378 1.00 30.76 283 LEU U CA 1
ATOM 2262 C C . LEU B 2 90 ? -8.846 -11.430 38.093 1.00 33.70 283 LEU U C 1
ATOM 2263 O O . LEU B 2 90 ? -8.142 -12.438 38.071 1.00 32.35 283 LEU U O 1
ATOM 2268 N N . THR B 2 91 ? -9.504 -10.988 37.027 1.00 38.20 284 THR U N 1
ATOM 2269 C CA . THR B 2 91 ? -9.551 -11.755 35.785 1.00 43.03 284 THR U CA 1
ATOM 2270 C C . THR B 2 91 ? -8.381 -11.459 34.846 1.00 46.74 284 THR U C 1
ATOM 2271 O O . THR B 2 91 ? -7.804 -12.373 34.256 1.00 46.25 284 THR U O 1
ATOM 2275 N N . GLU B 2 92 ? -8.028 -10.185 34.716 1.00 45.75 285 GLU U N 1
ATOM 2276 C CA . GLU B 2 92 ? -7.043 -9.768 33.721 1.00 40.43 285 GLU U CA 1
ATOM 2277 C C . GLU B 2 92 ? -5.630 -9.586 34.270 1.00 35.64 285 GLU U C 1
ATOM 2278 O O . GLU B 2 92 ? -4.705 -9.294 33.516 1.00 43.71 285 GLU U O 1
ATOM 2284 N N . LEU B 2 93 ? -5.461 -9.750 35.577 1.00 34.09 286 LEU U N 1
ATOM 2285 C CA . LEU B 2 93 ? -4.157 -9.525 36.194 1.00 23.89 286 LEU U CA 1
ATOM 2286 C C . LEU B 2 93 ? -3.741 -10.665 37.114 1.00 43.05 286 LEU U C 1
ATOM 2287 O O . LEU B 2 93 ? -2.789 -11.386 36.821 1.00 56.89 286 LEU U O 1
ATOM 2292 N N . VAL B 2 94 ? -4.453 -10.814 38.228 1.00 33.98 287 VAL U N 1
ATOM 2293 C CA . VAL B 2 94 ? -4.182 -11.887 39.179 1.00 34.28 287 VAL U CA 1
ATOM 2294 C C . VAL B 2 94 ? -4.193 -13.234 38.473 1.00 38.18 287 VAL U C 1
ATOM 2295 O O . VAL B 2 94 ? -3.257 -14.028 38.605 1.00 41.15 287 VAL U O 1
ATOM 2299 N N . ALA B 2 95 ? -5.257 -13.472 37.712 1.00 35.81 288 ALA U N 1
ATOM 2300 C CA . ALA B 2 95 ? -5.354 -14.666 36.886 1.00 38.10 288 ALA U CA 1
ATOM 2301 C C . ALA B 2 95 ? -4.178 -14.759 35.922 1.00 39.57 288 ALA U C 1
ATOM 2302 O O . ALA B 2 95 ? -3.475 -15.759 35.911 1.00 32.18 288 ALA U O 1
ATOM 2304 N N . LYS B 2 96 ? -3.964 -13.712 35.128 1.00 41.73 289 LYS U N 1
ATOM 2305 C CA . LYS B 2 96 ? -2.878 -13.689 34.146 1.00 44.09 289 LYS U CA 1
ATOM 2306 C C . LYS B 2 96 ? -1.506 -13.949 34.774 1.00 39.10 289 LYS U C 1
ATOM 2307 O O . LYS B 2 96 ? -0.748 -14.799 34.302 1.00 26.89 289 LYS U O 1
ATOM 2313 N N . MET B 2 97 ? -1.195 -13.215 35.837 1.00 32.15 290 MET U N 1
ATOM 2314 C CA . MET B 2 97 ? 0.082 -13.376 36.525 1.00 24.72 290 MET U CA 1
ATOM 2315 C C . MET B 2 97 ? 0.234 -14.783 37.102 1.00 26.52 290 MET U C 1
ATOM 2316 O O . MET B 2 97 ? 1.327 -15.348 37.090 1.00 27.77 290 MET U O 1
ATOM 2321 N N . ARG B 2 98 ? -0.861 -15.352 37.598 1.00 28.06 291 ARG U N 1
ATOM 2322 C CA . ARG B 2 98 ? -0.821 -16.715 38.125 1.00 36.32 291 ARG U CA 1
ATOM 2323 C C . ARG B 2 98 ? -0.566 -17.751 37.027 1.00 35.35 291 ARG U C 1
ATOM 2324 O O . ARG B 2 98 ? 0.262 -18.648 37.188 1.00 32.55 291 ARG U O 1
ATOM 2332 N N . ASP B 2 99 ? -1.280 -17.612 35.913 1.00 31.52 292 ASP U N 1
ATOM 2333 C CA . ASP B 2 99 ? -1.180 -18.531 34.783 1.00 59.62 292 ASP U CA 1
ATOM 2334 C C . ASP B 2 99 ? 0.188 -18.454 34.114 1.00 43.00 292 ASP U C 1
ATOM 2335 O O . ASP B 2 99 ? 0.697 -19.452 33.604 1.00 40.92 292 ASP U O 1
ATOM 2340 N N . MET B 2 100 ? 0.780 -17.264 34.116 1.00 35.21 293 MET U N 1
ATOM 2341 C CA . MET B 2 100 ? 2.089 -17.068 33.502 1.00 33.52 293 MET U CA 1
ATOM 2342 C C . MET B 2 100 ? 3.230 -17.431 34.441 1.00 36.25 293 MET U C 1
ATOM 2343 O O . MET B 2 100 ? 4.377 -17.544 34.005 1.00 35.87 293 MET U O 1
ATOM 2348 N N . ASN B 2 101 ? 2.909 -17.612 35.721 1.00 35.88 294 ASN U N 1
ATOM 2349 C CA . ASN B 2 101 ? 3.918 -17.761 36.766 1.00 35.60 294 ASN U CA 1
ATOM 2350 C C . ASN B 2 101 ? 4.890 -16.584 36.714 1.00 37.31 294 ASN U C 1
ATOM 2351 O O . ASN B 2 101 ? 6.108 -16.750 36.785 1.00 43.90 294 ASN U O 1
ATOM 2356 N N . MET B 2 102 ? 4.319 -15.393 36.575 1.00 25.73 295 MET U N 1
ATOM 2357 C CA . MET B 2 102 ? 5.069 -14.151 36.455 1.00 23.93 295 MET U CA 1
ATOM 2358 C C . MET B 2 102 ? 5.825 -13.817 37.738 1.00 31.39 295 MET U C 1
ATOM 2359 O O . MET B 2 102 ? 5.225 -13.684 38.807 1.00 27.35 295 MET U O 1
ATOM 2364 N N . ASP B 2 103 ? 7.145 -13.684 37.630 1.00 23.48 296 ASP U N 1
ATOM 2365 C CA . ASP B 2 103 ? 7.976 -13.443 38.808 1.00 34.05 296 ASP U CA 1
ATOM 2366 C C . ASP B 2 103 ? 8.100 -11.967 39.185 1.00 32.37 296 ASP U C 1
ATOM 2367 O O . ASP B 2 103 ? 7.587 -11.088 38.492 1.00 27.12 296 ASP U O 1
ATOM 2372 N N . ARG B 2 104 ? 8.799 -11.711 40.286 1.00 32.53 297 ARG U N 1
ATOM 2373 C CA . ARG B 2 104 ? 8.874 -10.375 40.864 1.00 29.29 297 ARG U CA 1
ATOM 2374 C C . ARG B 2 104 ? 9.773 -9.431 40.064 1.00 29.71 297 ARG U C 1
ATOM 2375 O O . ARG B 2 104 ? 9.648 -8.212 40.164 1.00 31.77 297 ARG U O 1
ATOM 2383 N N . THR B 2 105 ? 10.674 -9.992 39.267 1.00 27.79 298 THR U N 1
ATOM 2384 C CA . THR B 2 105 ? 11.566 -9.170 38.458 1.00 20.41 298 THR U CA 1
ATOM 2385 C C . THR B 2 105 ? 10.882 -8.745 37.160 1.00 19.52 298 THR U C 1
ATOM 2386 O O . THR B 2 105 ? 11.111 -7.644 36.662 1.00 27.35 298 THR U O 1
ATOM 2390 N N . GLU B 2 106 ? 10.032 -9.617 36.625 1.00 19.76 299 GLU U N 1
ATOM 2391 C CA . GLU B 2 106 ? 9.194 -9.263 35.484 1.00 21.36 299 GLU U CA 1
ATOM 2392 C C . GLU B 2 106 ? 8.194 -8.188 35.895 1.00 20.92 299 GLU U C 1
ATOM 2393 O O . GLU B 2 106 ? 7.982 -7.209 35.172 1.00 27.75 299 GLU U O 1
ATOM 2399 N N . LEU B 2 107 ? 7.587 -8.380 37.063 1.00 26.22 300 LEU U N 1
ATOM 2400 C CA . LEU B 2 107 ? 6.673 -7.400 37.633 1.00 18.04 300 LEU U CA 1
ATOM 2401 C C . LEU B 2 107 ? 7.387 -6.080 37.854 1.00 27.65 300 LEU U C 1
ATOM 2402 O O . LEU B 2 107 ? 6.862 -5.017 37.527 1.00 22.85 300 LEU U O 1
ATOM 2407 N N . GLY B 2 108 ? 8.590 -6.162 38.413 1.00 28.08 301 GLY U N 1
ATOM 2408 C CA . GLY B 2 108 ? 9.412 -4.991 38.642 1.00 30.00 301 GLY U CA 1
ATOM 2409 C C . GLY B 2 108 ? 9.727 -4.270 37.348 1.00 28.84 301 GLY U C 1
ATOM 2410 O O . GLY B 2 108 ? 9.800 -3.044 37.318 1.00 23.61 301 GLY U O 1
ATOM 2411 N N . SER B 2 109 ? 9.905 -5.037 36.276 1.00 25.80 302 SER U N 1
ATOM 2412 C CA . SER B 2 109 ? 10.198 -4.468 34.966 1.00 27.27 302 SER U CA 1
ATOM 2413 C C . SER B 2 109 ? 8.987 -3.741 34.404 1.00 23.80 302 SER U C 1
ATOM 2414 O O . SER B 2 109 ? 9.103 -2.617 33.916 1.00 18.89 302 SER U O 1
ATOM 2417 N N . LEU B 2 110 ? 7.826 -4.386 34.470 1.00 24.79 303 LEU U N 1
ATOM 2418 C CA . LEU B 2 110 ? 6.592 -3.777 33.982 1.00 20.47 303 LEU U CA 1
ATOM 2419 C C . LEU B 2 110 ? 6.271 -2.496 34.747 1.00 19.17 303 LEU U C 1
ATOM 2420 O O . LEU B 2 110 ? 5.927 -1.471 34.152 1.00 20.32 303 LEU U O 1
ATOM 2425 N N . ARG B 2 111 ? 6.393 -2.559 36.068 1.00 22.62 304 ARG U N 1
ATOM 2426 C CA . ARG B 2 111 ? 6.169 -1.393 36.909 1.00 16.71 304 ARG U CA 1
ATOM 2427 C C . ARG B 2 111 ? 7.213 -0.316 36.627 1.00 23.84 304 ARG U C 1
ATOM 2428 O O . ARG B 2 111 ? 6.927 0.872 36.741 1.00 20.81 304 ARG U O 1
ATOM 2436 N N . SER B 2 112 ? 8.420 -0.734 36.256 1.00 16.94 305 SER U N 1
ATOM 2437 C CA . SER B 2 112 ? 9.460 0.210 35.854 1.00 18.56 305 SER U CA 1
ATOM 2438 C C . SER B 2 112 ? 9.044 0.929 34.577 1.00 17.50 305 SER U C 1
ATOM 2439 O O . SER B 2 112 ? 9.287 2.123 34.417 1.00 20.07 305 SER U O 1
ATOM 2442 N N . ILE B 2 113 ? 8.411 0.189 33.674 1.00 17.16 306 ILE U N 1
ATOM 2443 C CA . ILE B 2 113 ? 7.897 0.760 32.437 1.00 17.46 306 ILE U CA 1
ATOM 2444 C C . ILE B 2 113 ? 6.775 1.755 32.715 1.00 22.54 306 ILE U C 1
ATOM 2445 O O . ILE B 2 113 ? 6.728 2.832 32.120 1.00 26.13 306 ILE U O 1
ATOM 2450 N N . ILE B 2 114 ? 5.876 1.390 33.622 1.00 23.39 307 ILE U N 1
ATOM 2451 C CA . ILE B 2 114 ? 4.775 2.270 33.999 1.00 24.84 307 ILE U CA 1
ATOM 2452 C C . ILE B 2 114 ? 5.300 3.558 34.631 1.00 26.21 307 ILE U C 1
ATOM 2453 O O . ILE B 2 114 ? 4.849 4.655 34.299 1.00 26.71 307 ILE U O 1
ATOM 2458 N N . LEU B 2 115 ? 6.263 3.410 35.534 1.00 27.88 308 LEU U N 1
ATOM 2459 C CA . LEU B 2 115 ? 6.876 4.542 36.218 1.00 33.09 308 LEU U CA 1
ATOM 2460 C C . LEU B 2 115 ? 7.540 5.494 35.224 1.00 36.62 308 LEU U C 1
ATOM 2461 O O . LEU B 2 115 ? 7.318 6.704 35.264 1.00 33.08 308 LEU U O 1
ATOM 2466 N N . PHE B 2 116 ? 8.350 4.937 34.329 1.00 38.37 309 PHE U N 1
ATOM 2467 C CA . PHE B 2 116 ? 9.017 5.728 33.302 1.00 40.42 309 PHE U CA 1
ATOM 2468 C C . PHE B 2 116 ? 8.072 6.044 32.146 1.00 36.04 309 PHE U C 1
ATOM 2469 O O . PHE B 2 116 ? 8.162 5.440 31.078 1.00 23.36 309 PHE U O 1
ATOM 2477 N N . ASN B 2 117 ? 7.171 6.996 32.363 1.00 41.44 310 ASN U N 1
ATOM 2478 C CA . ASN B 2 117 ? 6.188 7.364 31.350 1.00 42.28 310 ASN U CA 1
ATOM 2479 C C . ASN B 2 117 ? 6.456 8.750 30.766 1.00 46.84 310 ASN U C 1
ATOM 2480 O O . ASN B 2 117 ? 6.250 9.762 31.434 1.00 54.97 310 ASN U O 1
ATOM 2485 N N . PRO B 2 118 ? 6.910 8.797 29.505 1.00 39.56 311 PRO U N 1
ATOM 2486 C CA . PRO B 2 118 ? 7.300 10.043 28.837 1.00 34.85 311 PRO U CA 1
ATOM 2487 C C . PRO B 2 118 ? 6.105 10.832 28.315 1.00 34.28 311 PRO U C 1
ATOM 2488 O O . PRO B 2 118 ? 6.285 11.908 27.744 1.00 35.81 311 PRO U O 1
ATOM 2492 N N . GLU B 2 119 ? 4.903 10.304 28.513 1.00 36.14 312 GLU U N 1
ATOM 2493 C CA . GLU B 2 119 ? 3.704 10.934 27.978 1.00 44.78 312 GLU U CA 1
ATOM 2494 C C . GLU B 2 119 ? 3.091 11.932 28.956 1.00 40.25 312 GLU U C 1
ATOM 2495 O O . GLU B 2 119 ? 2.209 12.705 28.585 1.00 51.48 312 GLU U O 1
ATOM 2501 N N . VAL B 2 120 ? 3.557 11.918 30.201 1.00 29.79 313 VAL U N 1
ATOM 2502 C CA . VAL B 2 120 ? 2.981 12.788 31.222 1.00 40.50 313 VAL U CA 1
ATOM 2503 C C . VAL B 2 120 ? 3.346 14.254 30.984 1.00 52.46 313 VAL U C 1
ATOM 2504 O O . VAL B 2 120 ? 4.418 14.570 30.461 1.00 40.46 313 VAL U O 1
ATOM 2508 N N . ARG B 2 121 ? 2.436 15.142 31.366 1.00 63.39 314 ARG U N 1
ATOM 2509 C CA . ARG B 2 121 ? 2.577 16.561 31.063 1.00 64.48 314 ARG U CA 1
ATOM 2510 C C . ARG B 2 121 ? 3.468 17.286 32.069 1.00 58.31 314 ARG U C 1
ATOM 2511 O O . ARG B 2 121 ? 3.447 16.984 33.263 1.00 53.42 314 ARG U O 1
ATOM 2519 N N . GLY B 2 122 ? 4.257 18.235 31.570 1.00 54.84 315 GLY U N 1
ATOM 2520 C CA . GLY B 2 122 ? 5.117 19.053 32.410 1.00 54.78 315 GLY U CA 1
ATOM 2521 C C . GLY B 2 122 ? 6.491 18.455 32.633 1.00 56.16 315 GLY U C 1
ATOM 2522 O O . GLY B 2 122 ? 7.334 19.028 33.330 1.00 63.09 315 GLY U O 1
ATOM 2523 N N . LEU B 2 123 ? 6.710 17.287 32.041 1.00 55.75 316 LEU U N 1
ATOM 2524 C CA . LEU B 2 123 ? 7.982 16.591 32.160 1.00 50.41 316 LEU U CA 1
ATOM 2525 C C . LEU B 2 123 ? 9.096 17.415 31.526 1.00 47.67 316 LEU U C 1
ATOM 2526 O O . LEU B 2 123 ? 9.010 17.796 30.358 1.00 48.84 316 LEU U O 1
ATOM 2531 N N . LYS B 2 124 ? 10.132 17.704 32.305 1.00 44.23 317 LYS U N 1
ATOM 2532 C CA . LYS B 2 124 ? 11.296 18.399 31.774 1.00 50.25 317 LYS U CA 1
ATOM 2533 C C . LYS B 2 124 ? 12.145 17.477 30.902 1.00 52.02 317 LYS U C 1
ATOM 2534 O O . LYS B 2 124 ? 12.405 17.771 29.732 1.00 55.26 317 LYS U O 1
ATOM 2540 N N . SER B 2 125 ? 12.565 16.356 31.477 1.00 57.41 318 SER U N 1
ATOM 2541 C CA . SER B 2 125 ? 13.432 15.413 30.783 1.00 57.54 318 SER U CA 1
ATOM 2542 C C . SER B 2 125 ? 12.614 14.276 30.196 1.00 46.09 318 SER U C 1
ATOM 2543 O O . SER B 2 125 ? 12.793 13.119 30.565 1.00 41.32 318 SER U O 1
ATOM 2546 N N . GLY B 2 126 ? 11.725 14.617 29.269 1.00 41.58 319 GLY U N 1
ATOM 2547 C CA . GLY B 2 126 ? 10.865 13.637 28.635 1.00 37.97 319 GLY U CA 1
ATOM 2548 C C . GLY B 2 126 ? 11.629 12.594 27.838 1.00 41.08 319 GLY U C 1
ATOM 2549 O O . GLY B 2 126 ? 11.380 11.390 27.972 1.00 30.72 319 GLY U O 1
ATOM 2550 N N . GLN B 2 127 ? 12.562 13.054 27.009 1.00 40.30 320 GLN U N 1
ATOM 2551 C CA . GLN B 2 127 ? 13.389 12.159 26.204 1.00 40.77 320 GLN U CA 1
ATOM 2552 C C . GLN B 2 127 ? 14.205 11.215 27.083 1.00 40.27 320 GLN U C 1
ATOM 2553 O O . GLN B 2 127 ? 14.295 10.018 26.807 1.00 33.75 320 GLN U O 1
ATOM 2559 N N . GLU B 2 128 ? 14.791 11.761 28.146 1.00 33.02 321 GLU U N 1
ATOM 2560 C CA . GLU B 2 128 ? 15.565 10.963 29.094 1.00 31.88 321 GLU U CA 1
ATOM 2561 C C . GLU B 2 128 ? 14.703 9.892 29.758 1.00 29.36 321 GLU U C 1
ATOM 2562 O O . GLU B 2 128 ? 15.161 8.773 29.988 1.00 43.59 321 GLU U O 1
ATOM 2568 N N . VAL B 2 129 ? 13.455 10.240 30.062 1.00 33.94 322 VAL U N 1
ATOM 2569 C CA . VAL B 2 129 ? 12.510 9.276 30.617 1.00 26.80 322 VAL U CA 1
ATOM 2570 C C . VAL B 2 129 ? 12.246 8.178 29.591 1.00 25.67 322 VAL U C 1
ATOM 2571 O O . VAL B 2 129 ? 12.203 6.993 29.928 1.00 34.70 322 VAL U O 1
ATOM 2575 N N . GLU B 2 130 ? 12.088 8.578 28.331 1.00 31.33 323 GLU U N 1
ATOM 2576 C CA . GLU B 2 130 ? 11.821 7.621 27.257 1.00 31.20 323 GLU U CA 1
ATOM 2577 C C . GLU B 2 130 ? 12.937 6.587 27.026 1.00 28.23 323 GLU U C 1
ATOM 2578 O O . GLU B 2 130 ? 12.657 5.390 26.957 1.00 34.00 323 GLU U O 1
ATOM 2584 N N . LEU B 2 131 ? 14.192 7.022 26.907 1.00 35.50 324 LEU U N 1
ATOM 2585 C CA . LEU B 2 131 ? 15.263 6.038 26.694 1.00 45.69 324 LEU U CA 1
ATOM 2586 C C . LEU B 2 131 ? 15.808 5.390 27.980 1.00 41.10 324 LEU U C 1
ATOM 2587 O O . LEU B 2 131 ? 16.882 4.790 27.978 1.00 53.30 324 LEU U O 1
ATOM 2592 N N . LEU B 2 132 ? 15.060 5.521 29.072 1.00 38.11 325 LEU U N 1
ATOM 2593 C CA . LEU B 2 132 ? 15.284 4.709 30.265 1.00 40.97 325 LEU U CA 1
ATOM 2594 C C . LEU B 2 132 ? 14.274 3.570 30.204 1.00 33.84 325 LEU U C 1
ATOM 2595 O O . LEU B 2 132 ? 14.567 2.416 30.548 1.00 32.38 325 LEU U O 1
ATOM 2600 N N . ARG B 2 133 ? 13.076 3.920 29.747 1.00 23.57 326 ARG U N 1
ATOM 2601 C CA . ARG B 2 133 ? 12.026 2.952 29.481 1.00 30.30 326 ARG U CA 1
ATOM 2602 C C . ARG B 2 133 ? 12.483 1.945 28.429 1.00 26.23 326 ARG U C 1
ATOM 2603 O O . ARG B 2 133 ? 12.187 0.759 28.533 1.00 25.37 326 ARG U O 1
ATOM 2611 N N . GLU B 2 134 ? 13.206 2.423 27.419 1.00 31.26 327 GLU U N 1
ATOM 2612 C CA . GLU B 2 134 ? 13.741 1.546 26.379 1.00 36.72 327 GLU U CA 1
ATOM 2613 C C . GLU B 2 134 ? 14.804 0.605 26.945 1.00 33.34 327 GLU U C 1
ATOM 2614 O O . GLU B 2 134 ? 14.932 -0.546 26.507 1.00 34.37 327 GLU U O 1
ATOM 2620 N N . LYS B 2 135 ? 15.567 1.103 27.916 1.00 22.71 328 LYS U N 1
ATOM 2621 C CA . LYS B 2 135 ? 16.524 0.273 28.637 1.00 22.77 328 LYS U CA 1
ATOM 2622 C C . LYS B 2 135 ? 15.796 -0.840 29.372 1.00 24.58 328 LYS U C 1
ATOM 2623 O O . LYS B 2 135 ? 16.197 -2.003 29.309 1.00 29.30 328 LYS U O 1
ATOM 2629 N N . VAL B 2 136 ? 14.721 -0.476 30.068 1.00 24.94 329 VAL U N 1
ATOM 2630 C CA . VAL B 2 136 ? 13.899 -1.471 30.760 1.00 24.50 329 VAL U CA 1
ATOM 2631 C C . VAL B 2 136 ? 13.359 -2.498 29.762 1.00 24.95 329 VAL U C 1
ATOM 2632 O O . VAL B 2 136 ? 13.321 -3.695 30.052 1.00 30.37 329 VAL U O 1
ATOM 2636 N N . TYR B 2 137 ? 12.961 -2.020 28.584 1.00 19.80 330 TYR U N 1
ATOM 2637 C CA . TYR B 2 137 ? 12.514 -2.880 27.492 1.00 22.44 330 TYR U CA 1
ATOM 2638 C C . TYR B 2 137 ? 13.568 -3.925 27.151 1.00 33.26 330 TYR U C 1
ATOM 2639 O O . TYR B 2 137 ? 13.300 -5.129 27.190 1.00 35.50 330 TYR U O 1
ATOM 2648 N N . ALA B 2 138 ? 14.765 -3.453 26.807 1.00 34.70 331 ALA U N 1
ATOM 2649 C CA . ALA B 2 138 ? 15.856 -4.340 26.410 1.00 35.76 331 ALA U CA 1
ATOM 2650 C C . ALA B 2 138 ? 16.206 -5.347 27.504 1.00 34.25 331 ALA U C 1
ATOM 2651 O O . ALA B 2 138 ? 16.343 -6.547 27.245 1.00 35.43 331 ALA U O 1
ATOM 2653 N N . ALA B 2 139 ? 16.342 -4.845 28.727 1.00 22.10 332 ALA U N 1
ATOM 2654 C CA . ALA B 2 139 ? 16.674 -5.684 29.873 1.00 28.40 332 ALA U CA 1
ATOM 2655 C C . ALA B 2 139 ? 15.629 -6.771 30.076 1.00 32.94 332 ALA U C 1
ATOM 2656 O O . ALA B 2 139 ? 15.966 -7.920 30.369 1.00 35.55 332 ALA U O 1
ATOM 2658 N N . LEU B 2 140 ? 14.361 -6.401 29.915 1.00 30.78 333 LEU U N 1
ATOM 2659 C CA . LEU B 2 140 ? 13.259 -7.343 30.075 1.00 23.24 333 LEU U CA 1
ATOM 2660 C C . LEU B 2 140 ? 13.262 -8.399 28.974 1.00 25.56 333 LEU U C 1
ATOM 2661 O O . LEU B 2 140 ? 13.049 -9.579 29.243 1.00 25.37 333 LEU U O 1
ATOM 2666 N N . GLU B 2 141 ? 13.499 -7.976 27.736 1.00 21.80 334 GLU U N 1
ATOM 2667 C CA . GLU B 2 141 ? 13.559 -8.922 26.629 1.00 24.19 334 GLU U CA 1
ATOM 2668 C C . GLU B 2 141 ? 14.683 -9.926 26.854 1.00 26.26 334 GLU U C 1
ATOM 2669 O O . GLU B 2 141 ? 14.516 -11.126 26.622 1.00 30.11 334 GLU U O 1
ATOM 2675 N N . GLU B 2 142 ? 15.826 -9.424 27.314 1.00 26.16 335 GLU U N 1
ATOM 2676 C CA . GLU B 2 142 ? 16.964 -10.278 27.641 1.00 28.26 335 GLU U CA 1
ATOM 2677 C C . GLU B 2 142 ? 16.607 -11.264 28.753 1.00 27.64 335 GLU U C 1
ATOM 2678 O O . GLU B 2 142 ? 16.949 -12.451 28.689 1.00 29.30 335 GLU U O 1
ATOM 2684 N N . TYR B 2 143 ? 15.906 -10.759 29.766 1.00 24.35 336 TYR U N 1
ATOM 2685 C CA . TYR B 2 143 ? 15.491 -11.571 30.903 1.00 33.55 336 TYR U CA 1
ATOM 2686 C C . TYR B 2 143 ? 14.570 -12.711 30.479 1.00 37.07 336 TYR U C 1
ATOM 2687 O O . TYR B 2 143 ? 14.763 -13.854 30.884 1.00 36.43 336 TYR U O 1
ATOM 2696 N N . THR B 2 144 ? 13.566 -12.393 29.669 1.00 37.71 337 THR U N 1
ATOM 2697 C CA . THR B 2 144 ? 12.637 -13.404 29.181 1.00 37.09 337 THR U CA 1
ATOM 2698 C C . THR B 2 144 ? 13.352 -14.372 28.248 1.00 38.41 337 THR U C 1
ATOM 2699 O O . THR B 2 144 ? 12.981 -15.542 28.150 1.00 33.51 337 THR U O 1
ATOM 2703 N N . ARG B 2 145 ? 14.381 -13.876 27.565 1.00 38.46 338 ARG U N 1
ATOM 2704 C CA . ARG B 2 145 ? 15.172 -14.715 26.676 1.00 36.52 338 ARG U CA 1
ATOM 2705 C C . ARG B 2 145 ? 15.953 -15.770 27.453 1.00 34.79 338 ARG U C 1
ATOM 2706 O O . ARG B 2 145 ? 15.949 -16.946 27.088 1.00 32.81 338 ARG U O 1
ATOM 2714 N N . VAL B 2 146 ? 16.619 -15.349 28.525 1.00 32.99 339 VAL U N 1
ATOM 2715 C CA . VAL B 2 146 ? 17.495 -16.257 29.268 1.00 37.33 339 VAL U CA 1
ATOM 2716 C C . VAL B 2 146 ? 16.778 -17.078 30.343 1.00 36.06 339 VAL U C 1
ATOM 2717 O O . VAL B 2 146 ? 17.288 -18.108 30.782 1.00 35.24 339 VAL U O 1
ATOM 2721 N N . THR B 2 147 ? 15.600 -16.627 30.762 1.00 40.21 340 THR U N 1
ATOM 2722 C CA . THR B 2 147 ? 14.856 -17.307 31.821 1.00 43.57 340 THR U CA 1
ATOM 2723 C C . THR B 2 147 ? 13.782 -18.227 31.246 1.00 39.86 340 THR U C 1
ATOM 2724 O O . THR B 2 147 ? 13.506 -19.297 31.792 1.00 37.94 340 THR U O 1
ATOM 2728 N N . ARG B 2 148 ? 13.181 -17.804 30.139 1.00 32.29 341 ARG U N 1
ATOM 2729 C CA . ARG B 2 148 ? 12.191 -18.621 29.446 1.00 39.82 341 ARG U CA 1
ATOM 2730 C C . ARG B 2 148 ? 12.551 -18.787 27.976 1.00 34.67 341 ARG U C 1
ATOM 2731 O O . ARG B 2 148 ? 11.849 -18.279 27.103 1.00 39.91 341 ARG U O 1
ATOM 2739 N N . PRO B 2 149 ? 13.642 -19.516 27.694 1.00 33.05 342 PRO U N 1
ATOM 2740 C CA . PRO B 2 149 ? 14.115 -19.667 26.314 1.00 28.58 342 PRO U CA 1
ATOM 2741 C C . PRO B 2 149 ? 13.138 -20.458 25.445 1.00 37.14 342 PRO U C 1
ATOM 2742 O O . PRO B 2 149 ? 13.230 -20.405 24.221 1.00 47.31 342 PRO U O 1
ATOM 2746 N N . GLU B 2 150 ? 12.217 -21.182 26.075 1.00 38.75 343 GLU U N 1
ATOM 2747 C CA . GLU B 2 150 ? 11.243 -21.982 25.340 1.00 41.08 343 GLU U CA 1
ATOM 2748 C C . GLU B 2 150 ? 9.858 -21.330 25.269 1.00 44.14 343 GLU U C 1
ATOM 2749 O O . GLU B 2 150 ? 8.910 -21.928 24.756 1.00 42.08 343 GLU U O 1
ATOM 2755 N N . GLU B 2 151 ? 9.749 -20.108 25.785 1.00 39.45 344 GLU U N 1
ATOM 2756 C CA . GLU B 2 151 ? 8.549 -19.295 25.600 1.00 34.76 344 GLU U CA 1
ATOM 2757 C C . GLU B 2 151 ? 8.914 -18.020 24.848 1.00 39.78 344 GLU U C 1
ATOM 2758 O O . GLU B 2 151 ? 9.093 -16.965 25.456 1.00 41.81 344 GLU U O 1
ATOM 2764 N N . PRO B 2 152 ? 9.019 -18.116 23.513 1.00 44.11 345 PRO U N 1
ATOM 2765 C CA . PRO B 2 152 ? 9.482 -16.999 22.681 1.00 37.09 345 PRO U CA 1
ATOM 2766 C C . PRO B 2 152 ? 8.515 -15.819 22.663 1.00 37.02 345 PRO U C 1
ATOM 2767 O O . PRO B 2 152 ? 8.939 -14.691 22.411 1.00 44.19 345 PRO U O 1
ATOM 2771 N N . GLY B 2 153 ? 7.239 -16.073 22.931 1.00 26.88 346 GLY U N 1
ATOM 2772 C CA . GLY B 2 153 ? 6.239 -15.021 22.902 1.00 36.53 346 GLY U CA 1
ATOM 2773 C C . GLY B 2 153 ? 5.872 -14.485 24.272 1.00 25.48 346 GLY U C 1
ATOM 2774 O O . GLY B 2 153 ? 4.804 -13.901 24.451 1.00 43.78 346 GLY U O 1
ATOM 2775 N N . ARG B 2 154 ? 6.760 -14.675 25.242 1.00 32.71 347 ARG U N 1
ATOM 2776 C CA . ARG B 2 154 ? 6.487 -14.243 26.607 1.00 37.37 347 ARG U CA 1
ATOM 2777 C C . ARG B 2 154 ? 6.693 -12.745 26.802 1.00 31.57 347 ARG U C 1
ATOM 2778 O O . ARG B 2 154 ? 6.024 -12.128 27.624 1.00 39.95 347 ARG U O 1
ATOM 2786 N N . PHE B 2 155 ? 7.624 -12.170 26.050 1.00 29.14 348 PHE U N 1
ATOM 2787 C CA . PHE B 2 155 ? 7.930 -10.745 26.140 1.00 32.10 348 PHE U CA 1
ATOM 2788 C C . PHE B 2 155 ? 6.691 -9.903 25.828 1.00 35.93 348 PHE U C 1
ATOM 2789 O O . PHE B 2 155 ? 6.272 -9.055 26.630 1.00 36.30 348 PHE U O 1
ATOM 2797 N N . ALA B 2 156 ? 6.101 -10.157 24.663 1.00 32.76 349 ALA U N 1
ATOM 2798 C CA . ALA B 2 156 ? 4.870 -9.490 24.255 1.00 37.81 349 ALA U CA 1
ATOM 2799 C C . ALA B 2 156 ? 3.744 -9.757 25.253 1.00 36.67 349 ALA U C 1
ATOM 2800 O O . ALA B 2 156 ? 2.906 -8.894 25.505 1.00 33.05 349 ALA U O 1
ATOM 2802 N N . LYS B 2 157 ? 3.738 -10.957 25.826 1.00 43.85 350 LYS U N 1
ATOM 2803 C CA . LYS B 2 157 ? 2.701 -11.355 26.773 1.00 37.58 350 LYS U CA 1
ATOM 2804 C C . LYS B 2 157 ? 2.818 -10.598 28.099 1.00 39.74 350 LYS U C 1
ATOM 2805 O O . LYS B 2 157 ? 1.822 -10.379 28.790 1.00 45.76 350 LYS U O 1
ATOM 2811 N N . LEU B 2 158 ? 4.039 -10.203 28.446 1.00 38.46 351 LEU U N 1
ATOM 2812 C CA . LEU B 2 158 ? 4.269 -9.340 29.595 1.00 34.01 351 LEU U CA 1
ATOM 2813 C C . LEU B 2 158 ? 3.845 -7.927 29.240 1.00 39.85 351 LEU U C 1
ATOM 2814 O O . LEU B 2 158 ? 3.170 -7.254 30.019 1.00 40.13 351 LEU U O 1
ATOM 2819 N N . LEU B 2 159 ? 4.251 -7.484 28.053 1.00 38.84 352 LEU U N 1
ATOM 2820 C CA . LEU B 2 159 ? 3.944 -6.132 27.603 1.00 30.65 352 LEU U CA 1
ATOM 2821 C C . LEU B 2 159 ? 2.447 -5.891 27.402 1.00 31.54 352 LEU U C 1
ATOM 2822 O O . LEU B 2 159 ? 1.990 -4.748 27.429 1.00 34.58 352 LEU U O 1
ATOM 2827 N N . LEU B 2 160 ? 1.687 -6.964 27.207 1.00 32.91 353 LEU U N 1
ATOM 2828 C CA . LEU B 2 160 ? 0.248 -6.844 26.987 1.00 39.83 353 LEU U CA 1
ATOM 2829 C C . LEU B 2 160 ? -0.540 -6.611 28.273 1.00 35.71 353 LEU U C 1
ATOM 2830 O O . LEU B 2 160 ? -1.736 -6.328 28.230 1.00 39.54 353 LEU U O 1
ATOM 2835 N N . ARG B 2 161 ? 0.128 -6.734 29.415 1.00 34.41 354 ARG U N 1
ATOM 2836 C CA . ARG B 2 161 ? -0.507 -6.446 30.693 1.00 24.22 354 ARG U CA 1
ATOM 2837 C C . ARG B 2 161 ? -0.611 -4.940 30.899 1.00 30.77 354 ARG U C 1
ATOM 2838 O O . ARG B 2 161 ? -1.463 -4.467 31.645 1.00 35.19 354 ARG U O 1
ATOM 2846 N N . LEU B 2 162 ? 0.261 -4.195 30.227 1.00 23.71 355 LEU U N 1
ATOM 2847 C CA . LEU B 2 162 ? 0.304 -2.738 30.349 1.00 29.73 355 LEU U CA 1
ATOM 2848 C C . LEU B 2 162 ? -0.984 -2.009 29.927 1.00 36.42 355 LEU U C 1
ATOM 2849 O O . LEU B 2 162 ? -1.468 -1.153 30.668 1.00 36.28 355 LEU U O 1
ATOM 2854 N N . PRO B 2 163 ? -1.542 -2.331 28.741 1.00 37.31 356 PRO U N 1
ATOM 2855 C CA . PRO B 2 163 ? -2.788 -1.640 28.383 1.00 24.02 356 PRO U CA 1
ATOM 2856 C C . PRO B 2 163 ? -3.944 -1.999 29.313 1.00 27.97 356 PRO U C 1
ATOM 2857 O O . PRO B 2 163 ? -4.834 -1.175 29.534 1.00 26.71 356 PRO U O 1
ATOM 2861 N N . ALA B 2 164 ? -3.926 -3.216 29.849 1.00 34.66 357 ALA U N 1
ATOM 2862 C CA . ALA B 2 164 ? -4.937 -3.642 30.809 1.00 28.51 357 ALA U CA 1
ATOM 2863 C C . ALA B 2 164 ? -4.800 -2.835 32.094 1.00 40.16 357 ALA U C 1
ATOM 2864 O O . ALA B 2 164 ? -5.790 -2.343 32.641 1.00 41.43 357 ALA U O 1
ATOM 2866 N N . LEU B 2 165 ? -3.562 -2.695 32.561 1.00 26.49 358 LEU U N 1
ATOM 2867 C CA . LEU B 2 165 ? -3.257 -1.888 33.735 1.00 26.45 358 LEU U CA 1
ATOM 2868 C C . LEU B 2 165 ? -3.641 -0.432 33.502 1.00 30.73 358 LEU U C 1
ATOM 2869 O O . LEU B 2 165 ? -3.946 0.299 34.444 1.00 30.54 358 LEU U O 1
ATOM 2874 N N . ARG B 2 166 ? -3.627 -0.020 32.239 1.00 30.76 359 ARG U N 1
ATOM 2875 C CA . ARG B 2 166 ? -4.014 1.334 31.867 1.00 29.78 359 ARG U CA 1
ATOM 2876 C C . ARG B 2 166 ? -5.526 1.511 31.959 1.00 37.58 359 ARG U C 1
ATOM 2877 O O . ARG B 2 166 ? -6.008 2.448 32.595 1.00 28.06 359 ARG U O 1
ATOM 2885 N N . SER B 2 167 ? -6.267 0.610 31.320 1.00 39.44 360 SER U N 1
ATOM 2886 C CA . SER B 2 167 ? -7.727 0.669 31.329 1.00 39.98 360 SER U CA 1
ATOM 2887 C C . SER B 2 167 ? -8.273 0.576 32.747 1.00 39.68 360 SER U C 1
ATOM 2888 O O . SER B 2 167 ? -9.142 1.354 33.143 1.00 33.68 360 SER U O 1
ATOM 2891 N N . ILE B 2 168 ? -7.757 -0.383 33.507 1.00 32.25 361 ILE U N 1
ATOM 2892 C CA . ILE B 2 168 ? -8.167 -0.562 34.892 1.00 44.14 361 ILE U CA 1
ATOM 2893 C C . ILE B 2 168 ? -7.730 0.631 35.738 1.00 44.33 361 ILE U C 1
ATOM 2894 O O . ILE B 2 168 ? -8.474 1.099 36.600 1.00 48.88 361 ILE U O 1
ATOM 2899 N N . GLY B 2 169 ? -6.526 1.128 35.472 1.00 42.18 362 GLY U N 1
ATOM 2900 C CA . GLY B 2 169 ? -6.002 2.282 36.177 1.00 30.78 362 GLY U CA 1
ATOM 2901 C C . GLY B 2 169 ? -6.817 3.533 35.917 1.00 37.32 362 GLY U C 1
ATOM 2902 O O . GLY B 2 169 ? -6.786 4.474 36.706 1.00 37.95 362 GLY U O 1
ATOM 2903 N N . LEU B 2 170 ? -7.537 3.545 34.798 1.00 37.31 363 LEU U N 1
ATOM 2904 C CA . LEU B 2 170 ? -8.444 4.639 34.469 1.00 32.45 363 LEU U CA 1
ATOM 2905 C C . LEU B 2 170 ? -9.799 4.409 35.126 1.00 42.46 363 LEU U C 1
ATOM 2906 O O . LEU B 2 170 ? -10.521 5.358 35.424 1.00 41.10 363 LEU U O 1
ATOM 2911 N N . LYS B 2 171 ? -10.138 3.143 35.352 1.00 45.04 364 LYS U N 1
ATOM 2912 C CA . LYS B 2 171 ? -11.393 2.795 36.012 1.00 44.42 364 LYS U CA 1
ATOM 2913 C C . LYS B 2 171 ? -11.274 2.879 37.530 1.00 54.10 364 LYS U C 1
ATOM 2914 O O . LYS B 2 171 ? -12.226 3.259 38.209 1.00 67.59 364 LYS U O 1
ATOM 2920 N N . CYS B 2 172 ? -10.108 2.524 38.064 1.00 62.99 365 CYS U N 1
ATOM 2921 C CA . CYS B 2 172 ? -9.717 3.066 39.354 1.00 51.77 365 CYS U CA 1
ATOM 2922 C C . CYS B 2 172 ? -9.570 4.527 38.991 1.00 73.75 365 CYS U C 1
ATOM 2923 O O . CYS B 2 172 ? -9.094 4.814 37.901 1.00 84.31 365 CYS U O 1
ATOM 2926 N N . LEU B 2 173 ? -9.932 5.422 39.909 1.00 70.59 366 LEU U N 1
ATOM 2927 C CA . LEU B 2 173 ? -10.356 6.807 39.625 1.00 70.93 366 LEU U CA 1
ATOM 2928 C C . LEU B 2 173 ? -11.871 6.814 39.424 1.00 71.78 366 LEU U C 1
ATOM 2929 O O . LEU B 2 173 ? -12.428 7.601 38.658 1.00 66.16 366 LEU U O 1
ATOM 2934 N N . GLU B 2 174 ? -12.497 5.848 40.083 1.00 72.20 367 GLU U N 1
ATOM 2935 C CA . GLU B 2 174 ? -13.859 5.930 40.578 1.00 67.70 367 GLU U CA 1
ATOM 2936 C C . GLU B 2 174 ? -13.494 5.518 41.990 1.00 65.11 367 GLU U C 1
ATOM 2937 O O . GLU B 2 174 ? -14.088 4.631 42.597 1.00 56.95 367 GLU U O 1
ATOM 2943 N N . HIS B 2 175 ? 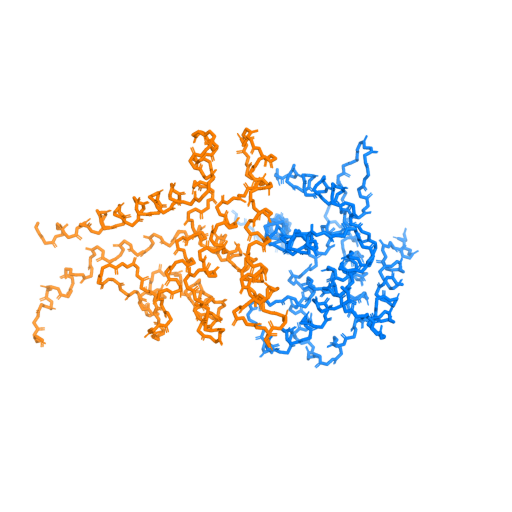-12.481 6.244 42.462 1.00 71.25 368 HIS U N 1
ATOM 2944 C CA A HIS B 2 175 ? -11.578 5.811 43.511 0.50 72.05 368 HIS U CA 1
ATOM 2945 C CA B HIS B 2 175 ? -11.713 5.956 43.691 0.50 71.72 368 HIS U CA 1
ATOM 2946 C C . HIS B 2 175 ? -11.857 4.572 44.342 1.00 69.74 368 HIS U C 1
ATOM 2947 O O . HIS B 2 175 ? -12.892 4.352 44.971 1.00 79.66 368 HIS U O 1
ATOM 2960 N N . LEU B 2 176 ? -10.841 3.717 44.264 1.00 67.80 369 LEU U N 1
ATOM 2961 C CA . LEU B 2 176 ? -10.745 2.534 45.097 1.00 69.65 369 LEU U CA 1
ATOM 2962 C C . LEU B 2 176 ? -10.041 2.993 46.362 1.00 79.32 369 LEU U C 1
ATOM 2963 O O . LEU B 2 176 ? -9.024 2.431 46.763 1.00 74.77 369 LEU U O 1
ATOM 2968 N N . PHE B 2 177 ? -10.561 4.070 46.941 1.00 90.79 370 PHE U N 1
ATOM 2969 C CA . PHE B 2 177 ? -10.211 4.491 48.283 1.00 87.76 370 PHE U CA 1
ATOM 2970 C C . PHE B 2 177 ? -11.444 4.112 49.105 1.00 83.15 370 PHE U C 1
ATOM 2971 O O . PHE B 2 177 ? -11.549 4.395 50.301 1.00 83.32 370 PHE U O 1
ATOM 2979 N N . PHE B 2 178 ? -12.358 3.419 48.423 1.00 76.33 371 PHE U N 1
ATOM 2980 C CA . PHE B 2 178 ? -13.589 2.893 49.005 1.00 75.23 371 PHE U CA 1
ATOM 2981 C C . PHE B 2 178 ? -13.307 1.791 50.025 1.00 73.75 371 PHE U C 1
ATOM 2982 O O . PHE B 2 178 ? -14.228 1.246 50.641 1.00 79.75 371 PHE U O 1
ATOM 2990 N N . PHE B 2 179 ? -12.030 1.457 50.179 1.00 69.61 372 PHE U N 1
ATOM 2991 C CA . PHE B 2 179 ? -11.605 0.509 51.190 1.00 69.37 372 PHE U CA 1
ATOM 2992 C C . PHE B 2 179 ? -10.903 1.265 52.326 1.00 72.79 372 PHE U C 1
ATOM 2993 O O . PHE B 2 179 ? -9.894 0.819 52.871 1.00 78.63 372 PHE U O 1
ATOM 3001 N N . ARG B 2 180 ? -11.438 2.438 52.649 1.00 72.40 373 ARG U N 1
ATOM 3002 C CA . ARG B 2 180 ? -11.161 3.069 53.927 1.00 83.49 373 ARG U CA 1
ATOM 3003 C C . ARG B 2 180 ? -12.218 2.457 54.817 1.00 88.55 373 ARG U C 1
ATOM 3004 O O . ARG B 2 180 ? -12.062 2.343 56.034 1.00 96.54 373 ARG U O 1
ATOM 3012 N N . LEU B 2 181 ? -13.286 2.029 54.148 1.00 56.27 374 LEU U N 1
ATOM 3013 C CA . LEU B 2 181 ? -14.381 1.233 54.696 1.00 69.36 374 LEU U CA 1
ATOM 3014 C C . LEU B 2 181 ? -13.916 0.125 55.644 1.00 68.39 374 LEU U C 1
ATOM 3015 O O . LEU B 2 181 ? -14.700 -0.397 56.436 1.00 69.78 374 LEU U O 1
ATOM 3020 N N . ILE B 2 182 ? -12.644 -0.244 55.532 1.00 64.91 375 ILE U N 1
ATOM 3021 C CA . ILE B 2 182 ? -11.969 -1.070 56.522 1.00 69.91 375 ILE U CA 1
ATOM 3022 C C . ILE B 2 182 ? -11.943 -0.361 57.876 1.00 78.76 375 ILE U C 1
ATOM 3023 O O . ILE B 2 182 ? -11.962 -1.005 58.915 1.00 79.00 375 ILE U O 1
ATOM 3028 N N . GLY B 2 183 ? -11.904 0.968 57.860 1.00 82.60 376 GLY U N 1
ATOM 3029 C CA . GLY B 2 183 ? -11.830 1.752 59.083 1.00 85.32 376 GLY U CA 1
ATOM 3030 C C . GLY B 2 183 ? -12.886 1.397 60.118 1.00 89.43 376 GLY U C 1
ATOM 3031 O O . GLY B 2 183 ? -12.672 1.569 61.320 1.00 96.37 376 GLY U O 1
ATOM 3032 N N . ASP B 2 184 ? -14.012 0.864 59.655 1.00 83.16 377 ASP U N 1
ATOM 3033 C CA . ASP B 2 184 ? -15.115 0.536 60.545 1.00 79.01 377 ASP U CA 1
ATOM 3034 C C . ASP B 2 184 ? -15.552 -0.930 60.483 1.00 72.41 377 ASP U C 1
ATOM 3035 O O . ASP B 2 184 ? -16.669 -1.257 60.880 1.00 72.32 377 ASP U O 1
ATOM 3040 N N . ILE B 2 185 ? -14.687 -1.815 59.996 1.00 68.98 378 ILE U N 1
ATOM 3041 C CA . ILE B 2 185 ? -14.999 -3.245 60.034 1.00 66.94 378 ILE U CA 1
ATOM 3042 C C . ILE B 2 185 ? -14.301 -3.976 61.196 1.00 70.82 378 ILE U C 1
ATOM 3043 O O . ILE B 2 185 ? -14.935 -4.787 61.871 1.00 71.29 378 ILE U O 1
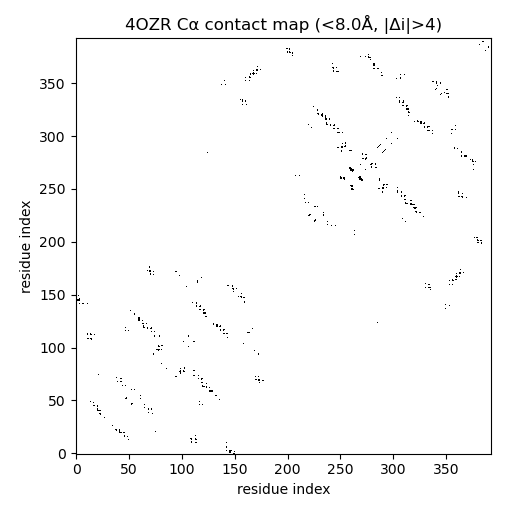ATOM 3048 N N . PRO B 2 186 ? -13.000 -3.700 61.427 1.00 76.33 379 PRO U N 1
ATOM 3049 C CA . PRO B 2 186 ? -12.404 -4.027 62.719 1.00 79.72 379 PRO U CA 1
ATOM 3050 C C . PRO B 2 186 ? -13.288 -3.680 63.905 1.00 78.63 379 PRO U C 1
ATOM 3051 O O . PRO B 2 186 ? -13.364 -4.514 64.787 1.00 81.33 379 PRO U O 1
ATOM 3055 N N . ILE B 2 187 ? -13.929 -2.513 63.937 1.00 73.89 380 ILE U N 1
ATOM 3056 C CA . ILE B 2 187 ? -14.819 -2.194 65.059 1.00 77.26 380 ILE U CA 1
ATOM 3057 C C . ILE B 2 187 ? -16.084 -3.057 65.051 1.00 63.83 380 ILE U C 1
ATOM 3058 O O . ILE B 2 187 ? -16.540 -3.512 66.102 1.00 85.99 380 ILE U O 1
ATOM 3063 N N . ASP B 2 188 ? -16.639 -3.290 63.866 1.00 64.69 381 ASP U N 1
ATOM 3064 C CA . ASP B 2 188 ? -17.847 -4.093 63.739 1.00 59.92 381 ASP U CA 1
ATOM 3065 C C . ASP B 2 188 ? -17.574 -5.546 64.137 1.00 59.69 381 ASP U C 1
ATOM 3066 O O . ASP B 2 188 ? -18.399 -6.172 64.799 1.00 60.51 381 ASP U O 1
ATOM 3071 N N . THR B 2 189 ? -16.413 -6.073 63.748 1.00 59.01 382 THR U N 1
ATOM 3072 C CA . THR B 2 189 ? -15.991 -7.405 64.184 1.00 59.50 382 THR U CA 1
ATOM 3073 C C . THR B 2 189 ? -15.266 -7.339 65.532 1.00 73.91 382 THR U C 1
ATOM 3074 O O . THR B 2 189 ? -14.681 -8.323 65.979 1.00 83.27 382 THR U O 1
ATOM 3078 N N . PHE B 2 190 ? -15.297 -6.166 66.162 1.00 75.30 383 PHE U N 1
ATOM 3079 C CA . PHE B 2 190 ? -14.839 -5.989 67.542 1.00 81.77 383 PHE U CA 1
ATOM 3080 C C . PHE B 2 190 ? -16.054 -5.762 68.446 1.00 79.95 383 PHE U C 1
ATOM 3081 O O . PHE B 2 190 ? -15.934 -5.612 69.663 1.00 71.86 383 PHE U O 1
ATOM 3089 N N . LEU B 2 191 ? -17.237 -5.733 67.844 1.00 69.88 384 LEU U N 1
ATOM 3090 C CA . LEU B 2 191 ? -18.459 -5.639 68.633 1.00 70.02 384 LEU U CA 1
ATOM 3091 C C . LEU B 2 191 ? -19.053 -7.028 68.805 1.00 73.68 384 LEU U C 1
ATOM 3092 O O . LEU B 2 191 ? -19.215 -7.510 69.932 1.00 70.89 384 LEU U O 1
ATOM 3097 N N . MET B 2 192 ? -19.339 -7.684 67.687 1.00 72.63 385 MET U N 1
ATOM 3098 C CA . MET B 2 192 ? -19.219 -9.129 67.675 1.00 83.97 385 MET U CA 1
ATOM 3099 C C . MET B 2 192 ? -17.711 -9.400 67.689 1.00 100.28 385 MET U C 1
ATOM 3100 O O . MET B 2 192 ? -17.101 -9.691 66.661 1.00 108.70 385 MET U O 1
ATOM 3105 N N . ASP B 2 193 ? -17.123 -9.243 68.876 1.00 111.00 386 ASP U N 1
ATOM 3106 C CA . ASP B 2 193 ? -15.696 -9.432 69.108 1.00 116.57 386 ASP U CA 1
ATOM 3107 C C . ASP B 2 193 ? -15.437 -10.877 69.506 1.00 125.43 386 ASP U C 1
ATOM 3108 O O . ASP B 2 193 ? -14.290 -11.299 69.675 1.00 130.25 386 ASP U O 1
ATOM 3110 N N . MET B 2 194 ? -16.525 -11.628 69.639 1.00 126.87 387 MET U N 1
ATOM 3111 C CA . MET B 2 194 ? -16.514 -12.921 70.314 1.00 129.26 387 MET U CA 1
ATOM 3112 C C . MET B 2 194 ? -16.578 -14.135 69.391 1.00 131.20 387 MET U C 1
ATOM 3113 O O . MET B 2 194 ? -16.491 -14.018 68.166 1.00 130.26 387 MET U O 1
ATOM 3115 N N . LEU B 2 195 ? -16.751 -15.298 70.017 1.00 130.24 388 LEU U N 1
ATOM 3116 C CA . LEU B 2 195 ? -16.676 -16.597 69.353 1.00 125.62 388 LEU U CA 1
ATOM 3117 C C . LEU B 2 195 ? -15.316 -16.804 68.691 1.00 120.86 388 LEU U C 1
ATOM 3118 O O . LEU B 2 195 ? -15.246 -17.209 67.531 1.00 116.84 388 LEU U O 1
ATOM 3120 N N . GLY B 2 196 ? -14.258 -16.530 69.458 1.00 117.72 389 GLY U N 1
ATOM 3121 C CA . GLY B 2 196 ? -12.869 -16.574 69.015 1.00 110.46 389 GLY U CA 1
ATOM 3122 C C . GLY B 2 196 ? -12.538 -17.335 67.743 1.00 100.45 389 GLY U C 1
ATOM 3123 O O . GLY B 2 196 ? -12.627 -18.562 67.692 1.00 97.92 389 GLY U O 1
#